Protein AF-A0A7Z9VWM7-F1 (afdb_monomer)

Foldseek 3Di:
DLVLLVVLLVLLLVLLVLLVCCQPPPDQSVFFKKKKFKKKFKDWDDFAFPVRDPPDPPDTDTDTDIDIDDIWMWMWTDGLFWIWIATRVVRDIDIGGLPDPLQVQSVLSNVLSVVLSVLSNVLSVLSNVLSVLSVVLSVCVVPPCNVVSLVVSLVSLVVSLVSLVCSLVSCQPRNQVSVQRSVVVPPDDDDDDPQADDPPDDDPPPDQADFDKGFHFDDDPDPPDDTHTGMIIGRTHMHGTNSSVSSNVSSCCNSVVSNVSSVVVVVVVVVVVVVVVVVVVVVVVVVVVVVVVVVVVVVVVVVVV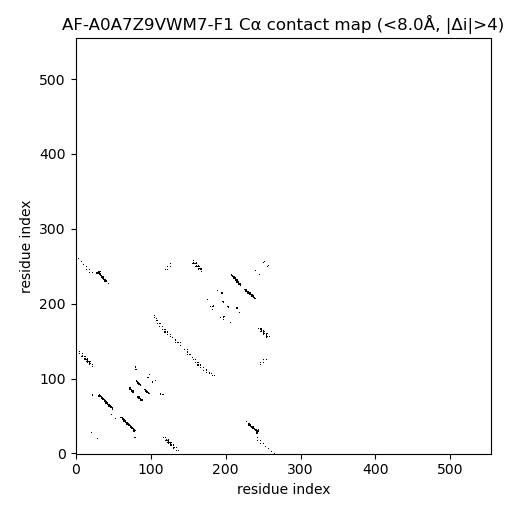VVVVVVVVVVVVVVVPPDDDDDCPPVVVVVVVVVVVVVVVVVVVVVVVVVVVVVVVVVVVVVVVVVVVVVVVVVVVVVVVVVVVVVVVVVVVVVVVVVVVVVVVVVVVVVVVVVVVVVVVVVVVVVVVCCVVPVPVVVVVVVVVVVVVVVVVVVVVVVVVVVVVVVVVVVVVVVVVVVVVVVVVVVVVVVVVVVVVVVVVVVVVVVVVVVVVVVVVVVVVVVVVVVVVVVVVVVVVVVVVVVVVVVVVVD

Secondary structure (DSSP, 8-state):
-HHHHHHHHHHHHHHHHHHHHHHH-SSGGG--EEEEEEEEEEEEPPPB-TTS-TT--S----B--EEEPPPEEEEEEE-SSEEEEEETTTTEEEEEETTSTT-TT-HHHHHHHHHHHHHHHHHHHHHHHHHHHHHHHHHTTTSTTHHHHHHHHHHHHHHHHHHHHHHHHHHHHHHHHHHHHHHHH--STT--S-S---TTSPP----TT--EEEEEE---SSTTPPPPEEEEEEEEEEEE-HHHHHHHHHHIIIIIHHHHHHHHHHHHHHHHHHHHHHHHHHHHHHHHHHHHHHHHHHHHHHHHHHHHHHHHHHHHHHHHTT---S--TTHHHHHHHHHHHHHHHHHHHHHHHHHHHHHHHHHHHHHHHHHHHHHHHHHHHHHHHHHHHHHHHHHHHHHHHHHHHHHHHHHHHHHHHHHHHHHHHHHHHHHHHHHHH-HHHHHHHHHHHHHHHHHHHHHHHHHHHHHHHHHHHHHHHHHHHHHHHHHHHHHHHHHHHHHHHHHHHHHHHHHHHHHHHHHHHHHHHHHHHHHHHHHHHHHHHHHHHHHHHHHTTT-

Sequence (555 aa):
MKEQLQQIQAVAIVTFLCVLISVHSDGDYGKWFIIEGIRTDVIQGEETNDNGTLEDTTDDTIVSVETELGDYNFVYSYYLNYYEHYNGADRIISSVSYTSADCQDCMNQDKAAGNIKILAYGTAIVALSVAYMANNSIKSLHNKNLRSSLSSLKYVAIIVLIFGLLTGFLFYTTWPEALANDERMINNEENEKLGCIVEGQEPNEFNFYNNIDCTEYGPVVEDGDTPLPSARLTNVEWKPGMGFFIVLIGSTLTGGGTLYILGNIDEEWQAILKKQELIERKQDIQKSEVERNKDLLQEFKETEQSLKDAERKIEDVRTSASNIDYKGIEDLEDELDRLTALNQSVNTLNNSLESKLKTARLATSEVEKRARMVENELKDDLSAKSNLEREIEDMRGKQENDMRLTDRMTREISSLRGMNEEAEERAMKAENKLKIEKPETISALESYDSVKAAYDKTMEEKNNLEKEIMELEQQTIGATEREKAALTEKNDATQRRKEMDREVILMEKNKKRMNDKFSALTTDLEKAKKELSDTREKAAVALSELDLERETIIE

Structure (mmCIF, N/CA/C/O backbone):
data_AF-A0A7Z9VWM7-F1
#
_entry.id   AF-A0A7Z9VWM7-F1
#
loop_
_atom_site.group_PDB
_atom_site.id
_atom_site.type_symbol
_atom_site.label_atom_id
_atom_site.label_alt_id
_atom_site.label_comp_id
_atom_site.label_asym_id
_atom_site.label_entity_id
_atom_site.label_seq_id
_atom_site.pdbx_PDB_ins_code
_atom_site.Cartn_x
_atom_site.Cartn_y
_atom_site.Cartn_z
_atom_site.occupancy
_atom_site.B_iso_or_equiv
_atom_site.auth_seq_id
_atom_site.auth_comp_id
_atom_site.auth_asym_id
_atom_site.auth_atom_id
_atom_site.pdbx_PDB_model_num
ATOM 1 N N . MET A 1 1 ? -14.052 -12.696 19.778 1.00 80.50 1 MET A N 1
ATOM 2 C CA . MET A 1 1 ? -13.047 -11.939 20.570 1.00 80.50 1 MET A CA 1
ATOM 3 C C . MET A 1 1 ? -11.743 -12.671 20.874 1.00 80.50 1 MET A C 1
ATOM 5 O O . MET A 1 1 ? -10.719 -12.235 20.373 1.00 80.50 1 MET A O 1
ATOM 9 N N . LYS A 1 2 ? -11.714 -13.743 21.690 1.00 84.38 2 LYS A N 1
ATOM 10 C CA . LYS A 1 2 ? -10.446 -14.427 22.029 1.00 84.38 2 LYS A CA 1
ATOM 11 C C . LYS A 1 2 ? -9.728 -14.958 20.783 1.00 84.38 2 LYS A C 1
ATOM 13 O O . LYS A 1 2 ? -8.550 -14.683 20.608 1.00 84.38 2 LYS A O 1
ATOM 18 N N . GLU A 1 3 ? -10.459 -15.646 19.909 1.00 87.75 3 GLU A N 1
ATOM 19 C CA . GLU A 1 3 ? -9.937 -16.163 18.636 1.00 87.75 3 GLU A CA 1
ATOM 20 C C . GLU A 1 3 ? -9.453 -15.039 17.713 1.00 87.75 3 GLU A C 1
ATOM 22 O O . GLU A 1 3 ? -8.349 -15.100 17.191 1.00 87.75 3 GLU A O 1
ATOM 27 N N . GLN A 1 4 ? -10.228 -13.960 17.591 1.00 87.69 4 GLN A N 1
ATOM 28 C CA . GLN A 1 4 ? -9.855 -12.762 16.829 1.00 87.69 4 GLN A CA 1
ATOM 29 C C . GLN A 1 4 ? -8.554 -12.112 17.335 1.00 87.69 4 GLN A C 1
ATOM 31 O O . GLN A 1 4 ? -7.684 -11.760 16.545 1.00 87.69 4 GLN A O 1
ATOM 36 N N . LEU A 1 5 ? -8.374 -11.992 18.654 1.00 88.00 5 LEU A N 1
ATOM 37 C CA . LEU A 1 5 ? -7.127 -11.481 19.234 1.00 88.00 5 LEU A CA 1
ATOM 38 C C . LEU A 1 5 ? -5.952 -12.452 19.028 1.00 88.00 5 LEU A C 1
ATOM 40 O O . LEU A 1 5 ? -4.822 -12.007 18.839 1.00 88.00 5 LEU A O 1
ATOM 44 N N . GLN A 1 6 ? -6.200 -13.767 19.027 1.00 90.81 6 GLN A N 1
ATOM 45 C CA . GLN A 1 6 ? -5.178 -14.769 18.698 1.00 90.81 6 GLN A CA 1
ATOM 46 C C . GLN A 1 6 ? -4.770 -14.698 17.222 1.00 90.81 6 GLN A C 1
ATOM 48 O O . GLN A 1 6 ? -3.588 -14.840 16.918 1.00 90.81 6 GLN A O 1
ATOM 53 N N . GLN A 1 7 ? -5.713 -14.425 16.316 1.00 91.00 7 GLN A N 1
ATOM 54 C CA . GLN A 1 7 ? -5.423 -14.181 14.902 1.00 91.00 7 GLN A CA 1
ATOM 55 C C . GLN A 1 7 ? -4.547 -12.938 14.723 1.00 91.00 7 GLN A C 1
ATOM 57 O O . GLN A 1 7 ? -3.521 -13.027 14.056 1.00 91.00 7 GLN A O 1
ATOM 62 N N . ILE A 1 8 ? -4.883 -11.821 15.383 1.00 91.94 8 ILE A N 1
ATOM 63 C CA . ILE A 1 8 ? -4.044 -10.609 15.386 1.00 91.94 8 ILE A CA 1
ATOM 64 C C . ILE A 1 8 ? -2.620 -10.938 15.846 1.00 91.94 8 ILE A C 1
ATOM 66 O O . ILE A 1 8 ? -1.649 -10.559 15.195 1.00 91.94 8 ILE A O 1
ATOM 70 N N . GLN A 1 9 ? -2.488 -11.676 16.952 1.00 92.94 9 GLN A N 1
ATOM 71 C CA . GLN A 1 9 ? -1.186 -12.073 17.478 1.00 92.94 9 GLN A CA 1
ATOM 72 C C . GLN A 1 9 ? -0.396 -12.929 16.477 1.00 92.94 9 GLN A C 1
ATOM 74 O O . GLN A 1 9 ? 0.793 -12.687 16.280 1.00 92.94 9 GLN A O 1
ATOM 79 N N . ALA A 1 10 ? -1.037 -13.919 15.851 1.00 92.56 10 ALA A N 1
ATOM 80 C CA . ALA A 1 10 ? -0.391 -14.800 14.884 1.00 92.56 10 ALA A CA 1
ATOM 81 C C . ALA A 1 10 ? 0.096 -14.025 13.652 1.00 92.56 10 ALA A C 1
ATOM 83 O O . ALA A 1 10 ? 1.262 -14.143 13.283 1.00 92.56 10 ALA A O 1
ATOM 84 N N . VAL A 1 11 ? -0.761 -13.181 13.070 1.00 93.38 11 VAL A N 1
ATOM 85 C CA . VAL A 1 11 ? -0.415 -12.346 11.908 1.00 93.38 11 VAL A CA 1
ATOM 86 C C . VAL A 1 11 ? 0.738 -11.399 12.246 1.00 93.38 11 VAL A C 1
ATOM 88 O O . VAL A 1 11 ? 1.683 -11.282 11.474 1.00 93.38 11 VAL A O 1
ATOM 91 N N . ALA A 1 12 ? 0.724 -10.788 13.432 1.00 93.38 12 ALA A N 1
ATOM 92 C CA . ALA A 1 12 ? 1.796 -9.908 13.891 1.00 93.38 12 ALA A CA 1
ATOM 93 C C . ALA A 1 12 ? 3.155 -10.610 14.051 1.00 93.38 12 ALA A C 1
ATOM 95 O O . ALA A 1 12 ? 4.181 -10.047 13.667 1.00 93.38 12 ALA A O 1
ATOM 96 N N . ILE A 1 13 ? 3.173 -11.850 14.552 1.00 93.75 13 ILE A N 1
ATOM 97 C CA . ILE A 1 13 ? 4.401 -12.658 14.638 1.00 93.75 13 ILE A CA 1
ATOM 98 C C . ILE A 1 13 ? 4.907 -13.033 13.242 1.00 93.75 13 ILE A C 1
ATOM 100 O O . ILE A 1 13 ? 6.107 -12.949 12.987 1.00 93.75 13 ILE A O 1
ATOM 104 N N . VAL A 1 14 ? 4.006 -13.425 12.336 1.00 94.25 14 VAL A N 1
ATOM 105 C CA . VAL A 1 14 ? 4.369 -13.771 10.955 1.00 94.25 14 VAL A CA 1
ATOM 106 C C . VAL A 1 14 ? 4.973 -12.565 10.246 1.00 94.25 14 VAL A C 1
ATOM 108 O O . VAL A 1 14 ? 6.062 -12.681 9.696 1.00 94.25 14 VAL A O 1
ATOM 111 N N . THR A 1 15 ? 4.345 -11.391 10.332 1.00 92.25 15 THR A N 1
ATOM 112 C CA . THR A 1 15 ? 4.894 -10.162 9.748 1.00 92.25 15 THR A CA 1
ATOM 113 C C . THR A 1 15 ? 6.263 -9.822 10.316 1.00 92.25 15 THR A C 1
ATOM 115 O O . THR A 1 15 ? 7.164 -9.506 9.549 1.00 92.25 15 THR A O 1
ATOM 118 N N . PHE A 1 16 ? 6.456 -9.925 11.634 1.00 94.62 16 PHE A N 1
ATOM 119 C CA . PHE A 1 16 ? 7.771 -9.714 12.242 1.00 94.62 16 PHE A CA 1
ATOM 120 C C . PHE A 1 16 ? 8.845 -10.614 11.608 1.00 94.62 16 PHE A C 1
ATOM 122 O O . PHE A 1 16 ? 9.897 -10.122 11.207 1.00 94.62 16 PHE A O 1
ATOM 129 N N . LEU A 1 17 ? 8.567 -11.914 11.463 1.00 93.75 17 LEU A N 1
ATOM 130 C CA . LEU A 1 17 ? 9.506 -12.859 10.855 1.00 93.75 17 LEU A CA 1
ATOM 131 C C . LEU A 1 17 ? 9.736 -12.571 9.369 1.00 93.75 17 LEU A C 1
ATOM 133 O O . LEU A 1 17 ? 10.881 -12.554 8.927 1.00 93.75 17 LEU A O 1
ATOM 137 N N . CYS A 1 18 ? 8.674 -12.313 8.606 1.00 92.38 18 CYS A N 1
ATOM 138 C CA . CYS A 1 18 ? 8.778 -12.025 7.180 1.00 92.38 18 CYS A CA 1
ATOM 139 C C . CYS A 1 18 ? 9.593 -10.753 6.915 1.00 92.38 18 CYS A C 1
ATOM 141 O O . CYS A 1 18 ? 10.427 -10.763 6.019 1.00 92.38 18 CYS A O 1
ATOM 143 N N . VAL A 1 19 ? 9.421 -9.696 7.714 1.00 92.06 19 VAL A N 1
ATOM 144 C CA . VAL A 1 19 ? 10.214 -8.462 7.580 1.00 92.06 19 VAL A CA 1
ATOM 145 C C . VAL A 1 19 ? 11.690 -8.706 7.908 1.00 92.06 19 VAL A C 1
ATOM 147 O O . VAL A 1 19 ? 12.567 -8.172 7.241 1.00 92.06 19 VAL A O 1
ATOM 150 N N . LEU A 1 20 ? 12.005 -9.544 8.901 1.00 91.88 20 LEU A N 1
ATOM 151 C CA . LEU A 1 20 ? 13.403 -9.913 9.155 1.00 91.88 20 LEU A CA 1
ATOM 152 C C . LEU A 1 20 ? 14.004 -10.717 8.000 1.00 91.88 20 LEU A C 1
ATOM 154 O O . LEU A 1 20 ? 15.155 -10.486 7.635 1.00 91.88 20 LEU A O 1
ATOM 158 N N . ILE A 1 21 ? 13.226 -11.628 7.413 1.00 90.12 21 ILE A N 1
ATOM 159 C CA . ILE A 1 21 ? 13.639 -12.381 6.227 1.00 90.12 21 ILE A CA 1
ATOM 160 C C . ILE A 1 21 ? 13.857 -11.425 5.052 1.00 90.12 21 ILE A C 1
ATOM 162 O O . ILE A 1 21 ? 14.885 -11.533 4.399 1.00 90.12 21 ILE A O 1
ATOM 166 N N . SER A 1 22 ? 12.982 -10.445 4.811 1.00 91.69 22 SER A N 1
ATOM 167 C CA . SER A 1 22 ? 13.174 -9.510 3.694 1.00 91.69 22 SER A CA 1
ATOM 168 C C . SER A 1 22 ? 14.396 -8.607 3.850 1.00 91.69 22 SER A C 1
ATOM 170 O O . SER A 1 22 ? 14.941 -8.135 2.858 1.00 91.69 22 SER A O 1
ATOM 172 N N . VAL A 1 23 ? 14.860 -8.379 5.080 1.00 89.94 23 VAL A N 1
ATOM 173 C CA . VAL A 1 23 ? 16.059 -7.577 5.357 1.00 89.94 23 VAL A CA 1
ATOM 174 C C . VAL A 1 23 ? 17.361 -8.388 5.279 1.00 89.94 23 VAL A C 1
ATOM 176 O O . VAL A 1 23 ? 18.415 -7.822 4.986 1.00 89.94 23 VAL A O 1
ATOM 179 N N . HIS A 1 24 ? 17.311 -9.688 5.575 1.00 87.75 24 HIS A N 1
ATOM 180 C CA . HIS A 1 24 ? 18.503 -10.530 5.749 1.00 87.75 24 HIS A CA 1
ATOM 181 C C . HIS A 1 24 ? 18.628 -11.699 4.776 1.00 87.75 24 HIS A C 1
ATOM 183 O O . HIS A 1 24 ? 19.636 -12.395 4.817 1.00 87.75 24 HIS A O 1
ATOM 189 N N . SER A 1 25 ? 17.604 -11.987 3.980 1.00 87.56 25 SER A N 1
ATOM 190 C CA . SER A 1 25 ? 17.645 -13.106 3.050 1.00 87.56 25 SER A CA 1
ATOM 191 C C . SER A 1 25 ? 18.473 -12.752 1.826 1.00 87.56 25 SER A C 1
ATOM 193 O O . SER A 1 25 ? 18.274 -11.704 1.227 1.00 87.56 25 SER A O 1
ATOM 195 N N . ASP A 1 26 ? 19.303 -13.704 1.417 1.00 79.69 26 ASP A N 1
ATOM 196 C CA . ASP A 1 26 ? 20.053 -13.659 0.159 1.00 79.69 26 ASP A CA 1
ATOM 197 C C . ASP A 1 26 ? 19.274 -14.319 -1.004 1.00 79.69 26 ASP A C 1
ATOM 199 O O . ASP A 1 26 ? 19.818 -14.591 -2.066 1.00 79.69 26 ASP A O 1
ATOM 203 N N . GLY A 1 27 ? 17.998 -14.666 -0.788 1.00 83.50 27 GLY A N 1
ATOM 204 C CA . GLY A 1 27 ? 17.123 -15.296 -1.785 1.00 83.50 27 GLY A CA 1
ATOM 205 C C . GLY A 1 27 ? 16.038 -14.346 -2.289 1.00 83.50 27 GLY A C 1
ATOM 206 O O . GLY A 1 27 ? 15.994 -13.180 -1.909 1.00 83.50 27 GLY A O 1
ATOM 207 N N . ASP A 1 28 ? 15.087 -14.851 -3.081 1.00 84.75 28 ASP A N 1
ATOM 208 C CA . ASP A 1 28 ? 14.050 -14.018 -3.722 1.00 84.75 28 ASP A CA 1
ATOM 209 C C . ASP A 1 28 ? 13.271 -13.120 -2.748 1.00 84.75 28 ASP A C 1
ATOM 211 O O . ASP A 1 28 ? 12.908 -11.997 -3.089 1.00 84.75 28 ASP A O 1
ATOM 215 N N . TYR A 1 29 ? 13.056 -13.577 -1.512 1.00 87.19 29 TYR A N 1
ATOM 216 C CA . TYR A 1 29 ? 12.369 -12.806 -0.472 1.00 87.19 29 TYR A CA 1
ATOM 217 C C . TYR A 1 29 ? 13.154 -11.591 0.037 1.00 87.19 29 TYR A C 1
ATOM 219 O O . TYR A 1 29 ? 12.554 -10.710 0.647 1.00 87.19 29 TYR A O 1
ATOM 227 N N . GLY A 1 30 ? 14.466 -11.545 -0.192 1.00 87.44 30 GLY A N 1
ATOM 228 C CA . GLY A 1 30 ? 15.334 -10.418 0.132 1.00 87.44 30 GLY A CA 1
ATOM 229 C C . GLY A 1 30 ? 15.581 -9.464 -1.032 1.00 87.44 30 GLY A C 1
ATOM 230 O O . GLY A 1 30 ? 16.221 -8.439 -0.826 1.00 87.44 30 GLY A O 1
ATOM 231 N N . LYS A 1 31 ? 15.064 -9.750 -2.234 1.00 91.50 31 LYS A N 1
ATOM 232 C CA . LYS A 1 31 ? 15.161 -8.838 -3.381 1.00 91.50 31 LYS A CA 1
ATOM 233 C C . LYS A 1 31 ? 14.196 -7.680 -3.182 1.00 91.50 31 LYS A C 1
ATOM 235 O O . LYS A 1 31 ? 12.985 -7.889 -3.111 1.00 91.50 31 LYS A O 1
ATOM 240 N N . TRP A 1 32 ? 14.711 -6.462 -3.088 1.00 91.00 32 TRP A N 1
ATOM 241 C CA . TRP A 1 32 ? 13.902 -5.246 -2.947 1.00 91.00 32 TRP A CA 1
ATOM 242 C C . TRP A 1 32 ? 13.618 -4.590 -4.288 1.00 91.00 32 TRP A C 1
ATOM 244 O O . TRP A 1 32 ? 12.547 -4.011 -4.468 1.00 91.00 32 TRP A O 1
ATOM 254 N N . PHE A 1 33 ? 14.540 -4.735 -5.235 1.00 88.25 33 PHE A N 1
ATOM 255 C CA . PHE A 1 33 ? 14.433 -4.156 -6.562 1.00 88.25 33 PHE A CA 1
ATOM 256 C C . PHE A 1 33 ? 15.102 -5.052 -7.593 1.00 88.25 33 PHE A C 1
ATOM 258 O O . PHE A 1 33 ? 16.100 -5.704 -7.284 1.00 88.25 33 PHE A O 1
ATOM 265 N N . ILE A 1 34 ? 14.542 -5.104 -8.793 1.00 87.50 34 ILE A N 1
ATOM 266 C CA . ILE A 1 34 ? 15.049 -5.916 -9.894 1.00 87.50 34 ILE A CA 1
ATOM 267 C C . ILE A 1 34 ? 15.059 -5.050 -11.148 1.00 87.50 34 ILE A C 1
ATOM 269 O O . ILE A 1 34 ? 14.079 -4.359 -11.424 1.00 87.50 34 ILE A O 1
ATOM 273 N N . ILE A 1 35 ? 16.157 -5.110 -11.892 1.00 84.12 35 ILE A N 1
ATOM 274 C CA . ILE A 1 35 ? 16.279 -4.525 -13.223 1.00 84.12 35 ILE A CA 1
ATOM 275 C C . ILE A 1 35 ? 16.654 -5.649 -14.164 1.00 84.12 35 ILE A C 1
ATOM 277 O O . ILE A 1 35 ? 17.595 -6.388 -13.885 1.00 84.12 35 ILE A O 1
ATOM 281 N N . GLU A 1 36 ? 15.932 -5.794 -15.259 1.00 86.69 36 GLU A N 1
ATOM 282 C CA . GLU A 1 36 ? 16.233 -6.800 -16.270 1.00 86.69 36 GLU A CA 1
ATOM 283 C C . GLU A 1 36 ? 16.081 -6.216 -17.666 1.00 86.69 36 GLU A C 1
ATOM 285 O O . GLU A 1 36 ? 15.291 -5.300 -17.875 1.00 86.69 36 GLU A O 1
ATOM 290 N N . GLY A 1 37 ? 16.853 -6.730 -18.615 1.00 84.06 37 GLY A N 1
ATOM 291 C CA . GLY A 1 37 ? 16.820 -6.268 -19.996 1.00 84.06 37 GLY A CA 1
ATOM 292 C C . GLY A 1 37 ? 17.646 -7.155 -20.914 1.00 84.06 37 GLY A C 1
ATOM 293 O O . GLY A 1 37 ? 18.170 -8.199 -20.507 1.00 84.06 37 GLY A O 1
ATOM 294 N N . ILE A 1 38 ? 17.744 -6.737 -22.171 1.00 82.88 38 ILE A N 1
ATOM 295 C CA . ILE A 1 38 ? 18.541 -7.395 -23.204 1.00 82.88 38 ILE A CA 1
ATOM 296 C C . ILE A 1 38 ? 19.685 -6.461 -23.577 1.00 82.88 38 ILE A C 1
ATOM 298 O O . ILE A 1 38 ? 19.440 -5.296 -23.874 1.00 82.88 38 ILE A O 1
ATOM 302 N N . ARG A 1 39 ? 20.917 -6.968 -23.568 1.00 82.19 39 ARG A N 1
ATOM 303 C CA . ARG A 1 39 ? 22.100 -6.262 -24.056 1.00 82.19 39 ARG A CA 1
ATOM 304 C C . ARG A 1 39 ? 22.574 -6.892 -25.363 1.00 82.19 39 ARG A C 1
ATOM 306 O O . ARG A 1 39 ? 22.652 -8.116 -25.475 1.00 82.19 39 ARG A O 1
ATOM 313 N N . THR A 1 40 ? 22.890 -6.029 -26.317 1.00 81.31 40 THR A N 1
ATOM 314 C CA . THR A 1 40 ? 23.469 -6.352 -27.621 1.00 81.31 40 THR A CA 1
ATOM 315 C C . THR A 1 40 ? 24.780 -5.589 -27.730 1.00 81.31 40 THR A C 1
ATOM 317 O O . THR A 1 40 ? 24.768 -4.360 -27.811 1.00 81.31 40 THR A O 1
ATOM 320 N N . ASP A 1 41 ? 25.913 -6.285 -27.702 1.00 78.88 41 ASP A N 1
ATOM 321 C CA . ASP A 1 41 ? 27.214 -5.628 -27.851 1.00 78.88 41 ASP A CA 1
ATOM 322 C C . ASP A 1 41 ? 27.446 -5.250 -29.321 1.00 78.88 41 ASP A C 1
ATOM 324 O O . ASP A 1 41 ? 27.142 -6.021 -30.234 1.00 78.88 41 ASP A O 1
ATOM 328 N N . VAL A 1 42 ? 28.000 -4.065 -29.563 1.00 75.88 42 VAL A N 1
ATOM 329 C CA . VAL A 1 42 ? 28.284 -3.535 -30.900 1.00 75.88 42 VAL A CA 1
ATOM 330 C C . VAL A 1 42 ? 29.797 -3.458 -31.081 1.00 75.88 42 VAL A C 1
ATOM 332 O O . VAL A 1 42 ? 30.483 -2.712 -30.386 1.00 75.88 42 VAL A O 1
ATOM 335 N N . ILE A 1 43 ? 30.332 -4.222 -32.035 1.00 74.25 43 ILE A N 1
ATOM 336 C CA . ILE A 1 43 ? 31.732 -4.110 -32.454 1.00 74.25 43 ILE A CA 1
ATOM 337 C C . ILE A 1 43 ? 31.810 -3.215 -33.685 1.00 74.25 43 ILE A C 1
ATOM 339 O O . ILE A 1 43 ? 31.095 -3.420 -34.666 1.00 74.25 43 ILE A O 1
ATOM 343 N N . GLN A 1 44 ? 32.743 -2.270 -33.658 1.00 68.62 44 GLN A N 1
ATOM 344 C CA . GLN A 1 44 ? 33.115 -1.473 -34.821 1.00 68.62 44 GLN A CA 1
ATOM 345 C C . GLN A 1 44 ? 34.105 -2.271 -35.686 1.00 68.62 44 GLN A C 1
ATOM 347 O O . GLN A 1 44 ? 35.164 -2.686 -35.211 1.00 68.62 44 GLN A O 1
ATOM 352 N N . GLY A 1 45 ? 33.733 -2.555 -36.935 1.00 59.66 45 GLY A N 1
ATOM 353 C CA . GLY A 1 45 ? 34.604 -3.192 -37.927 1.00 59.66 45 GLY A CA 1
ATOM 354 C C . GLY A 1 45 ? 35.685 -2.244 -38.460 1.00 59.66 45 GLY A C 1
ATOM 355 O O . GLY A 1 45 ? 35.610 -1.035 -38.256 1.00 59.66 45 GLY A O 1
ATOM 356 N N . GLU A 1 46 ? 36.691 -2.791 -39.155 1.00 54.03 46 GLU A N 1
ATOM 357 C CA . GLU A 1 46 ? 37.736 -1.986 -39.809 1.00 54.03 46 GLU A CA 1
ATOM 358 C C . GLU A 1 46 ? 37.128 -1.005 -40.824 1.00 54.03 46 GLU A C 1
ATOM 360 O O . GLU A 1 46 ? 36.240 -1.366 -41.602 1.00 54.03 46 GLU A O 1
ATOM 365 N N . GLU A 1 47 ? 37.641 0.227 -40.826 1.00 55.00 47 GLU A N 1
ATOM 366 C CA . GLU A 1 47 ? 37.323 1.245 -41.824 1.00 55.00 47 GLU A CA 1
ATOM 367 C C . GLU A 1 47 ? 37.583 0.689 -43.227 1.00 55.00 47 GLU A C 1
ATOM 369 O O . GLU A 1 47 ? 38.707 0.321 -43.578 1.00 55.00 47 GLU A O 1
ATOM 374 N N . THR A 1 48 ? 36.534 0.616 -44.045 1.00 49.28 48 THR A N 1
ATOM 375 C CA . THR A 1 48 ? 36.672 0.257 -45.457 1.00 49.28 48 THR A CA 1
ATOM 376 C C . THR A 1 48 ? 36.356 1.476 -46.303 1.00 49.28 48 THR A C 1
ATOM 378 O O . THR A 1 48 ? 35.351 2.151 -46.091 1.00 49.28 48 THR A O 1
ATOM 381 N N . ASN A 1 49 ? 37.233 1.772 -47.259 1.00 48.28 49 ASN A N 1
ATOM 382 C CA . ASN A 1 49 ? 36.905 2.690 -48.335 1.00 48.28 49 ASN A CA 1
ATOM 383 C C . ASN A 1 49 ? 36.041 1.977 -49.384 1.00 48.28 49 ASN A C 1
ATOM 385 O O . ASN A 1 49 ? 36.121 0.753 -49.530 1.00 48.28 49 ASN A O 1
ATOM 389 N N . ASP A 1 50 ? 35.264 2.742 -50.155 1.00 48.38 50 ASP A N 1
ATOM 390 C CA . ASP A 1 50 ? 34.320 2.258 -51.181 1.00 48.38 50 ASP A CA 1
ATOM 391 C C . ASP A 1 50 ? 34.945 1.298 -52.227 1.00 48.38 50 ASP A C 1
ATOM 393 O O . ASP A 1 50 ? 34.227 0.635 -52.979 1.00 48.38 50 ASP A O 1
ATOM 397 N N . ASN A 1 51 ? 36.280 1.179 -52.266 1.00 48.97 51 ASN A N 1
ATOM 398 C CA . ASN A 1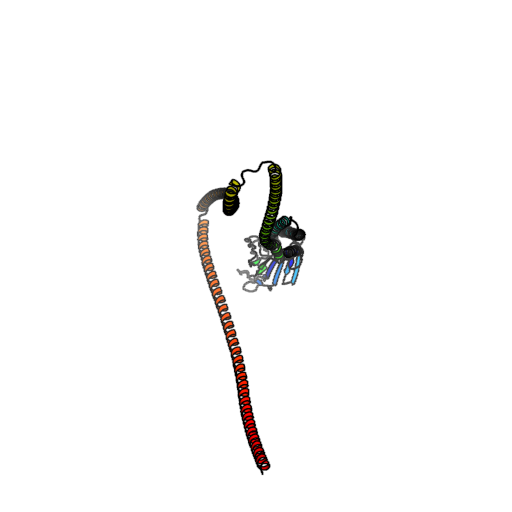 51 ? 37.043 0.337 -53.189 1.00 48.97 51 ASN A CA 1
ATOM 399 C C . ASN A 1 51 ? 37.874 -0.793 -52.539 1.00 48.97 51 ASN A C 1
ATOM 401 O O . ASN A 1 51 ? 38.605 -1.490 -53.248 1.00 48.97 51 ASN A O 1
ATOM 405 N N . GLY A 1 52 ? 37.794 -1.012 -51.222 1.00 48.53 52 GLY A N 1
ATOM 406 C CA . GLY A 1 52 ? 38.435 -2.152 -50.549 1.00 48.53 52 GLY A CA 1
ATOM 407 C C . GLY A 1 52 ? 39.967 -2.215 -50.662 1.00 48.53 52 GLY A C 1
ATOM 408 O O . GLY A 1 52 ? 40.532 -3.311 -50.662 1.00 48.53 52 GLY A O 1
ATOM 409 N N . THR A 1 53 ? 40.658 -1.074 -50.796 1.00 46.91 53 THR A N 1
ATOM 410 C CA . THR A 1 53 ? 42.134 -1.031 -50.843 1.00 46.91 53 THR A CA 1
ATOM 411 C C . THR A 1 53 ? 42.712 0.238 -50.207 1.00 46.91 53 THR A C 1
ATOM 413 O O . THR A 1 53 ? 42.382 1.343 -50.614 1.00 46.91 53 THR A O 1
ATOM 416 N N . LEU A 1 54 ? 43.647 0.065 -49.265 1.00 48.56 54 LEU A N 1
ATOM 417 C CA . LEU A 1 54 ? 44.280 1.074 -48.388 1.00 48.56 54 LEU A CA 1
ATOM 418 C C . LEU A 1 54 ? 45.214 2.115 -49.065 1.00 48.56 54 LEU A C 1
ATOM 420 O O . LEU A 1 54 ? 46.043 2.719 -48.389 1.00 48.56 54 LEU A O 1
ATOM 424 N N . GLU A 1 55 ? 45.129 2.333 -50.379 1.00 48.69 55 GLU A N 1
ATOM 425 C CA . GLU A 1 55 ? 46.059 3.214 -51.119 1.00 48.69 55 GLU A CA 1
ATOM 426 C C . GLU A 1 55 ? 45.372 4.283 -51.994 1.00 48.69 55 GLU A C 1
ATOM 428 O O . GLU A 1 55 ? 45.947 4.707 -52.998 1.00 48.69 55 GLU A O 1
ATOM 433 N N . ASP A 1 56 ? 44.176 4.761 -51.639 1.00 45.81 56 ASP A N 1
ATOM 434 C CA . ASP A 1 56 ? 43.613 5.964 -52.273 1.00 45.81 56 ASP A CA 1
ATOM 435 C C . ASP A 1 56 ? 43.623 7.159 -51.305 1.00 45.81 56 ASP A C 1
ATOM 437 O O . ASP A 1 56 ? 43.355 7.032 -50.117 1.00 45.81 56 ASP A O 1
ATOM 441 N N . THR A 1 57 ? 44.029 8.325 -51.810 1.00 49.16 57 THR A N 1
ATOM 442 C CA . THR A 1 57 ? 44.185 9.584 -51.049 1.00 49.16 57 THR A CA 1
ATOM 443 C C . THR A 1 57 ? 43.219 10.656 -51.545 1.00 49.16 57 THR A C 1
ATOM 445 O O . THR A 1 57 ? 43.434 11.851 -51.328 1.00 49.16 57 THR A O 1
ATOM 448 N N . THR A 1 58 ? 42.158 10.246 -52.241 1.00 49.25 58 THR A N 1
ATOM 449 C CA . THR A 1 58 ? 41.162 11.154 -52.799 1.00 49.25 58 THR A CA 1
ATOM 450 C C . THR A 1 58 ? 39.798 10.933 -52.159 1.00 49.25 58 THR A C 1
ATOM 452 O O . THR A 1 58 ? 39.083 10.026 -52.534 1.00 49.25 58 THR A O 1
ATOM 455 N N . ASP A 1 59 ? 39.467 11.807 -51.201 1.00 52.16 59 ASP A N 1
ATOM 456 C CA . ASP A 1 59 ? 38.108 12.109 -50.713 1.00 52.16 59 ASP A CA 1
ATOM 457 C C . ASP A 1 59 ? 37.188 10.879 -50.542 1.00 52.16 59 ASP A C 1
ATOM 459 O O . ASP A 1 59 ? 36.117 10.795 -51.142 1.00 52.16 59 ASP A O 1
ATOM 463 N N . ASP A 1 60 ? 37.634 9.911 -49.735 1.00 47.16 60 ASP A N 1
ATOM 464 C CA . ASP A 1 60 ? 36.872 8.701 -49.428 1.00 47.16 60 ASP A CA 1
ATOM 465 C C . ASP A 1 60 ? 35.980 8.930 -48.200 1.00 47.16 60 ASP A C 1
ATOM 467 O O . ASP A 1 60 ? 36.418 9.409 -47.151 1.00 47.16 60 ASP A O 1
ATOM 471 N N . THR A 1 61 ? 34.705 8.558 -48.325 1.00 45.31 61 THR A N 1
ATOM 472 C CA . THR A 1 61 ? 33.777 8.534 -47.190 1.00 45.31 61 THR A CA 1
ATOM 473 C C . THR A 1 61 ? 34.120 7.296 -46.366 1.00 45.31 61 THR A C 1
ATOM 475 O O . THR A 1 61 ? 33.925 6.176 -46.829 1.00 45.31 61 THR A O 1
ATOM 478 N N . ILE A 1 62 ? 34.690 7.480 -45.176 1.00 50.34 62 ILE A N 1
ATOM 479 C CA . ILE A 1 62 ? 34.990 6.376 -44.260 1.00 50.34 62 ILE A CA 1
ATOM 480 C C . ILE A 1 62 ? 33.657 5.796 -43.772 1.00 50.34 62 ILE A C 1
ATOM 482 O O . ILE A 1 62 ? 32.866 6.504 -43.147 1.00 50.34 62 ILE A O 1
ATOM 486 N N . VAL A 1 63 ? 33.392 4.522 -44.071 1.00 47.03 63 VAL A N 1
ATOM 487 C CA . VAL A 1 63 ? 32.217 3.802 -43.564 1.00 47.03 63 VAL A CA 1
ATOM 488 C C . VAL A 1 63 ? 32.684 2.841 -42.474 1.00 47.03 63 VAL A C 1
ATOM 490 O O . VAL A 1 63 ? 33.329 1.830 -42.762 1.00 47.03 63 VAL A O 1
ATOM 493 N N . SER A 1 64 ? 32.360 3.148 -41.217 1.00 56.16 64 SER A N 1
ATOM 494 C CA . SER A 1 64 ? 32.460 2.181 -40.123 1.00 56.16 64 SER A CA 1
ATOM 495 C C . SER A 1 64 ? 31.336 1.150 -40.263 1.00 56.16 64 SER A C 1
ATOM 497 O O . SER A 1 64 ? 30.164 1.490 -40.439 1.00 56.16 64 SER A O 1
ATOM 499 N N . VAL A 1 65 ? 31.687 -0.137 -40.239 1.00 57.56 65 VAL A N 1
ATOM 500 C CA . VAL A 1 65 ? 30.707 -1.231 -40.294 1.00 57.56 65 VAL A CA 1
ATOM 501 C C . VAL A 1 65 ? 30.411 -1.689 -38.871 1.00 57.56 65 VAL A C 1
ATOM 503 O O . VAL A 1 65 ? 31.242 -2.343 -38.245 1.00 57.56 65 VAL A O 1
ATOM 506 N N . GLU A 1 66 ? 29.220 -1.380 -38.366 1.00 63.22 66 GLU A N 1
ATOM 507 C CA . GLU A 1 66 ? 28.744 -1.906 -37.083 1.00 63.22 66 GLU A CA 1
ATOM 508 C C . GLU A 1 66 ? 28.398 -3.396 -37.218 1.00 63.22 66 GLU A C 1
ATOM 510 O O . GLU A 1 66 ? 27.619 -3.796 -38.086 1.00 63.22 66 GLU A O 1
ATOM 515 N N . THR A 1 67 ? 28.972 -4.232 -36.353 1.00 62.72 67 THR A N 1
ATOM 516 C CA . THR A 1 67 ? 28.624 -5.652 -36.234 1.00 62.72 67 THR A CA 1
ATOM 517 C C . THR A 1 67 ? 28.052 -5.915 -34.848 1.00 62.72 67 THR A C 1
ATOM 519 O O . THR A 1 67 ? 28.756 -5.802 -33.847 1.00 62.72 67 THR A O 1
ATOM 522 N N . GLU A 1 68 ? 26.779 -6.291 -34.788 1.00 68.06 68 GLU A N 1
ATOM 523 C CA . GLU A 1 68 ? 26.110 -6.682 -33.546 1.00 68.06 68 GLU A CA 1
ATOM 524 C C . GLU A 1 68 ? 26.524 -8.111 -33.152 1.00 68.06 68 GLU A C 1
ATOM 526 O O . GLU A 1 68 ? 26.392 -9.062 -33.933 1.00 68.06 68 GLU A O 1
ATOM 531 N N . LEU A 1 69 ? 27.053 -8.267 -31.938 1.00 63.34 69 LEU A N 1
ATOM 532 C CA . LEU A 1 69 ? 27.247 -9.560 -31.289 1.00 63.34 69 LEU A CA 1
ATOM 533 C C . LEU A 1 69 ? 25.936 -10.004 -30.635 1.00 63.34 69 LEU A C 1
ATOM 535 O O . LEU A 1 69 ? 25.140 -9.186 -30.190 1.00 63.34 69 LEU A O 1
ATOM 539 N N . GLY A 1 70 ? 25.718 -11.320 -30.594 1.00 68.44 70 GLY A N 1
ATOM 540 C CA . GLY A 1 70 ? 24.435 -11.905 -30.205 1.00 68.44 70 GLY A CA 1
ATOM 541 C C . GLY A 1 70 ? 23.883 -11.405 -28.866 1.00 68.44 70 GLY A C 1
ATOM 542 O O . GLY A 1 70 ? 24.614 -11.274 -27.888 1.00 68.44 70 GLY A O 1
ATOM 543 N N . ASP A 1 71 ? 22.568 -11.209 -28.842 1.00 80.81 71 ASP A N 1
ATOM 544 C CA . ASP A 1 71 ? 21.826 -10.705 -27.690 1.00 80.81 71 ASP A CA 1
ATOM 545 C C . ASP A 1 71 ? 21.930 -11.625 -26.468 1.00 80.81 71 ASP A C 1
ATOM 547 O O . ASP A 1 71 ? 21.771 -12.851 -26.563 1.00 80.81 71 ASP A O 1
ATOM 551 N N . TYR A 1 72 ? 22.093 -11.024 -25.292 1.00 82.62 72 TYR A N 1
ATOM 552 C CA . TYR A 1 72 ? 22.001 -11.730 -24.022 1.00 82.62 72 TYR A CA 1
ATOM 553 C C . TYR A 1 72 ? 21.175 -10.962 -22.996 1.00 82.62 72 TYR A C 1
ATOM 555 O O . TYR A 1 72 ? 21.058 -9.741 -23.021 1.00 82.62 72 TYR A O 1
ATOM 563 N N . ASN A 1 73 ? 20.569 -11.701 -22.070 1.00 86.00 73 ASN A N 1
ATOM 564 C CA . ASN A 1 73 ? 19.819 -11.102 -20.978 1.00 86.00 73 ASN A CA 1
ATOM 565 C C . ASN A 1 73 ? 20.755 -10.681 -19.844 1.00 86.00 73 ASN A C 1
ATOM 567 O O . ASN A 1 73 ? 21.669 -11.419 -19.480 1.00 86.00 73 ASN A O 1
ATOM 571 N N . PHE A 1 74 ? 20.484 -9.535 -19.235 1.00 85.25 74 PHE A N 1
ATOM 572 C CA . PHE A 1 74 ? 21.122 -9.140 -17.985 1.00 85.25 74 PHE A CA 1
ATOM 573 C C . PHE A 1 74 ? 20.063 -8.937 -16.903 1.00 85.25 74 PHE A C 1
ATOM 575 O O . PHE A 1 74 ? 18.928 -8.551 -17.192 1.00 85.25 74 PHE A O 1
ATOM 582 N N . VAL A 1 75 ? 20.422 -9.230 -15.652 1.00 87.50 75 VAL A N 1
ATOM 583 C CA . VAL A 1 75 ? 19.541 -9.013 -14.496 1.00 87.50 75 VAL A CA 1
ATOM 584 C C . VAL A 1 75 ? 20.345 -8.469 -13.324 1.00 87.50 75 VAL A C 1
ATOM 586 O O . VAL A 1 75 ? 21.253 -9.138 -12.835 1.00 87.50 75 VAL A O 1
ATOM 589 N N . TYR A 1 76 ? 19.964 -7.301 -12.818 1.00 86.56 76 TYR A N 1
ATOM 590 C CA . TYR A 1 76 ? 20.430 -6.765 -11.545 1.00 86.56 76 TYR A CA 1
ATOM 591 C C . TYR A 1 76 ? 19.378 -7.009 -10.459 1.00 86.56 76 TYR A C 1
ATOM 593 O O . TYR A 1 76 ? 18.247 -6.536 -10.548 1.00 86.56 76 TYR A O 1
ATOM 601 N N . SER A 1 77 ? 19.743 -7.749 -9.415 1.00 90.31 77 SER A N 1
ATOM 602 C CA . SER A 1 77 ? 18.911 -7.980 -8.229 1.00 90.31 77 SER A CA 1
ATOM 603 C C . SER A 1 77 ? 19.488 -7.222 -7.039 1.00 90.31 77 SER A C 1
ATOM 605 O O . SER A 1 77 ? 20.574 -7.544 -6.564 1.00 90.31 77 SER A O 1
ATOM 607 N N . TYR A 1 78 ? 18.760 -6.235 -6.527 1.00 89.12 78 TYR A N 1
ATOM 608 C CA . TYR A 1 78 ? 19.211 -5.412 -5.408 1.00 89.12 78 TYR A CA 1
ATOM 609 C C . TYR A 1 78 ? 18.623 -5.892 -4.085 1.00 89.12 78 TYR A C 1
ATOM 611 O O . TYR A 1 78 ? 17.403 -6.023 -3.918 1.00 89.12 78 TYR A O 1
ATOM 619 N N . TYR A 1 79 ? 19.516 -6.068 -3.118 1.00 91.81 79 TYR A N 1
ATOM 620 C CA . TYR A 1 79 ? 19.231 -6.340 -1.715 1.00 91.81 79 TYR A CA 1
ATOM 621 C C . TYR A 1 79 ? 19.610 -5.104 -0.885 1.00 91.81 79 TYR A C 1
ATOM 623 O O . TYR A 1 79 ? 20.218 -4.159 -1.384 1.00 91.81 79 TYR A O 1
ATOM 631 N N . LEU A 1 80 ? 19.282 -5.087 0.411 1.00 89.31 80 LEU A N 1
ATOM 632 C CA . LEU A 1 80 ? 19.598 -3.936 1.275 1.00 89.31 80 LEU A CA 1
ATOM 633 C C . LEU A 1 80 ? 21.079 -3.818 1.674 1.00 89.31 80 LEU A C 1
ATOM 635 O O . LEU A 1 80 ? 21.453 -2.823 2.280 1.00 89.31 80 LEU A O 1
ATOM 639 N N . ASN A 1 81 ? 21.921 -4.820 1.406 1.00 88.25 81 ASN A N 1
ATOM 640 C CA . ASN A 1 81 ? 23.352 -4.757 1.755 1.00 88.25 81 ASN A CA 1
ATOM 641 C C . ASN A 1 81 ? 24.277 -4.905 0.537 1.00 88.25 81 ASN A C 1
ATOM 643 O O . ASN A 1 81 ? 25.462 -4.594 0.622 1.00 88.25 81 ASN A O 1
ATOM 647 N N . TYR A 1 82 ? 23.760 -5.434 -0.567 1.00 88.75 82 TYR A N 1
ATOM 648 C CA . TYR A 1 82 ? 24.525 -5.767 -1.759 1.00 88.75 82 TYR A CA 1
ATOM 649 C C . TYR A 1 82 ? 23.581 -5.863 -2.960 1.00 88.75 82 TYR A C 1
ATOM 651 O O . TYR A 1 82 ? 22.359 -5.885 -2.792 1.00 88.75 82 TYR A O 1
ATOM 659 N N . TYR A 1 83 ? 24.140 -5.960 -4.157 1.00 88.50 83 TYR A N 1
ATOM 660 C CA . TYR A 1 83 ? 23.397 -6.297 -5.366 1.00 88.50 83 TYR A CA 1
ATOM 661 C C . TYR A 1 83 ? 24.074 -7.464 -6.089 1.00 88.50 83 TYR A C 1
ATOM 663 O O . TYR A 1 83 ? 25.271 -7.712 -5.923 1.00 88.50 83 TYR A O 1
ATOM 671 N N . GLU A 1 84 ? 23.293 -8.201 -6.867 1.00 89.19 84 GLU A N 1
ATOM 672 C CA . GLU A 1 84 ? 23.759 -9.275 -7.740 1.00 89.19 84 GLU A CA 1
ATOM 673 C C . GLU A 1 84 ? 23.547 -8.867 -9.188 1.00 89.19 84 GLU A C 1
ATOM 675 O O . GLU A 1 84 ? 22.495 -8.322 -9.521 1.00 89.19 84 GLU A O 1
ATOM 680 N N . HIS A 1 85 ? 24.518 -9.162 -10.042 1.00 85.88 85 HIS A N 1
ATOM 681 C CA . HIS A 1 85 ? 24.420 -8.997 -11.482 1.00 85.88 85 HIS A CA 1
ATOM 682 C C . HIS A 1 85 ? 24.557 -10.360 -12.158 1.00 85.88 85 HIS A C 1
ATOM 684 O O . HIS A 1 85 ? 25.526 -11.089 -11.941 1.00 85.88 85 HIS A O 1
ATOM 690 N N . TYR A 1 86 ? 23.565 -10.708 -12.967 1.00 85.75 86 TYR A N 1
ATOM 691 C CA . TYR A 1 86 ? 23.577 -11.867 -13.842 1.00 85.75 86 TYR A CA 1
ATOM 692 C C . TYR A 1 86 ? 23.827 -11.413 -15.274 1.00 85.75 86 TYR A C 1
ATOM 694 O O . TYR A 1 86 ? 23.039 -10.635 -15.809 1.00 85.75 86 TYR A O 1
ATOM 702 N N . ASN A 1 87 ? 24.873 -11.959 -15.894 1.00 83.38 87 ASN A N 1
ATOM 703 C CA . ASN A 1 87 ? 25.159 -11.775 -17.312 1.00 83.38 87 ASN A CA 1
ATOM 704 C C . ASN A 1 87 ? 24.835 -13.070 -18.079 1.00 83.38 87 ASN A C 1
ATOM 706 O O . ASN A 1 87 ? 25.415 -14.123 -17.806 1.00 83.38 87 ASN A O 1
ATOM 710 N N . GLY A 1 88 ? 23.916 -12.996 -19.041 1.00 80.88 88 GLY A N 1
ATOM 711 C CA . GLY A 1 88 ? 23.485 -14.111 -19.881 1.00 80.88 88 GLY A CA 1
ATOM 712 C C . GLY A 1 88 ? 24.532 -14.625 -20.872 1.00 80.88 88 GLY A C 1
ATOM 713 O O . GLY A 1 88 ? 24.471 -15.807 -21.227 1.00 80.88 88 GLY A O 1
ATOM 714 N N . ALA A 1 89 ? 25.499 -13.792 -21.276 1.00 81.44 89 ALA A N 1
ATOM 715 C CA . ALA A 1 89 ? 26.592 -14.184 -22.166 1.00 81.44 89 ALA A CA 1
ATOM 716 C C . ALA A 1 89 ? 27.498 -15.221 -21.487 1.00 81.44 89 ALA A C 1
ATOM 718 O O . ALA A 1 89 ? 27.680 -16.330 -21.995 1.00 81.44 89 ALA A O 1
ATOM 719 N N . ASP A 1 90 ? 27.965 -14.904 -20.277 1.00 83.06 90 ASP A N 1
ATOM 720 C CA . ASP A 1 90 ? 28.863 -15.771 -19.503 1.00 83.06 90 ASP A CA 1
ATOM 721 C C . ASP A 1 90 ? 28.119 -16.739 -18.573 1.00 83.06 90 ASP A C 1
ATOM 723 O O . ASP A 1 90 ? 28.683 -17.723 -18.089 1.00 83.06 90 ASP A O 1
ATOM 727 N N . ARG A 1 91 ? 26.829 -16.480 -18.320 1.00 81.69 91 ARG A N 1
ATOM 728 C CA . ARG A 1 91 ? 25.971 -17.186 -17.350 1.00 81.69 91 ARG A CA 1
ATOM 729 C C . ARG A 1 91 ? 26.524 -17.155 -15.924 1.00 81.69 91 ARG A C 1
ATOM 731 O O . ARG A 1 91 ? 26.288 -18.081 -15.143 1.00 81.69 91 ARG A O 1
ATOM 738 N N . ILE A 1 92 ? 27.252 -16.095 -15.591 1.00 82.00 92 ILE A N 1
ATOM 739 C CA . ILE A 1 92 ? 27.859 -15.874 -14.279 1.00 82.00 92 ILE A CA 1
ATOM 740 C C . ILE A 1 92 ? 26.972 -14.919 -13.478 1.00 82.00 92 ILE A C 1
ATOM 742 O O . ILE A 1 92 ? 26.429 -13.956 -14.016 1.00 82.00 92 ILE A O 1
ATOM 746 N N . ILE A 1 93 ? 26.834 -15.208 -12.182 1.00 84.50 93 ILE A N 1
ATOM 747 C CA . ILE A 1 93 ? 26.260 -14.291 -11.196 1.00 84.50 93 ILE A CA 1
ATOM 748 C C . ILE A 1 93 ? 27.421 -13.738 -10.375 1.00 84.50 93 ILE A C 1
ATOM 750 O O . ILE A 1 93 ? 28.145 -14.509 -9.739 1.00 84.50 93 ILE A O 1
ATOM 754 N N . SER A 1 94 ? 27.597 -12.422 -10.385 1.00 84.88 94 SER A N 1
ATOM 755 C CA . SER A 1 94 ? 28.512 -11.715 -9.491 1.00 84.88 94 SER A CA 1
ATOM 756 C C . SER A 1 94 ? 27.716 -10.980 -8.416 1.00 84.88 94 SER A C 1
ATOM 758 O O . SER A 1 94 ? 26.635 -10.457 -8.672 1.00 84.88 94 SER A O 1
ATOM 760 N N . SER A 1 95 ? 28.234 -10.960 -7.191 1.00 86.50 95 SER A N 1
ATOM 761 C CA . SER A 1 95 ? 27.632 -10.243 -6.064 1.00 86.50 95 SER A CA 1
ATOM 762 C C . SER A 1 95 ? 28.594 -9.172 -5.579 1.00 86.50 95 SER A C 1
ATOM 764 O O . SER A 1 95 ? 29.754 -9.485 -5.303 1.00 86.50 95 SER A O 1
ATOM 766 N N . VAL A 1 96 ? 28.116 -7.945 -5.410 1.00 84.75 96 VAL A N 1
ATOM 767 C CA . VAL A 1 96 ? 28.942 -6.819 -4.971 1.00 84.75 96 VAL A CA 1
ATOM 768 C C . VAL A 1 96 ? 28.266 -6.128 -3.794 1.00 84.75 96 VAL A C 1
ATOM 770 O O . VAL A 1 96 ? 27.118 -5.688 -3.872 1.00 84.75 96 VAL A O 1
ATOM 773 N N . SER A 1 97 ? 28.987 -6.041 -2.677 1.00 85.94 97 SER A N 1
ATOM 774 C CA . SER A 1 97 ? 28.514 -5.342 -1.479 1.00 85.94 97 SER A CA 1
ATOM 775 C C . SER A 1 97 ? 28.639 -3.832 -1.652 1.00 85.94 97 SER A C 1
ATOM 777 O O . SER A 1 97 ? 29.668 -3.355 -2.136 1.00 85.94 97 SER A O 1
ATOM 779 N N . TYR A 1 98 ? 27.647 -3.069 -1.184 1.00 84.12 98 TYR A N 1
ATOM 780 C CA . TYR A 1 98 ? 27.692 -1.603 -1.257 1.00 84.12 98 TYR A CA 1
ATOM 781 C C . TYR A 1 98 ? 28.859 -1.005 -0.463 1.00 84.12 98 TYR A C 1
ATOM 783 O O . TYR A 1 98 ? 29.350 0.066 -0.797 1.00 84.12 98 TYR A O 1
ATOM 791 N N . THR A 1 99 ? 29.337 -1.712 0.565 1.00 80.19 99 THR A N 1
ATOM 792 C CA . THR A 1 99 ? 30.465 -1.278 1.402 1.00 80.19 99 THR A CA 1
ATOM 793 C C . THR A 1 99 ? 31.807 -1.863 0.956 1.00 80.19 99 THR A C 1
ATOM 795 O O . THR A 1 99 ? 32.805 -1.698 1.661 1.00 80.19 99 THR A O 1
ATOM 798 N N . SER A 1 100 ? 31.833 -2.662 -0.116 1.00 78.19 100 SER A N 1
ATOM 799 C CA . SER A 1 100 ? 33.072 -3.275 -0.606 1.00 78.19 100 SER A CA 1
ATOM 800 C C . SER A 1 100 ? 33.917 -2.270 -1.381 1.00 78.19 100 SER A C 1
ATOM 802 O O . SER A 1 100 ? 33.388 -1.347 -1.987 1.00 78.19 100 SER A O 1
ATOM 804 N N . ALA A 1 101 ? 35.237 -2.482 -1.393 1.00 67.19 101 ALA A N 1
ATOM 805 C CA . ALA A 1 101 ? 36.140 -1.710 -2.248 1.00 67.19 101 ALA A CA 1
ATOM 806 C C . ALA A 1 101 ? 35.845 -1.918 -3.746 1.00 67.19 101 ALA A C 1
ATOM 808 O O . ALA A 1 101 ? 36.191 -1.061 -4.551 1.00 67.19 101 ALA A O 1
ATOM 809 N N . ASP A 1 102 ? 35.172 -3.023 -4.085 1.00 66.31 102 ASP A N 1
ATOM 810 C CA . ASP A 1 102 ? 34.742 -3.366 -5.441 1.00 66.31 102 ASP A CA 1
ATOM 811 C C . ASP A 1 102 ? 33.550 -2.511 -5.908 1.00 66.31 102 ASP A C 1
ATOM 813 O O . ASP A 1 102 ? 33.215 -2.516 -7.087 1.00 66.31 102 ASP A O 1
ATOM 817 N N . CYS A 1 103 ? 32.907 -1.753 -5.007 1.00 71.19 103 CYS A N 1
ATOM 818 C CA . CYS A 1 103 ? 31.980 -0.696 -5.390 1.00 71.19 103 CYS A CA 1
ATOM 819 C C . CYS A 1 103 ? 32.492 0.677 -4.954 1.00 71.19 103 CYS A C 1
ATOM 821 O O . CYS A 1 103 ? 32.140 1.174 -3.884 1.00 71.19 103 CYS A O 1
ATOM 823 N N . GLN A 1 104 ? 33.315 1.296 -5.803 1.00 64.62 104 GLN A N 1
ATOM 824 C CA . GLN A 1 104 ? 33.880 2.624 -5.544 1.00 64.62 104 GLN A CA 1
ATOM 825 C C . GLN A 1 104 ? 32.811 3.714 -5.368 1.00 64.62 104 GLN A C 1
ATOM 827 O O . GLN A 1 104 ? 32.995 4.591 -4.526 1.00 64.62 104 GLN A O 1
ATOM 832 N N . ASP A 1 105 ? 31.669 3.589 -6.051 1.00 70.75 105 ASP A N 1
ATOM 833 C CA . ASP A 1 105 ? 30.655 4.646 -6.133 1.00 70.75 105 ASP A CA 1
ATOM 834 C C . ASP A 1 105 ? 29.261 4.228 -5.616 1.00 70.75 105 ASP A C 1
ATOM 836 O O . ASP A 1 105 ? 28.263 4.796 -6.023 1.00 70.75 105 ASP A O 1
ATOM 840 N N . CYS A 1 106 ? 29.148 3.258 -4.692 1.00 78.38 106 CYS A N 1
ATOM 841 C CA . CYS A 1 106 ? 27.857 2.825 -4.096 1.00 78.38 106 CYS A CA 1
ATOM 842 C C . CYS A 1 106 ? 27.380 3.665 -2.887 1.00 78.38 106 CYS A C 1
ATOM 844 O O . CYS A 1 106 ? 26.566 3.202 -2.076 1.00 78.38 106 CYS A O 1
ATOM 846 N N . MET A 1 107 ? 27.933 4.860 -2.662 1.00 81.94 107 MET A N 1
ATOM 847 C CA . MET A 1 107 ? 27.719 5.576 -1.397 1.00 81.94 107 MET A CA 1
ATOM 848 C C . MET A 1 107 ? 26.259 5.996 -1.180 1.00 81.94 107 MET A C 1
ATOM 850 O O . MET A 1 107 ? 25.781 5.977 -0.038 1.00 81.94 107 MET A O 1
ATOM 854 N N . ASN A 1 108 ? 25.537 6.389 -2.235 1.00 84.38 108 ASN A N 1
ATOM 855 C CA . ASN A 1 108 ? 24.144 6.800 -2.088 1.00 84.38 108 ASN A CA 1
ATOM 856 C C . ASN A 1 108 ? 23.226 5.585 -1.930 1.00 84.38 108 ASN A C 1
ATOM 858 O O . ASN A 1 108 ? 22.316 5.634 -1.097 1.00 84.38 108 ASN A O 1
ATOM 862 N N . GLN A 1 109 ? 23.492 4.489 -2.646 1.00 85.56 109 GLN A N 1
ATOM 863 C CA . GLN A 1 109 ? 22.804 3.205 -2.501 1.00 85.56 109 GLN A CA 1
ATOM 864 C C . GLN A 1 109 ? 22.947 2.657 -1.077 1.00 85.56 109 GLN A C 1
ATOM 866 O O . GLN A 1 109 ? 21.933 2.328 -0.462 1.00 85.56 109 GLN A O 1
ATOM 871 N N . ASP A 1 110 ? 24.157 2.641 -0.504 1.00 88.12 110 ASP A N 1
ATOM 872 C CA . ASP A 1 110 ? 24.392 2.196 0.881 1.00 88.12 110 ASP A CA 1
ATOM 873 C C . ASP A 1 110 ? 23.581 3.029 1.885 1.00 88.12 110 ASP A C 1
ATOM 875 O O . ASP A 1 110 ? 22.880 2.504 2.756 1.00 88.12 110 ASP A O 1
ATOM 879 N N . LYS A 1 111 ? 23.597 4.356 1.721 1.00 88.12 111 LYS A N 1
ATOM 880 C CA . LYS A 1 111 ? 22.866 5.274 2.598 1.00 88.12 111 LYS A CA 1
ATOM 881 C C . LYS A 1 111 ? 21.350 5.108 2.480 1.00 88.12 111 LYS A C 1
ATOM 883 O O . LYS A 1 111 ? 20.653 5.101 3.501 1.00 88.12 111 LYS A O 1
ATOM 888 N N . ALA A 1 112 ? 20.829 4.985 1.259 1.00 89.25 112 ALA A N 1
ATOM 889 C CA . ALA A 1 112 ? 19.411 4.745 1.016 1.00 89.25 112 ALA A CA 1
ATOM 890 C C . ALA A 1 112 ? 18.990 3.396 1.615 1.00 89.25 112 ALA A C 1
ATOM 892 O O . ALA A 1 112 ? 18.052 3.346 2.418 1.00 89.25 112 ALA A O 1
ATOM 893 N N . ALA A 1 113 ? 19.739 2.328 1.322 1.00 89.19 113 ALA A N 1
ATOM 894 C CA . ALA A 1 113 ? 19.494 0.987 1.843 1.00 89.19 113 ALA A CA 1
ATOM 895 C C . ALA A 1 113 ? 19.512 0.960 3.375 1.00 89.19 113 ALA A C 1
ATOM 897 O O . ALA A 1 113 ? 18.620 0.383 3.999 1.00 89.19 113 ALA A O 1
ATOM 898 N N . GLY A 1 114 ? 20.480 1.640 3.996 1.00 89.50 114 GLY A N 1
ATOM 899 C CA . GLY A 1 114 ? 20.601 1.763 5.446 1.00 89.50 114 GLY A CA 1
ATOM 900 C C . GLY A 1 114 ? 19.380 2.424 6.089 1.00 89.50 114 GLY A C 1
ATOM 901 O O . GLY A 1 114 ? 18.845 1.912 7.077 1.00 89.50 114 GLY A O 1
ATOM 902 N N . ASN A 1 115 ? 18.878 3.515 5.504 1.00 90.69 115 ASN A N 1
ATOM 903 C CA . ASN A 1 115 ? 17.663 4.179 5.984 1.00 90.69 115 ASN A CA 1
ATOM 904 C C . ASN A 1 115 ? 16.435 3.267 5.861 1.00 90.69 115 ASN A C 1
ATOM 906 O O . ASN A 1 115 ? 15.686 3.105 6.829 1.00 90.69 115 ASN A O 1
ATOM 910 N N . ILE A 1 116 ? 16.254 2.620 4.705 1.00 91.12 116 ILE A N 1
ATOM 911 C CA . ILE A 1 116 ? 15.154 1.674 4.463 1.00 91.12 116 ILE A CA 1
ATOM 912 C C . ILE A 1 116 ? 15.218 0.516 5.464 1.00 91.12 116 ILE A C 1
ATOM 914 O O . ILE A 1 116 ? 14.209 0.160 6.073 1.00 91.12 116 ILE A O 1
ATOM 918 N N . LYS A 1 117 ? 16.414 -0.028 5.702 1.00 91.31 117 LYS A N 1
ATOM 919 C CA . LYS A 1 117 ? 16.667 -1.113 6.652 1.00 91.31 117 LYS A CA 1
ATOM 920 C C . LYS A 1 117 ? 16.262 -0.739 8.077 1.00 91.31 117 LYS A C 1
ATOM 922 O O . LYS A 1 117 ? 15.600 -1.527 8.753 1.00 91.31 117 LYS A O 1
ATOM 927 N N . ILE A 1 118 ? 16.603 0.468 8.535 1.00 91.19 118 ILE A N 1
ATOM 928 C CA . ILE A 1 118 ? 16.206 0.966 9.862 1.00 91.19 118 ILE A CA 1
ATOM 929 C C . ILE A 1 118 ? 14.679 1.065 9.973 1.00 91.19 118 ILE A C 1
ATOM 931 O O . ILE A 1 118 ? 14.110 0.628 10.978 1.00 91.19 118 ILE A O 1
ATOM 935 N N . LEU A 1 119 ? 13.999 1.591 8.949 1.00 90.69 119 LEU A N 1
ATOM 936 C CA . LEU A 1 119 ? 12.536 1.670 8.940 1.00 90.69 119 LEU A CA 1
ATOM 937 C C . LEU A 1 119 ? 11.868 0.286 8.889 1.00 90.69 119 LEU A C 1
ATOM 939 O O . LEU A 1 119 ? 10.888 0.052 9.604 1.00 90.69 119 LEU A O 1
ATOM 943 N N . ALA A 1 120 ? 12.418 -0.651 8.114 1.00 90.94 120 ALA A N 1
ATOM 944 C CA . ALA A 1 120 ? 11.947 -2.032 8.065 1.00 90.94 120 ALA A CA 1
ATOM 945 C C . ALA A 1 120 ? 12.068 -2.704 9.445 1.00 90.94 120 ALA A C 1
ATOM 947 O O . ALA A 1 120 ? 11.096 -3.284 9.937 1.00 90.94 120 ALA A O 1
ATOM 948 N N . TYR A 1 121 ? 13.195 -2.538 10.148 1.00 91.75 121 TYR A N 1
ATOM 949 C CA . TYR A 1 121 ? 13.313 -2.997 11.538 1.00 91.75 121 TYR A CA 1
ATOM 950 C C . TYR A 1 121 ? 12.325 -2.307 12.476 1.00 91.75 121 TYR A C 1
ATOM 952 O O . TYR A 1 121 ? 11.747 -2.969 13.338 1.00 91.75 121 TYR A O 1
ATOM 960 N N . GLY A 1 122 ? 12.095 -1.004 12.301 1.00 90.44 122 GLY A N 1
ATOM 961 C CA . GLY A 1 122 ? 11.055 -0.276 13.025 1.00 90.44 122 GLY A CA 1
ATOM 962 C C . GLY A 1 122 ? 9.690 -0.945 12.854 1.00 90.44 122 GLY A C 1
ATOM 963 O O . GLY A 1 122 ? 9.035 -1.276 13.842 1.00 90.44 122 GLY A O 1
ATOM 964 N N . THR A 1 123 ? 9.311 -1.257 11.613 1.00 90.62 123 THR A N 1
ATOM 965 C CA . THR A 1 123 ? 8.073 -1.983 11.290 1.00 90.62 123 THR A CA 1
ATOM 966 C C . THR A 1 123 ? 8.013 -3.339 12.001 1.00 90.62 123 THR A C 1
ATOM 968 O O . THR A 1 123 ? 6.998 -3.664 12.619 1.00 90.62 123 THR A O 1
ATOM 971 N N . ALA A 1 124 ? 9.108 -4.106 11.992 1.00 92.94 124 ALA A N 1
ATOM 972 C CA . ALA A 1 124 ? 9.187 -5.398 12.672 1.00 92.94 124 ALA A CA 1
ATOM 973 C C . ALA A 1 124 ? 9.005 -5.268 14.200 1.00 92.94 124 ALA A C 1
ATOM 975 O O . ALA A 1 124 ? 8.199 -5.984 14.797 1.00 92.94 124 ALA A O 1
ATOM 976 N N . ILE A 1 125 ? 9.699 -4.327 14.848 1.00 92.62 125 ILE A N 1
ATOM 977 C CA . ILE A 1 125 ? 9.617 -4.105 16.303 1.00 92.62 125 ILE A CA 1
ATOM 978 C C . ILE A 1 125 ? 8.201 -3.695 16.720 1.00 92.62 125 ILE A C 1
ATOM 980 O O . ILE A 1 125 ? 7.664 -4.185 17.723 1.00 92.62 125 ILE A O 1
ATOM 984 N N . VAL A 1 126 ? 7.564 -2.810 15.953 1.00 93.06 126 VAL A N 1
ATOM 985 C CA . VAL A 1 126 ? 6.195 -2.382 16.254 1.00 93.06 126 VAL A CA 1
ATOM 986 C C . VAL A 1 126 ? 5.212 -3.533 15.989 1.00 93.06 126 VAL A C 1
ATOM 988 O O . VAL A 1 126 ? 4.314 -3.747 16.803 1.00 93.06 126 VAL A O 1
ATOM 991 N N . ALA A 1 127 ? 5.411 -4.356 14.952 1.00 92.50 127 ALA A N 1
ATOM 992 C CA . ALA A 1 127 ? 4.607 -5.564 14.735 1.00 92.50 127 ALA A CA 1
ATOM 993 C C . ALA A 1 127 ? 4.718 -6.544 15.919 1.00 92.50 127 ALA A C 1
ATOM 995 O O . ALA A 1 127 ? 3.705 -7.026 16.428 1.00 92.50 127 ALA A O 1
ATOM 996 N N . LEU A 1 128 ? 5.921 -6.761 16.457 1.00 93.38 128 LEU A N 1
ATOM 997 C CA . LEU A 1 128 ? 6.106 -7.560 17.673 1.00 93.38 128 LEU A CA 1
ATOM 998 C C . LEU A 1 128 ? 5.358 -6.951 18.876 1.00 93.38 128 LEU A C 1
ATOM 1000 O O . LEU A 1 128 ? 4.769 -7.669 19.689 1.00 93.38 128 LEU A O 1
ATOM 1004 N N . SER A 1 129 ? 5.323 -5.620 18.961 1.00 92.44 129 SER A N 1
ATOM 1005 C CA . SER A 1 129 ? 4.567 -4.895 19.987 1.00 92.44 129 SER A CA 1
ATOM 1006 C C . SER A 1 129 ? 3.054 -5.113 19.849 1.00 92.44 129 SER A C 1
ATOM 1008 O O . SER A 1 129 ? 2.380 -5.313 20.862 1.00 92.44 129 SER A O 1
ATOM 1010 N N . VAL A 1 130 ? 2.517 -5.169 18.620 1.00 92.50 130 VAL A N 1
ATOM 1011 C CA . VAL A 1 130 ? 1.115 -5.558 18.356 1.00 92.50 130 VAL A CA 1
ATOM 1012 C C . VAL A 1 130 ? 0.850 -6.970 18.871 1.00 92.50 130 VAL A C 1
ATOM 1014 O O . VAL A 1 130 ? -0.121 -7.178 19.600 1.00 92.50 130 VAL A O 1
ATOM 1017 N N . ALA A 1 131 ? 1.729 -7.932 18.572 1.00 93.00 131 ALA A N 1
ATOM 1018 C CA . ALA A 1 131 ? 1.583 -9.307 19.052 1.00 93.00 131 ALA A CA 1
ATOM 1019 C C . ALA A 1 131 ? 1.555 -9.380 20.590 1.00 93.00 131 ALA A C 1
ATOM 1021 O O . ALA A 1 131 ? 0.709 -10.061 21.179 1.00 93.00 131 ALA A O 1
ATOM 1022 N N . TYR A 1 132 ? 2.450 -8.640 21.251 1.00 92.19 132 TYR A N 1
ATOM 1023 C CA . TYR A 1 132 ? 2.501 -8.555 22.709 1.00 92.19 132 TYR A CA 1
ATOM 1024 C C . TYR A 1 132 ? 1.224 -7.937 23.300 1.00 92.19 132 TYR A C 1
ATOM 1026 O O . TYR A 1 132 ? 0.641 -8.486 24.240 1.00 92.19 132 TYR A O 1
ATOM 1034 N N . MET A 1 133 ? 0.742 -6.827 22.733 1.00 88.75 133 MET A N 1
ATOM 1035 C CA . MET A 1 133 ? -0.480 -6.164 23.196 1.00 88.75 133 MET A CA 1
ATOM 1036 C C . MET A 1 133 ? -1.741 -6.995 22.937 1.00 88.75 133 MET A C 1
ATOM 1038 O O . MET A 1 133 ? -2.648 -7.007 23.774 1.00 88.75 133 MET A O 1
ATOM 1042 N N . ALA A 1 134 ? -1.795 -7.745 21.837 1.00 88.88 134 ALA A N 1
ATOM 1043 C CA . ALA A 1 134 ? -2.877 -8.686 21.566 1.00 88.88 134 ALA A CA 1
ATOM 1044 C C . ALA A 1 134 ? -2.914 -9.805 22.620 1.00 88.88 134 ALA A C 1
ATOM 1046 O O . ALA A 1 134 ? -3.966 -10.070 23.204 1.00 88.88 134 ALA A O 1
ATOM 1047 N N . ASN A 1 135 ? -1.757 -10.381 22.966 1.00 89.25 135 ASN A N 1
ATOM 1048 C CA . ASN A 1 135 ? -1.647 -11.384 24.030 1.00 89.25 135 ASN A CA 1
ATOM 1049 C C . ASN A 1 135 ? -2.068 -10.833 25.406 1.00 89.25 135 ASN A C 1
ATOM 1051 O O . ASN A 1 135 ? -2.814 -11.476 26.148 1.00 89.25 135 ASN A O 1
ATOM 1055 N N . ASN A 1 136 ? -1.646 -9.613 25.748 1.00 86.69 136 ASN A N 1
ATOM 1056 C CA . ASN A 1 136 ? -2.074 -8.956 26.987 1.00 86.69 136 ASN A CA 1
ATOM 1057 C C . ASN A 1 136 ? -3.585 -8.672 27.009 1.00 86.69 136 ASN A C 1
ATOM 1059 O O . ASN A 1 136 ? -4.232 -8.831 28.049 1.00 86.69 136 ASN A O 1
ATOM 1063 N N . SER A 1 137 ? -4.169 -8.331 25.861 1.00 85.06 137 SER A N 1
ATOM 1064 C CA . SER A 1 137 ? -5.618 -8.152 25.720 1.00 85.06 137 SER A CA 1
ATOM 1065 C C . SER A 1 137 ? -6.368 -9.473 25.937 1.00 85.06 137 SER A C 1
ATOM 1067 O O . SER A 1 137 ? -7.382 -9.500 26.629 1.00 85.06 137 SER A O 1
ATOM 1069 N N . ILE A 1 138 ? -5.825 -10.601 25.461 1.00 84.50 138 ILE A N 1
ATOM 1070 C CA . ILE A 1 138 ? -6.384 -11.937 25.732 1.00 84.50 138 ILE A CA 1
ATOM 1071 C C . ILE A 1 138 ? -6.353 -12.254 27.232 1.00 84.50 138 ILE A C 1
ATOM 1073 O O . ILE A 1 138 ? -7.339 -12.730 27.792 1.00 84.50 138 ILE A O 1
ATOM 1077 N N . LYS A 1 139 ? -5.238 -11.979 27.915 1.00 82.81 139 LYS A N 1
ATOM 1078 C CA . LYS A 1 139 ? -5.122 -12.237 29.361 1.00 82.81 139 LYS A CA 1
ATOM 1079 C C . LYS A 1 139 ? -6.050 -11.356 30.203 1.00 82.81 139 LYS A C 1
ATOM 1081 O O . LYS A 1 139 ? -6.427 -11.750 31.303 1.00 82.81 139 LYS A O 1
ATOM 1086 N N . SER A 1 140 ? -6.431 -10.186 29.693 1.00 76.62 140 SER A N 1
ATOM 1087 C CA . SER A 1 140 ? -7.291 -9.217 30.383 1.00 76.62 140 SER A CA 1
ATOM 1088 C C . SER A 1 140 ? -8.771 -9.277 29.981 1.00 76.62 140 SER A C 1
ATOM 1090 O O . SER A 1 140 ? -9.542 -8.442 30.444 1.00 76.62 140 SER A O 1
ATOM 1092 N N . LEU A 1 141 ? -9.198 -10.293 29.215 1.00 72.31 141 LEU A N 1
ATOM 1093 C CA . LEU A 1 141 ? -10.584 -10.485 28.743 1.00 72.31 141 LEU A CA 1
ATOM 1094 C C . LEU A 1 141 ? -11.659 -10.412 29.844 1.00 72.31 141 LEU A C 1
ATOM 1096 O O . LEU A 1 141 ? -12.766 -9.956 29.583 1.00 72.31 141 LEU A O 1
ATOM 1100 N N . HIS A 1 142 ? -11.343 -10.839 31.069 1.00 66.75 142 HIS A N 1
ATOM 1101 C CA . HIS A 1 142 ? -12.268 -10.812 32.212 1.00 66.75 142 HIS A CA 1
ATOM 1102 C C . HIS A 1 142 ? -12.090 -9.598 33.137 1.00 66.75 142 HIS A C 1
ATOM 1104 O O . HIS A 1 142 ? -12.746 -9.510 34.173 1.00 66.75 142 HIS A O 1
ATOM 1110 N N . ASN A 1 143 ? -11.187 -8.677 32.803 1.00 67.25 143 ASN A N 1
ATOM 1111 C CA . ASN A 1 143 ? -10.821 -7.560 33.663 1.00 67.25 143 ASN A CA 1
ATOM 1112 C C . ASN A 1 143 ? -11.444 -6.246 33.164 1.00 67.25 143 ASN A C 1
ATOM 1114 O O . ASN A 1 143 ? -11.575 -6.017 31.962 1.00 67.25 143 ASN A O 1
ATOM 1118 N N . LYS A 1 144 ? -11.748 -5.327 34.089 1.00 63.78 144 LYS A N 1
ATOM 1119 C CA . LYS A 1 144 ? -12.288 -3.985 33.788 1.00 63.78 144 LYS A CA 1
ATOM 1120 C C . LYS A 1 144 ? -11.361 -3.145 32.890 1.00 63.78 144 LYS A C 1
ATOM 1122 O O . LYS A 1 144 ? -11.806 -2.174 32.287 1.00 63.78 144 LYS A O 1
ATOM 1127 N N . ASN A 1 145 ? -10.095 -3.544 32.754 1.00 71.12 145 ASN A N 1
ATOM 1128 C CA . ASN A 1 145 ? -9.079 -2.847 31.961 1.00 71.12 145 ASN A CA 1
ATOM 1129 C C . ASN A 1 145 ? -9.025 -3.259 30.476 1.00 71.12 145 ASN A C 1
ATOM 1131 O O . ASN A 1 145 ? -8.199 -2.720 29.740 1.00 71.12 145 ASN A O 1
ATOM 1135 N N . LEU A 1 146 ? -9.894 -4.165 30.004 1.00 76.44 146 LEU A N 1
ATOM 1136 C CA . LEU A 1 146 ? -9.899 -4.621 28.605 1.00 76.44 146 LEU A CA 1
ATOM 1137 C C . LEU A 1 146 ? -10.013 -3.456 27.606 1.00 76.44 146 LEU A C 1
ATOM 1139 O O . LEU A 1 146 ? -9.286 -3.420 26.618 1.00 76.44 146 LEU A O 1
ATOM 1143 N N . ARG A 1 147 ? -10.861 -2.458 27.895 1.00 76.88 147 ARG A N 1
ATOM 1144 C CA . ARG A 1 147 ? -11.051 -1.276 27.034 1.00 76.88 147 ARG A CA 1
ATOM 1145 C C . ARG A 1 147 ? -9.761 -0.475 26.847 1.00 76.88 147 ARG A C 1
ATOM 1147 O O . ARG A 1 147 ? -9.465 -0.033 25.742 1.00 76.88 147 ARG A O 1
ATOM 1154 N N . SER A 1 148 ? -8.979 -0.321 27.915 1.00 80.62 148 SER A N 1
ATOM 1155 C CA . SER A 1 148 ? -7.677 0.347 27.848 1.00 80.62 148 SER A CA 1
ATOM 1156 C C . SER A 1 148 ? -6.687 -0.473 27.017 1.00 80.62 148 SER A C 1
ATOM 1158 O O . SER A 1 148 ? -6.040 0.085 26.136 1.00 80.62 148 SER A O 1
ATOM 1160 N N . SER A 1 149 ? -6.649 -1.796 27.211 1.00 82.19 149 SER A N 1
ATOM 1161 C CA . SER A 1 149 ? -5.779 -2.700 26.445 1.00 82.19 149 SER A CA 1
ATOM 1162 C C . SER A 1 149 ? -6.098 -2.694 24.942 1.00 82.19 149 SER A C 1
ATOM 1164 O O . SER A 1 149 ? -5.188 -2.594 24.120 1.00 82.19 149 SER A O 1
ATOM 1166 N N . LEU A 1 150 ? -7.384 -2.730 24.572 1.00 83.44 150 LEU A N 1
ATOM 1167 C CA . LEU A 1 150 ? -7.828 -2.654 23.174 1.00 83.44 150 LEU A CA 1
ATOM 1168 C C . LEU A 1 150 ? -7.523 -1.284 22.549 1.00 83.44 150 LEU A C 1
ATOM 1170 O O . LEU A 1 150 ? -7.120 -1.216 21.389 1.00 83.44 150 LEU A O 1
ATOM 1174 N N . SER A 1 151 ? -7.647 -0.195 23.316 1.00 85.25 151 SER A N 1
ATOM 1175 C CA . SER A 1 151 ? -7.269 1.139 22.840 1.00 85.25 151 SER A CA 1
ATOM 1176 C C . SER A 1 151 ? -5.765 1.247 22.586 1.00 85.25 151 SER A C 1
ATOM 1178 O O . SER A 1 151 ? -5.367 1.786 21.559 1.00 85.25 151 SER A O 1
ATOM 1180 N N . SER A 1 152 ? -4.921 0.723 23.480 1.00 86.75 152 SER A N 1
ATOM 1181 C CA . SER A 1 152 ? -3.470 0.681 23.263 1.00 86.75 152 SER A CA 1
ATOM 1182 C C . SER A 1 152 ? -3.108 -0.151 22.032 1.00 86.75 152 SER A C 1
ATOM 1184 O O . SER A 1 152 ? -2.316 0.304 21.208 1.00 86.75 152 SER A O 1
ATOM 1186 N N . LEU A 1 153 ? -3.745 -1.314 21.853 1.00 89.50 153 LEU A N 1
ATOM 1187 C CA . LEU A 1 153 ? -3.565 -2.156 20.669 1.00 89.50 153 LEU A CA 1
ATOM 1188 C C . LEU A 1 153 ? -3.927 -1.408 19.374 1.00 89.50 153 LEU A C 1
ATOM 1190 O O . LEU A 1 153 ? -3.184 -1.497 18.399 1.00 89.50 153 LEU A O 1
ATOM 1194 N N . LYS A 1 154 ? -5.010 -0.616 19.380 1.00 90.50 154 LYS A N 1
ATOM 1195 C CA . LYS A 1 154 ? -5.403 0.244 18.250 1.00 90.50 154 LYS A CA 1
ATOM 1196 C C . LYS A 1 154 ? -4.303 1.245 17.881 1.00 90.50 154 LYS A C 1
ATOM 1198 O O . LYS A 1 154 ? -3.975 1.373 16.706 1.00 90.50 154 LYS A O 1
ATOM 1203 N N . TYR A 1 155 ? -3.721 1.939 18.860 1.00 90.25 155 TYR A N 1
ATOM 1204 C CA . TYR A 1 155 ? -2.654 2.911 18.597 1.00 90.25 155 TYR A CA 1
ATOM 1205 C C . TYR A 1 155 ? -1.405 2.250 18.015 1.00 90.25 155 TYR A C 1
ATOM 1207 O O . TYR A 1 155 ? -0.856 2.746 17.036 1.00 90.25 155 TYR A O 1
ATOM 1215 N N . VAL A 1 156 ? -0.982 1.109 18.562 1.00 91.50 156 VAL A N 1
ATOM 1216 C CA . VAL A 1 156 ? 0.194 0.400 18.039 1.00 91.50 156 VAL A CA 1
ATOM 1217 C C . VAL A 1 156 ? -0.065 -0.150 16.636 1.00 91.50 156 VAL A C 1
ATOM 1219 O O . VAL A 1 156 ? 0.816 -0.053 15.787 1.00 91.50 156 VAL A O 1
ATOM 1222 N N . ALA A 1 157 ? -1.278 -0.626 16.342 1.00 92.06 157 ALA A N 1
ATOM 1223 C CA . ALA A 1 157 ? -1.663 -1.037 14.991 1.00 92.06 157 ALA A CA 1
ATOM 1224 C C . ALA A 1 157 ? -1.557 0.112 13.967 1.00 92.06 157 ALA A C 1
ATOM 1226 O O . ALA A 1 157 ? -1.060 -0.096 12.861 1.00 92.06 157 ALA A O 1
ATOM 1227 N N . ILE A 1 158 ? -1.955 1.334 14.344 1.00 91.12 158 ILE A N 1
ATOM 1228 C CA . ILE A 1 158 ? -1.786 2.531 13.500 1.00 91.12 158 ILE A CA 1
ATOM 1229 C C . ILE A 1 158 ? -0.301 2.833 13.276 1.00 91.12 158 ILE A C 1
ATOM 1231 O O . ILE A 1 158 ? 0.099 3.141 12.157 1.00 91.12 158 ILE A O 1
ATOM 1235 N N . ILE A 1 159 ? 0.531 2.713 14.314 1.00 91.56 159 ILE A N 1
ATOM 1236 C CA . ILE A 1 159 ? 1.973 2.956 14.190 1.00 91.56 159 ILE A CA 1
ATOM 1237 C C . ILE A 1 159 ? 2.603 1.964 13.201 1.00 91.56 159 ILE A C 1
ATOM 1239 O O . ILE A 1 159 ? 3.374 2.396 12.350 1.00 91.56 159 ILE A O 1
ATOM 1243 N N . VAL A 1 160 ? 2.245 0.671 13.236 1.00 92.69 160 VAL A N 1
ATOM 1244 C CA . VAL A 1 160 ? 2.769 -0.310 12.259 1.00 92.69 160 VAL A CA 1
ATOM 1245 C C . VAL A 1 160 ? 2.431 0.088 10.822 1.00 92.69 160 VAL A C 1
ATOM 1247 O O . VAL A 1 160 ? 3.298 0.012 9.955 1.00 92.69 160 VAL A O 1
ATOM 1250 N N . LEU A 1 161 ? 1.199 0.545 10.569 1.00 92.56 161 LEU A N 1
ATOM 1251 C CA . LEU A 1 161 ? 0.798 1.032 9.244 1.00 92.56 161 LEU A CA 1
ATOM 1252 C C . LEU A 1 161 ? 1.640 2.224 8.796 1.00 92.56 161 LEU A C 1
ATOM 1254 O O . LEU A 1 161 ? 2.106 2.246 7.662 1.00 92.56 161 LEU A O 1
ATOM 1258 N N . ILE A 1 162 ? 1.847 3.201 9.683 1.00 91.81 162 ILE A N 1
ATOM 1259 C CA . ILE A 1 162 ? 2.634 4.399 9.373 1.00 91.81 162 ILE A CA 1
ATOM 1260 C C . ILE A 1 162 ? 4.074 4.013 9.032 1.00 91.81 162 ILE A C 1
ATOM 1262 O O . ILE A 1 162 ? 4.588 4.456 8.012 1.00 91.81 162 ILE A O 1
ATOM 1266 N N . PHE A 1 163 ? 4.713 3.159 9.833 1.00 89.12 163 PHE A N 1
ATOM 1267 C CA . PHE A 1 163 ? 6.078 2.702 9.561 1.00 89.12 163 PHE A CA 1
ATOM 1268 C C . PHE A 1 163 ? 6.180 1.925 8.243 1.00 89.12 163 PHE A C 1
ATOM 1270 O O . PHE A 1 163 ? 7.100 2.170 7.465 1.00 89.12 163 PHE A O 1
ATOM 1277 N N . GLY A 1 164 ? 5.217 1.049 7.949 1.00 89.12 164 GLY A N 1
ATOM 1278 C CA . GLY A 1 164 ? 5.177 0.322 6.682 1.00 89.12 164 GLY A CA 1
ATOM 1279 C C . GLY A 1 164 ? 5.027 1.238 5.467 1.00 89.12 164 GLY A C 1
ATOM 1280 O O . GLY A 1 164 ? 5.798 1.127 4.515 1.00 89.12 164 GLY A O 1
ATOM 1281 N N . LEU A 1 165 ? 4.091 2.191 5.526 1.00 90.88 165 LEU A N 1
ATOM 1282 C CA . LEU A 1 165 ? 3.887 3.187 4.470 1.00 90.88 165 LEU A CA 1
ATOM 1283 C C . LEU A 1 165 ? 5.100 4.103 4.300 1.00 90.88 165 LEU A C 1
ATOM 1285 O O . LEU A 1 165 ? 5.494 4.374 3.172 1.00 90.88 165 LEU A O 1
ATOM 1289 N N . LEU A 1 166 ? 5.722 4.540 5.397 1.00 90.75 166 LEU A N 1
ATOM 1290 C CA . LEU A 1 166 ? 6.948 5.337 5.353 1.00 90.75 166 LEU A CA 1
ATOM 1291 C C . LEU A 1 166 ? 8.111 4.553 4.741 1.00 90.75 166 LEU A C 1
ATOM 1293 O O . LEU A 1 166 ? 8.862 5.121 3.957 1.00 90.75 166 LEU A O 1
ATOM 1297 N N . THR A 1 167 ? 8.247 3.260 5.058 1.00 89.69 167 THR A N 1
ATOM 1298 C CA . THR A 1 167 ? 9.277 2.398 4.453 1.00 89.69 167 THR A CA 1
ATOM 1299 C C . THR A 1 167 ? 9.071 2.308 2.944 1.00 89.69 167 THR A C 1
ATOM 1301 O O . THR A 1 167 ? 10.016 2.496 2.183 1.00 89.69 167 THR A O 1
ATOM 1304 N N . GLY A 1 168 ? 7.828 2.073 2.508 1.00 87.50 168 GLY A N 1
ATOM 1305 C CA . GLY A 1 168 ? 7.494 1.987 1.089 1.00 87.50 168 GLY A CA 1
ATOM 1306 C C . GLY A 1 168 ? 7.684 3.312 0.349 1.00 87.50 168 GLY A C 1
ATOM 1307 O O . GLY A 1 168 ? 8.264 3.332 -0.731 1.00 87.50 168 GLY A O 1
ATOM 1308 N N . PHE A 1 169 ? 7.254 4.422 0.953 1.00 88.06 169 PHE A N 1
ATOM 1309 C CA . PHE A 1 169 ? 7.422 5.763 0.394 1.00 88.06 169 PHE A CA 1
ATOM 1310 C C . PHE A 1 169 ? 8.897 6.143 0.267 1.00 88.06 169 PHE A C 1
ATOM 1312 O O . PHE A 1 169 ? 9.311 6.618 -0.782 1.00 88.06 169 PHE A O 1
ATOM 1319 N N . LEU A 1 170 ? 9.693 5.909 1.313 1.00 87.75 170 LEU A N 1
ATOM 1320 C CA . LEU A 1 170 ? 11.115 6.234 1.310 1.00 87.75 170 LEU A CA 1
ATOM 1321 C C . LEU A 1 170 ? 11.869 5.381 0.289 1.00 87.75 170 LEU A C 1
ATOM 1323 O O . LEU A 1 170 ? 12.714 5.912 -0.420 1.00 87.75 170 LEU A O 1
ATOM 1327 N N . PHE A 1 171 ? 11.536 4.095 0.158 1.00 87.12 171 PHE A N 1
ATOM 1328 C CA . PHE A 1 171 ? 12.077 3.258 -0.912 1.00 87.12 171 PHE A CA 1
ATOM 1329 C C . PHE A 1 171 ? 11.720 3.814 -2.296 1.00 87.12 171 PHE A C 1
ATOM 1331 O O . PHE A 1 171 ? 12.605 4.005 -3.119 1.00 87.12 171 PHE A O 1
ATOM 1338 N N . TYR A 1 172 ? 10.450 4.151 -2.529 1.00 83.25 172 TYR A N 1
ATOM 1339 C CA . TYR A 1 172 ? 9.997 4.680 -3.816 1.00 83.25 172 TYR A CA 1
ATOM 1340 C C . TYR A 1 172 ? 10.670 6.006 -4.200 1.00 83.25 172 TYR A C 1
ATOM 1342 O O . TYR A 1 172 ? 10.988 6.214 -5.363 1.00 83.25 172 TYR A O 1
ATOM 1350 N N . THR A 1 173 ? 10.895 6.913 -3.250 1.00 82.31 173 THR A N 1
ATOM 1351 C CA . THR A 1 173 ? 11.446 8.237 -3.574 1.00 82.31 173 THR A CA 1
ATOM 1352 C C . THR A 1 173 ? 12.967 8.271 -3.568 1.00 82.31 173 THR A C 1
ATOM 1354 O O . THR A 1 173 ? 13.557 8.914 -4.425 1.00 82.31 173 THR A O 1
ATOM 1357 N N . THR A 1 174 ? 13.614 7.581 -2.626 1.00 84.44 174 THR A N 1
ATOM 1358 C CA . THR A 1 174 ? 15.065 7.721 -2.419 1.00 84.44 174 THR A CA 1
ATOM 1359 C C . THR A 1 174 ? 15.893 6.673 -3.145 1.00 84.44 174 THR A C 1
ATOM 1361 O O . THR A 1 174 ? 17.037 6.955 -3.486 1.00 84.44 174 THR A O 1
ATOM 1364 N N . TRP A 1 175 ? 15.349 5.476 -3.393 1.00 83.75 175 TRP A N 1
ATOM 1365 C CA . TRP A 1 175 ? 16.110 4.405 -4.039 1.00 83.75 175 TRP A CA 1
ATOM 1366 C C . TRP A 1 175 ? 16.477 4.727 -5.493 1.00 83.75 175 TRP A C 1
ATOM 1368 O O . TRP A 1 175 ? 17.656 4.617 -5.829 1.00 83.75 175 TRP A O 1
ATOM 1378 N N . PRO A 1 176 ? 15.535 5.170 -6.352 1.00 77.69 176 PRO A N 1
ATOM 1379 C CA . PRO A 1 176 ? 15.863 5.476 -7.743 1.00 77.69 176 PRO A CA 1
ATOM 1380 C C . PRO A 1 176 ? 16.832 6.654 -7.863 1.00 77.69 176 PRO A C 1
ATOM 1382 O O . PRO A 1 176 ? 17.755 6.610 -8.665 1.00 77.69 176 PRO A O 1
ATOM 1385 N N . GLU A 1 177 ? 16.668 7.682 -7.023 1.00 78.75 177 GLU A N 1
ATOM 1386 C CA . GLU A 1 177 ? 17.573 8.835 -6.979 1.00 78.75 177 GLU A CA 1
ATOM 1387 C C . GLU A 1 177 ? 18.987 8.435 -6.531 1.00 78.75 177 GLU A C 1
ATOM 1389 O O . GLU A 1 177 ? 19.976 8.888 -7.105 1.00 78.75 177 GLU A O 1
ATOM 1394 N N . ALA A 1 178 ? 19.099 7.562 -5.526 1.00 81.44 178 ALA A N 1
ATOM 1395 C CA . ALA A 1 178 ? 20.383 7.042 -5.071 1.00 81.44 178 ALA A CA 1
ATOM 1396 C C . ALA A 1 178 ? 21.088 6.226 -6.159 1.00 81.44 178 ALA A C 1
ATOM 1398 O O . ALA A 1 178 ? 22.284 6.405 -6.366 1.00 81.44 178 ALA A O 1
ATOM 1399 N N . LEU A 1 179 ? 20.341 5.378 -6.873 1.00 78.94 179 LEU A N 1
ATOM 1400 C CA . LEU A 1 179 ? 20.861 4.631 -8.011 1.00 78.94 179 LEU A CA 1
ATOM 1401 C C . LEU A 1 179 ? 21.346 5.581 -9.112 1.00 78.94 179 LEU A C 1
ATOM 1403 O O . LEU A 1 179 ? 22.510 5.517 -9.476 1.00 78.94 179 LEU A O 1
ATOM 1407 N N . ALA A 1 180 ? 20.510 6.523 -9.552 1.00 74.00 180 ALA A N 1
ATOM 1408 C CA . ALA A 1 180 ? 20.859 7.501 -10.583 1.00 74.00 180 ALA A CA 1
ATOM 1409 C C . ALA A 1 180 ? 22.127 8.307 -10.258 1.00 74.00 180 ALA A C 1
ATOM 1411 O O . ALA A 1 180 ? 22.937 8.589 -11.138 1.00 74.00 180 ALA A O 1
ATOM 1412 N N . ASN A 1 181 ? 22.288 8.711 -8.997 1.00 76.00 181 ASN A N 1
ATOM 1413 C CA . ASN A 1 181 ? 23.441 9.492 -8.559 1.00 76.00 181 ASN A CA 1
ATOM 1414 C C . ASN A 1 181 ? 24.722 8.660 -8.477 1.00 76.00 181 ASN A C 1
ATOM 1416 O O . ASN A 1 181 ? 25.782 9.182 -8.810 1.00 76.00 181 ASN A O 1
ATOM 1420 N N . ASP A 1 182 ? 24.628 7.403 -8.041 1.00 75.12 182 ASP A N 1
ATOM 1421 C CA . ASP A 1 182 ? 25.773 6.491 -8.002 1.00 75.12 182 ASP A CA 1
ATOM 1422 C C . ASP A 1 182 ? 26.231 6.118 -9.421 1.00 75.12 182 ASP A C 1
ATOM 1424 O O . ASP A 1 182 ? 27.424 6.150 -9.694 1.00 75.12 182 ASP A O 1
ATOM 1428 N N . GLU A 1 183 ? 25.304 5.885 -10.356 1.00 70.25 183 GLU A N 1
ATOM 1429 C CA . GLU A 1 183 ? 25.633 5.649 -11.772 1.00 70.25 183 GLU A CA 1
ATOM 1430 C C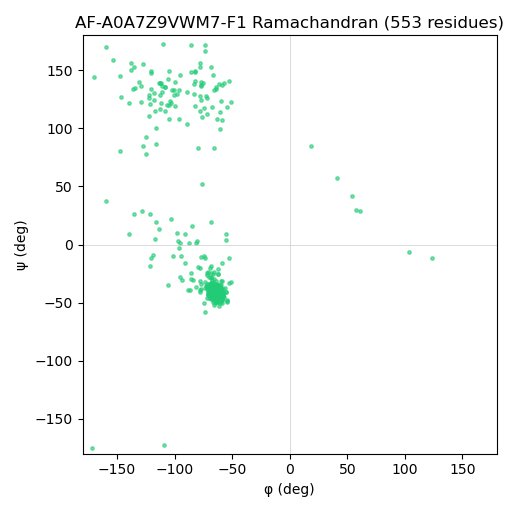 . GLU A 1 183 ? 26.362 6.849 -12.407 1.00 70.25 183 GLU A C 1
ATOM 1432 O O . GLU A 1 183 ? 27.367 6.683 -13.086 1.00 70.25 183 GLU A O 1
ATOM 1437 N N . ARG A 1 184 ? 25.928 8.086 -12.125 1.00 64.94 184 ARG A N 1
ATOM 1438 C CA . ARG A 1 184 ? 26.596 9.307 -12.629 1.00 64.94 184 ARG A CA 1
ATOM 1439 C C . ARG A 1 184 ? 28.030 9.489 -12.140 1.00 64.94 184 ARG A C 1
ATOM 1441 O O . ARG A 1 184 ? 28.785 10.239 -12.750 1.00 64.94 184 ARG A O 1
ATOM 1448 N N . MET A 1 185 ? 28.370 8.910 -10.992 1.00 62.59 185 MET A N 1
ATOM 1449 C CA . MET A 1 185 ? 29.704 9.037 -10.402 1.00 62.59 185 MET A CA 1
ATOM 1450 C C . MET A 1 185 ? 30.707 8.084 -11.068 1.00 62.59 185 MET A C 1
ATOM 1452 O O . MET A 1 185 ? 31.910 8.339 -11.010 1.00 62.59 185 MET A O 1
ATOM 1456 N N . ILE A 1 186 ? 30.223 7.042 -11.755 1.00 62.31 186 ILE A N 1
ATOM 1457 C CA . ILE A 1 186 ? 31.039 6.088 -12.508 1.00 62.31 186 ILE A CA 1
ATOM 1458 C C . ILE A 1 186 ? 31.407 6.727 -13.853 1.00 62.31 186 ILE A C 1
ATOM 1460 O O . ILE A 1 186 ? 30.762 6.511 -14.871 1.00 62.31 186 ILE A O 1
ATOM 1464 N N . ASN A 1 187 ? 32.452 7.554 -13.850 1.00 48.31 187 ASN A N 1
ATOM 1465 C CA . ASN A 1 187 ? 32.977 8.208 -15.056 1.00 48.31 187 ASN A CA 1
ATOM 1466 C C . ASN A 1 187 ? 34.265 7.541 -15.580 1.00 48.31 187 ASN A C 1
ATOM 1468 O O . ASN A 1 187 ? 35.072 8.189 -16.235 1.00 48.31 187 ASN A O 1
ATOM 1472 N N . ASN A 1 188 ? 34.514 6.269 -15.234 1.00 48.28 188 ASN A N 1
ATOM 1473 C CA . ASN A 1 188 ? 35.737 5.555 -15.613 1.00 48.28 188 ASN A CA 1
ATOM 1474 C C . ASN A 1 188 ? 35.449 4.122 -16.096 1.00 48.28 188 ASN A C 1
ATOM 1476 O O . ASN A 1 188 ? 34.728 3.360 -15.454 1.00 48.28 188 ASN A O 1
ATOM 1480 N N . GLU A 1 189 ? 36.095 3.788 -17.212 1.00 45.88 189 GLU A N 1
ATOM 1481 C CA . GLU A 1 189 ? 35.916 2.685 -18.173 1.00 45.88 189 GLU A CA 1
ATOM 1482 C C . GLU A 1 189 ? 35.923 1.223 -17.659 1.00 45.88 189 GLU A C 1
ATOM 1484 O O . GLU A 1 189 ? 35.944 0.312 -18.479 1.00 45.88 189 GLU A O 1
ATOM 1489 N N . GLU A 1 190 ? 35.905 0.932 -16.354 1.00 44.06 190 GLU A N 1
ATOM 1490 C CA . GLU A 1 190 ? 36.113 -0.453 -15.868 1.00 44.06 190 GLU A CA 1
ATOM 1491 C C . GLU A 1 190 ? 34.972 -1.070 -15.049 1.00 44.06 190 GLU A C 1
ATOM 1493 O O . GLU A 1 190 ? 34.974 -2.282 -14.841 1.00 44.06 190 GLU A O 1
ATOM 1498 N N . ASN A 1 191 ? 33.972 -0.300 -14.613 1.00 45.00 191 ASN A N 1
ATOM 1499 C CA . ASN A 1 191 ? 32.894 -0.827 -13.769 1.00 45.00 191 ASN A CA 1
ATOM 1500 C C . ASN A 1 191 ? 31.525 -0.556 -14.392 1.00 45.00 191 ASN A C 1
ATOM 1502 O O . ASN A 1 191 ? 30.810 0.345 -13.970 1.00 45.00 191 ASN A O 1
ATOM 1506 N N . GLU A 1 192 ? 31.160 -1.353 -15.396 1.00 49.75 192 GLU A N 1
ATOM 1507 C CA . GLU A 1 192 ? 29.849 -1.291 -16.043 1.00 49.75 192 GLU A CA 1
ATOM 1508 C C . GLU A 1 192 ? 28.721 -1.577 -15.037 1.00 49.75 192 GLU A C 1
ATOM 1510 O O . GLU A 1 192 ? 28.386 -2.723 -14.709 1.00 49.75 192 GLU A O 1
ATOM 1515 N N . LYS A 1 193 ? 28.096 -0.509 -14.555 1.00 54.22 193 LYS A N 1
ATOM 1516 C CA . LYS A 1 193 ? 26.719 -0.551 -14.092 1.00 54.22 193 LYS A CA 1
ATOM 1517 C C . LYS A 1 193 ? 25.867 0.244 -15.075 1.00 54.22 193 LYS A C 1
ATOM 1519 O O . LYS A 1 193 ? 26.314 1.263 -15.585 1.00 54.22 193 LYS A O 1
ATOM 1524 N N . LEU A 1 194 ? 24.706 -0.336 -15.406 1.00 56.56 194 LEU A N 1
ATOM 1525 C CA . LEU A 1 194 ? 23.614 0.200 -16.238 1.00 56.56 194 LEU A CA 1
ATOM 1526 C C . LEU A 1 194 ? 24.021 1.384 -17.132 1.00 56.56 194 LEU A C 1
ATOM 1528 O O . LEU A 1 194 ? 23.783 2.535 -16.767 1.00 56.56 194 LEU A O 1
ATOM 1532 N N . GLY A 1 195 ? 24.583 1.131 -18.317 1.00 51.41 195 GLY A N 1
ATOM 1533 C CA . GLY A 1 195 ? 25.137 2.183 -19.176 1.00 51.41 195 GLY A CA 1
ATOM 1534 C C . GLY A 1 195 ? 24.107 3.029 -19.935 1.00 51.41 195 GLY A C 1
ATOM 1535 O O . GLY A 1 195 ? 24.203 3.270 -21.131 1.00 51.41 195 GLY A O 1
ATOM 1536 N N . CYS A 1 196 ? 23.123 3.576 -19.230 1.00 54.81 196 CYS A N 1
ATOM 1537 C CA . CYS A 1 196 ? 22.139 4.488 -19.807 1.00 54.81 196 CYS A CA 1
ATOM 1538 C C . CYS A 1 196 ? 22.235 5.923 -19.260 1.00 54.81 196 CYS A C 1
ATOM 1540 O O . CYS A 1 196 ? 21.292 6.697 -19.446 1.00 54.81 196 CYS A O 1
ATOM 1542 N N . ILE A 1 197 ? 23.316 6.296 -18.562 1.00 50.06 197 ILE A N 1
ATOM 1543 C CA . ILE A 1 197 ? 23.510 7.657 -18.035 1.00 50.06 197 ILE A CA 1
ATOM 1544 C C . ILE A 1 197 ? 24.864 8.201 -18.483 1.00 50.06 197 ILE A C 1
ATOM 1546 O O . ILE A 1 197 ? 25.854 8.123 -17.768 1.00 50.06 197 ILE A O 1
ATOM 1550 N N . VAL A 1 198 ? 24.888 8.765 -19.688 1.00 43.69 198 VAL A N 1
ATOM 1551 C CA . VAL A 1 198 ? 26.061 9.448 -20.245 1.00 43.69 198 VAL A CA 1
ATOM 1552 C C . VAL A 1 198 ? 26.108 10.887 -19.715 1.00 43.69 198 VAL A C 1
ATOM 1554 O O . VAL A 1 198 ? 25.079 11.568 -19.633 1.00 43.69 198 VAL A O 1
ATOM 1557 N N . GLU A 1 199 ? 27.296 11.369 -19.344 1.00 37.53 199 GLU A N 1
ATOM 1558 C CA . GLU A 1 199 ? 27.508 12.756 -18.917 1.00 37.53 199 GLU A CA 1
ATOM 1559 C C . GLU A 1 199 ? 27.102 13.732 -20.046 1.00 37.53 199 GLU A C 1
ATOM 1561 O O . GLU A 1 199 ? 27.587 13.642 -21.170 1.00 37.53 199 GLU A O 1
ATOM 1566 N N . GLY A 1 200 ? 26.174 14.660 -19.768 1.00 37.97 200 GLY A N 1
ATOM 1567 C CA . GLY A 1 200 ? 25.693 15.661 -20.737 1.00 37.97 200 GLY A CA 1
ATOM 1568 C C . GLY A 1 200 ? 24.315 15.397 -21.362 1.00 37.97 200 GLY A C 1
ATOM 1569 O O . GLY A 1 200 ? 23.787 16.288 -22.028 1.00 37.97 200 GLY A O 1
ATOM 1570 N N . GLN A 1 201 ? 23.694 14.241 -21.107 1.00 40.75 201 GLN A N 1
ATOM 1571 C CA . GLN A 1 201 ? 22.315 13.948 -21.519 1.00 40.75 201 GLN A CA 1
ATOM 1572 C C . GLN A 1 201 ? 21.321 14.244 -20.377 1.00 40.75 201 GLN A C 1
ATOM 1574 O O . GLN A 1 201 ? 21.655 14.099 -19.196 1.00 40.75 201 GLN A O 1
ATOM 1579 N N . GLU A 1 202 ? 20.103 14.708 -20.702 1.00 41.59 202 GLU A N 1
ATOM 1580 C CA . GLU A 1 202 ? 19.068 14.941 -19.683 1.00 41.59 202 GLU A CA 1
ATOM 1581 C C . GLU A 1 202 ? 18.797 13.644 -18.898 1.00 41.59 202 GLU A C 1
ATOM 1583 O O . GLU A 1 202 ? 18.778 12.567 -19.497 1.00 41.59 202 GLU A O 1
ATOM 1588 N N . PRO A 1 203 ? 18.626 13.718 -17.560 1.00 47.44 203 PRO A N 1
ATOM 1589 C CA . PRO A 1 203 ? 18.351 12.546 -16.744 1.00 47.44 203 PRO A CA 1
ATOM 1590 C C . PRO A 1 203 ? 17.188 11.752 -17.325 1.00 47.44 203 PRO A C 1
ATOM 1592 O O . PRO A 1 203 ? 16.074 12.266 -17.411 1.00 47.44 203 PRO A O 1
ATOM 1595 N N . ASN A 1 204 ? 17.425 10.479 -17.632 1.00 51.00 204 ASN A N 1
ATOM 1596 C CA . ASN A 1 204 ? 16.329 9.538 -17.772 1.00 51.00 204 ASN A CA 1
ATOM 1597 C C . ASN A 1 204 ? 15.605 9.494 -16.421 1.00 51.00 204 ASN A C 1
ATOM 1599 O O . ASN A 1 204 ? 16.192 9.125 -15.401 1.00 51.00 204 ASN A O 1
ATOM 1603 N N . GLU A 1 205 ? 14.353 9.950 -16.386 1.00 51.06 205 GLU A N 1
ATOM 1604 C CA . GLU A 1 205 ? 13.542 9.877 -15.176 1.00 51.06 205 GLU A CA 1
ATOM 1605 C C . GLU A 1 205 ? 13.345 8.401 -14.818 1.00 51.06 205 GLU A C 1
ATOM 1607 O O . GLU A 1 205 ? 12.623 7.670 -15.502 1.00 51.06 205 GLU A O 1
ATOM 1612 N N . PHE A 1 206 ? 14.009 7.953 -13.749 1.00 53.94 206 PHE A N 1
ATOM 1613 C CA . PHE A 1 206 ? 13.835 6.619 -13.184 1.00 53.94 206 PHE A CA 1
ATOM 1614 C C . PHE A 1 206 ? 12.419 6.476 -12.616 1.00 53.94 206 PHE A C 1
ATOM 1616 O O . PHE A 1 206 ? 12.177 6.645 -11.420 1.00 53.94 206 PHE A O 1
ATOM 1623 N N . ASN A 1 207 ? 11.466 6.160 -13.484 1.00 52.06 207 ASN A N 1
ATOM 1624 C CA . ASN A 1 207 ? 10.094 5.868 -13.110 1.00 52.06 207 ASN A CA 1
ATOM 1625 C C . ASN A 1 207 ? 9.905 4.345 -13.094 1.00 52.06 207 ASN A C 1
ATOM 1627 O O . ASN A 1 207 ? 10.205 3.670 -14.074 1.00 52.06 207 ASN A O 1
ATOM 1631 N N . PHE A 1 208 ? 9.365 3.809 -11.989 1.00 52.22 208 PHE A N 1
ATOM 1632 C CA . PHE A 1 208 ? 9.138 2.375 -11.696 1.00 52.22 208 PHE A CA 1
ATOM 1633 C C . PHE A 1 208 ? 8.303 1.585 -12.733 1.00 52.22 208 PHE A C 1
ATOM 1635 O O . PHE A 1 208 ? 7.983 0.426 -12.492 1.00 52.22 208 PHE A O 1
ATOM 1642 N N . TYR A 1 209 ? 7.905 2.201 -13.847 1.00 50.66 209 TYR A N 1
ATOM 1643 C CA . TYR A 1 209 ? 6.968 1.647 -14.826 1.00 50.66 209 TYR A CA 1
ATOM 1644 C C . TYR A 1 209 ? 7.353 1.923 -16.285 1.00 50.66 209 TYR A C 1
ATOM 1646 O O . TYR A 1 209 ? 6.543 1.660 -17.173 1.00 50.66 209 TYR A O 1
ATOM 1654 N N . ASN A 1 210 ? 8.547 2.461 -16.547 1.00 54.75 210 ASN A N 1
ATOM 1655 C CA . ASN A 1 210 ? 8.984 2.733 -17.913 1.00 54.75 210 ASN A CA 1
ATOM 1656 C C . ASN A 1 210 ? 9.926 1.642 -18.411 1.00 54.75 210 ASN A C 1
ATOM 1658 O O . ASN A 1 210 ? 10.888 1.293 -17.732 1.00 54.75 210 ASN A O 1
ATOM 1662 N N . ASN A 1 211 ? 9.661 1.164 -19.625 1.00 64.38 211 ASN A N 1
ATOM 1663 C CA . ASN A 1 211 ? 10.655 0.452 -20.412 1.00 64.38 211 ASN A CA 1
ATOM 1664 C C . ASN A 1 211 ? 11.519 1.489 -21.116 1.00 64.38 211 ASN A C 1
ATOM 1666 O O . ASN A 1 211 ? 10.988 2.419 -21.730 1.00 64.38 211 ASN A O 1
ATOM 1670 N N . ILE A 1 212 ? 12.831 1.343 -20.995 1.00 67.06 212 ILE A N 1
ATOM 1671 C CA . ILE A 1 212 ? 13.788 2.238 -21.637 1.00 67.06 212 ILE A CA 1
ATOM 1672 C C . ILE A 1 212 ? 14.665 1.403 -22.559 1.00 67.06 212 ILE A C 1
ATOM 1674 O O . ILE A 1 212 ? 15.157 0.345 -22.169 1.00 67.06 212 ILE A O 1
ATOM 1678 N N . ASP A 1 213 ? 14.856 1.914 -23.770 1.00 70.94 213 ASP A N 1
ATOM 1679 C CA . ASP A 1 213 ? 15.909 1.469 -24.668 1.00 70.94 213 ASP A CA 1
ATOM 1680 C C . ASP A 1 213 ? 17.024 2.515 -24.613 1.00 70.94 213 ASP A C 1
ATOM 1682 O O . ASP A 1 213 ? 16.758 3.721 -24.654 1.00 70.94 213 ASP A O 1
ATOM 1686 N N . CYS A 1 214 ? 18.269 2.073 -24.476 1.00 71.56 214 CYS A N 1
ATOM 1687 C CA . CYS A 1 214 ? 19.419 2.961 -24.399 1.00 71.56 214 CYS A CA 1
ATOM 1688 C C . CYS A 1 214 ? 20.587 2.421 -25.223 1.00 71.56 214 CYS A C 1
ATOM 1690 O O . CYS A 1 214 ? 20.668 1.235 -25.537 1.00 71.56 214 CYS A O 1
ATOM 1692 N N . THR A 1 215 ? 21.479 3.314 -25.633 1.00 70.25 215 THR A N 1
ATOM 1693 C CA . THR A 1 215 ? 22.695 2.962 -26.367 1.00 70.25 215 THR A CA 1
ATOM 1694 C C . THR A 1 215 ? 23.881 3.456 -25.560 1.00 70.25 215 THR A C 1
ATOM 1696 O O . THR A 1 215 ? 23.968 4.644 -25.255 1.00 70.25 215 THR A O 1
ATOM 1699 N N . GLU A 1 216 ? 24.747 2.523 -25.192 1.00 70.50 216 GLU A N 1
ATOM 1700 C CA . GLU A 1 216 ? 26.050 2.776 -24.597 1.00 70.50 216 GLU A CA 1
ATOM 1701 C C . GLU A 1 216 ? 27.007 3.219 -25.702 1.00 70.50 216 GLU A C 1
ATOM 1703 O O . GLU A 1 216 ? 27.019 2.647 -26.797 1.00 70.50 216 GLU A O 1
ATOM 1708 N N . TYR A 1 217 ? 27.805 4.241 -25.411 1.00 67.44 217 TYR A N 1
ATOM 1709 C CA . TYR A 1 217 ? 28.848 4.719 -26.306 1.00 67.44 217 TYR A CA 1
ATOM 1710 C C . TYR A 1 217 ? 30.220 4.427 -25.702 1.00 67.44 217 TYR A C 1
ATOM 1712 O O . TYR A 1 217 ? 30.426 4.588 -24.499 1.00 67.44 217 TYR A O 1
ATOM 1720 N N . GLY A 1 218 ? 31.150 3.990 -26.546 1.00 64.25 218 GLY A N 1
ATOM 1721 C CA . GLY A 1 218 ? 32.535 3.747 -26.176 1.00 64.25 218 GLY A CA 1
ATOM 1722 C C . GLY A 1 218 ? 33.326 5.043 -25.967 1.00 64.25 218 GLY A C 1
ATOM 1723 O O . GLY A 1 218 ? 32.845 6.138 -26.277 1.00 64.25 218 GLY A O 1
ATOM 1724 N N . PRO A 1 219 ? 34.559 4.928 -25.454 1.00 60.97 219 PRO A N 1
ATOM 1725 C CA . PRO A 1 219 ? 35.400 6.083 -25.191 1.00 60.97 219 PRO A CA 1
ATOM 1726 C C . PRO A 1 219 ? 35.827 6.798 -26.475 1.00 60.97 219 PRO A C 1
ATOM 1728 O O . PRO A 1 219 ? 36.055 6.182 -27.519 1.00 60.97 219 PRO A O 1
ATOM 1731 N N . VAL A 1 220 ? 35.956 8.122 -26.381 1.00 59.19 220 VAL A N 1
ATOM 1732 C CA . VAL A 1 220 ? 36.473 8.969 -27.461 1.00 59.19 220 VAL A CA 1
ATOM 1733 C C . VAL A 1 220 ? 37.996 8.843 -27.482 1.00 59.19 220 VAL A C 1
ATOM 1735 O O . VAL A 1 220 ? 38.666 9.223 -26.524 1.00 59.19 220 VAL A O 1
ATOM 1738 N N . VAL A 1 221 ? 38.545 8.288 -28.564 1.00 61.31 221 VAL A N 1
ATOM 1739 C CA . VAL A 1 221 ? 39.987 8.010 -28.685 1.00 61.31 221 VAL A CA 1
ATOM 1740 C C . VAL A 1 221 ? 40.792 9.279 -29.012 1.00 61.31 221 VAL A C 1
ATOM 1742 O O . VAL A 1 221 ? 41.925 9.410 -28.545 1.00 61.31 221 VAL A O 1
ATOM 1745 N N . GLU A 1 222 ? 40.214 10.240 -29.746 1.00 60.31 222 GLU A N 1
ATOM 1746 C CA . GLU A 1 222 ? 40.842 11.527 -30.085 1.00 60.31 222 GLU A CA 1
ATOM 1747 C C . GLU A 1 222 ? 39.922 12.734 -29.804 1.00 60.31 222 GLU A C 1
ATOM 1749 O O . GLU A 1 222 ? 38.722 12.710 -30.076 1.00 60.31 222 GLU A O 1
ATOM 1754 N N . ASP A 1 223 ? 40.493 13.824 -29.270 1.00 46.94 223 ASP A N 1
ATOM 1755 C CA . ASP A 1 223 ? 39.769 15.071 -28.975 1.00 46.94 223 ASP A CA 1
ATOM 1756 C C . ASP A 1 223 ? 39.121 15.651 -30.249 1.00 46.94 223 ASP A C 1
ATOM 1758 O O . ASP A 1 223 ? 39.795 16.241 -31.096 1.00 46.94 223 ASP A O 1
ATOM 1762 N N . GLY A 1 224 ? 37.794 15.538 -30.350 1.00 53.97 224 GLY A N 1
ATOM 1763 C CA . GLY A 1 224 ? 37.006 16.044 -31.478 1.00 53.97 224 GLY A CA 1
ATOM 1764 C C . GLY A 1 224 ? 36.145 14.994 -32.181 1.00 53.97 224 GLY A C 1
ATOM 1765 O O . GLY A 1 224 ? 35.266 15.389 -32.950 1.00 53.97 224 GLY A O 1
ATOM 1766 N N . ASP A 1 225 ? 36.339 13.706 -31.887 1.00 59.75 225 ASP A N 1
ATOM 1767 C CA . ASP A 1 225 ? 35.548 12.624 -32.476 1.00 59.75 225 ASP A CA 1
ATOM 1768 C C . ASP A 1 225 ? 34.209 12.404 -31.764 1.00 59.75 225 ASP A C 1
ATOM 1770 O O . ASP A 1 225 ? 34.051 12.616 -30.558 1.00 59.75 225 ASP A O 1
ATOM 1774 N N . THR A 1 226 ? 33.216 11.953 -32.532 1.00 60.12 226 THR A N 1
ATOM 1775 C CA . THR A 1 226 ? 31.937 11.496 -31.984 1.00 60.12 226 THR A CA 1
ATOM 1776 C C . THR A 1 226 ? 32.095 10.090 -31.406 1.00 60.12 226 THR A C 1
ATOM 1778 O O . THR A 1 226 ? 32.558 9.207 -32.130 1.00 60.12 226 THR A O 1
ATOM 1781 N N . PRO A 1 227 ? 31.686 9.843 -30.149 1.00 65.25 227 PRO A N 1
ATOM 1782 C CA . PRO A 1 227 ? 31.803 8.524 -29.544 1.00 65.25 227 PRO A CA 1
ATOM 1783 C C . PRO A 1 227 ? 30.925 7.513 -30.295 1.00 65.25 227 PRO A C 1
ATOM 1785 O O . PRO A 1 227 ? 29.769 7.792 -30.621 1.00 65.25 227 PRO A O 1
ATOM 1788 N N . LEU A 1 228 ? 31.492 6.345 -30.600 1.00 69.31 228 LEU A N 1
ATOM 1789 C CA . LEU A 1 228 ? 30.821 5.270 -31.337 1.00 69.31 228 LEU A CA 1
ATOM 1790 C C . LEU A 1 228 ? 30.018 4.374 -30.382 1.00 69.31 228 LEU A C 1
ATOM 1792 O O . LEU A 1 228 ? 30.433 4.199 -29.236 1.00 69.31 228 LEU A O 1
ATOM 1796 N N . PRO A 1 229 ? 28.889 3.784 -30.813 1.00 69.50 229 PRO A N 1
ATOM 1797 C CA . PRO A 1 229 ? 28.111 2.893 -29.958 1.00 69.50 229 PRO A CA 1
ATOM 1798 C C . PRO A 1 229 ? 28.902 1.617 -29.633 1.00 69.50 229 PRO A C 1
ATOM 1800 O O . PRO A 1 229 ? 29.478 0.997 -30.531 1.00 69.50 229 PRO A O 1
ATOM 1803 N N . SER A 1 230 ? 28.917 1.238 -28.353 1.00 73.44 230 SER A N 1
ATOM 1804 C CA . SER A 1 230 ? 29.582 0.044 -27.810 1.00 73.44 230 SER A CA 1
ATOM 1805 C C . SER A 1 230 ? 28.595 -1.064 -27.442 1.00 73.44 230 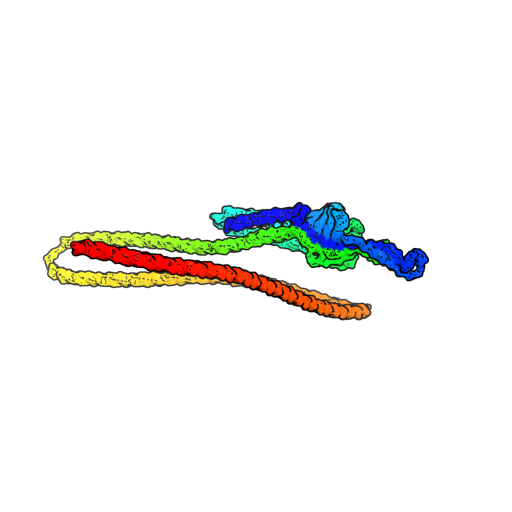SER A C 1
ATOM 1807 O O . SER A 1 230 ? 28.901 -2.240 -27.619 1.00 73.44 230 SER A O 1
ATOM 1809 N N . ALA A 1 231 ? 27.399 -0.716 -26.965 1.00 72.19 231 ALA A N 1
ATOM 1810 C CA . ALA A 1 231 ? 26.335 -1.674 -26.689 1.00 72.19 231 ALA A CA 1
ATOM 1811 C C . ALA A 1 231 ? 24.954 -1.019 -26.795 1.00 72.19 231 ALA A C 1
ATOM 1813 O O . ALA A 1 231 ? 24.794 0.196 -26.695 1.00 72.19 231 ALA A O 1
ATOM 1814 N N . ARG A 1 232 ? 23.922 -1.831 -27.004 1.00 73.88 232 ARG A N 1
ATOM 1815 C CA . ARG A 1 232 ? 22.520 -1.407 -27.005 1.00 73.88 232 ARG A CA 1
ATOM 1816 C C . ARG A 1 232 ? 21.766 -2.203 -25.957 1.00 73.88 232 ARG A C 1
ATOM 1818 O O . ARG A 1 232 ? 21.798 -3.430 -25.967 1.00 73.88 232 ARG A O 1
ATOM 1825 N N . LEU A 1 233 ? 21.084 -1.503 -25.061 1.00 77.69 233 LEU A N 1
ATOM 1826 C CA . LEU A 1 233 ? 20.206 -2.097 -24.069 1.00 77.69 233 LEU A CA 1
ATOM 1827 C C . LEU A 1 233 ? 18.773 -1.893 -24.536 1.00 77.69 233 LEU A C 1
ATOM 1829 O O . LEU A 1 233 ? 18.336 -0.764 -24.745 1.00 77.69 233 LEU A O 1
ATOM 1833 N N . THR A 1 234 ? 18.045 -2.989 -24.700 1.00 76.62 234 THR A N 1
ATOM 1834 C CA . THR A 1 234 ? 16.645 -2.976 -25.118 1.00 76.62 234 THR A CA 1
ATOM 1835 C C . THR A 1 234 ? 15.764 -3.636 -24.069 1.00 76.62 234 THR A C 1
ATOM 1837 O O . THR A 1 234 ? 16.186 -4.557 -23.362 1.00 76.62 234 THR A O 1
ATOM 1840 N N . ASN A 1 235 ? 14.520 -3.170 -23.973 1.00 78.00 235 ASN A N 1
ATOM 1841 C CA . ASN A 1 235 ? 13.522 -3.662 -23.025 1.00 78.00 235 ASN A CA 1
ATOM 1842 C C . ASN A 1 235 ? 14.004 -3.640 -21.564 1.00 78.00 235 ASN A C 1
ATOM 1844 O O . ASN A 1 235 ? 13.765 -4.599 -20.828 1.00 78.00 235 ASN A O 1
ATOM 1848 N N . VAL A 1 236 ? 14.691 -2.575 -21.135 1.00 76.62 236 VAL A N 1
ATOM 1849 C CA . VAL A 1 236 ? 15.105 -2.446 -19.731 1.00 76.62 236 VAL A CA 1
ATOM 1850 C C . VAL A 1 236 ? 13.878 -2.155 -18.873 1.00 76.62 236 VAL A C 1
ATOM 1852 O O . VAL A 1 236 ? 13.290 -1.078 -18.980 1.00 76.62 236 VAL A O 1
ATOM 1855 N N . GLU A 1 237 ? 13.500 -3.107 -18.023 1.00 78.19 237 GLU A N 1
ATOM 1856 C CA . GLU A 1 237 ? 12.337 -3.033 -17.142 1.00 78.19 237 GLU A CA 1
ATOM 1857 C C . GLU A 1 237 ? 12.761 -2.974 -15.668 1.00 78.19 237 GLU A C 1
ATOM 1859 O O . GLU A 1 237 ? 13.654 -3.692 -15.210 1.00 78.19 237 GLU A O 1
ATOM 1864 N N . TRP A 1 238 ? 12.066 -2.131 -14.904 1.00 80.50 238 TRP A N 1
ATOM 1865 C CA . TRP A 1 238 ? 12.326 -1.864 -13.493 1.00 80.50 238 TRP A CA 1
ATOM 1866 C C . TRP A 1 238 ? 11.181 -2.422 -12.650 1.00 80.50 238 TRP A C 1
ATOM 1868 O O . TRP A 1 238 ? 10.030 -2.027 -12.827 1.00 80.50 238 TRP A O 1
ATOM 1878 N N . LYS A 1 239 ? 11.469 -3.327 -11.709 1.00 82.94 239 LYS A N 1
ATOM 1879 C CA . LYS A 1 239 ? 10.437 -4.008 -10.912 1.00 82.94 239 LYS A CA 1
ATOM 1880 C C . LYS A 1 239 ? 10.710 -3.929 -9.413 1.00 82.94 239 LYS A C 1
ATOM 1882 O O . LYS A 1 239 ? 11.829 -4.202 -8.969 1.00 82.94 239 LYS A O 1
ATOM 1887 N N . PRO A 1 240 ? 9.688 -3.648 -8.584 1.00 86.69 240 PRO A N 1
ATOM 1888 C CA . PRO A 1 240 ? 9.794 -3.888 -7.152 1.00 86.69 240 PRO A CA 1
ATOM 1889 C C . PRO A 1 240 ? 9.953 -5.390 -6.881 1.00 86.69 240 PRO A C 1
ATOM 1891 O O . PRO A 1 240 ? 9.244 -6.225 -7.443 1.00 86.69 240 PRO A O 1
ATOM 1894 N N . GLY A 1 241 ? 10.878 -5.736 -5.990 1.00 86.69 241 GLY A N 1
ATOM 1895 C CA . GLY A 1 241 ? 11.123 -7.113 -5.572 1.00 86.69 241 GLY A CA 1
ATOM 1896 C C . GLY A 1 241 ? 10.208 -7.572 -4.428 1.00 86.69 241 GLY A C 1
ATOM 1897 O O . GLY A 1 241 ? 9.485 -6.789 -3.804 1.00 86.69 241 GLY A O 1
ATOM 1898 N N . MET A 1 242 ? 10.249 -8.869 -4.112 1.00 88.75 242 MET A N 1
ATOM 1899 C CA . MET A 1 242 ? 9.387 -9.468 -3.081 1.00 88.75 242 MET A CA 1
ATOM 1900 C C . MET A 1 242 ? 9.657 -8.919 -1.675 1.00 88.75 242 MET A C 1
ATOM 1902 O O . MET A 1 242 ? 8.727 -8.816 -0.874 1.00 88.75 242 MET A O 1
ATOM 1906 N N . GLY A 1 243 ? 10.896 -8.527 -1.373 1.00 87.00 243 GLY A N 1
ATOM 1907 C CA . GLY A 1 243 ? 11.273 -7.950 -0.085 1.00 87.00 243 GLY A CA 1
ATOM 1908 C C . GLY A 1 243 ? 10.535 -6.648 0.224 1.00 87.00 243 GLY A C 1
ATOM 1909 O O . GLY A 1 243 ? 10.054 -6.467 1.346 1.00 87.00 243 GLY A O 1
ATOM 1910 N N . PHE A 1 244 ? 10.339 -5.801 -0.791 1.00 89.44 244 PHE A N 1
ATOM 1911 C CA . PHE A 1 244 ? 9.529 -4.586 -0.694 1.00 89.44 244 PHE A CA 1
ATOM 1912 C C . PHE A 1 244 ? 8.058 -4.917 -0.393 1.00 89.44 244 PHE A C 1
ATOM 1914 O O . PHE A 1 244 ? 7.472 -4.398 0.565 1.00 89.44 244 PHE A O 1
ATOM 1921 N N . PHE A 1 245 ? 7.466 -5.840 -1.159 1.00 89.81 245 PHE A N 1
ATOM 1922 C CA . PHE A 1 245 ? 6.069 -6.236 -0.970 1.00 89.81 245 PHE A CA 1
ATOM 1923 C C . PHE A 1 245 ? 5.813 -6.874 0.393 1.00 89.81 245 PHE A C 1
ATOM 1925 O O . PHE A 1 245 ? 4.762 -6.634 0.986 1.00 89.81 245 PHE A O 1
ATOM 1932 N N . ILE A 1 246 ? 6.764 -7.640 0.929 1.00 90.38 246 ILE A N 1
ATOM 1933 C CA . ILE A 1 246 ? 6.648 -8.242 2.259 1.00 90.38 246 ILE A CA 1
ATOM 1934 C C . ILE A 1 246 ? 6.432 -7.177 3.337 1.00 90.38 246 ILE A C 1
ATOM 1936 O O . ILE A 1 246 ? 5.580 -7.359 4.208 1.00 90.38 246 ILE A O 1
ATOM 1940 N N . VAL A 1 247 ? 7.161 -6.061 3.290 1.00 89.00 247 VAL A N 1
ATOM 1941 C CA . VAL A 1 247 ? 7.021 -5.000 4.299 1.00 89.00 247 VAL A CA 1
ATOM 1942 C C . VAL A 1 247 ? 5.688 -4.264 4.142 1.00 89.00 247 VAL A C 1
ATOM 1944 O O . VAL A 1 247 ? 4.983 -4.019 5.128 1.00 89.00 247 VAL A O 1
ATOM 1947 N N . LEU A 1 248 ? 5.291 -3.962 2.906 1.00 89.94 248 LEU A N 1
ATOM 1948 C CA . LEU A 1 248 ? 4.059 -3.227 2.616 1.00 89.94 248 LEU A CA 1
ATOM 1949 C C . LEU A 1 248 ? 2.798 -4.063 2.906 1.00 89.94 248 LEU A C 1
ATOM 1951 O O . LEU A 1 248 ? 1.878 -3.619 3.594 1.00 89.94 248 LEU A O 1
ATOM 1955 N N . ILE A 1 249 ? 2.770 -5.319 2.466 1.00 90.50 249 ILE A N 1
ATOM 1956 C CA . ILE A 1 249 ? 1.672 -6.250 2.760 1.00 90.50 249 ILE A CA 1
ATOM 1957 C C . ILE A 1 249 ? 1.689 -6.629 4.244 1.00 90.50 249 ILE A C 1
ATOM 1959 O O . ILE A 1 249 ? 0.652 -6.653 4.903 1.00 90.50 249 ILE A O 1
ATOM 1963 N N . GLY A 1 250 ? 2.866 -6.875 4.816 1.00 89.00 250 GLY A N 1
ATOM 1964 C CA . GLY A 1 250 ? 3.006 -7.232 6.222 1.00 89.00 250 GLY A CA 1
ATOM 1965 C C . GLY A 1 250 ? 2.451 -6.156 7.155 1.00 89.00 250 GLY A C 1
ATOM 1966 O O . GLY A 1 250 ? 1.716 -6.480 8.095 1.00 89.00 250 GLY A O 1
ATOM 1967 N N . SER A 1 251 ? 2.750 -4.884 6.883 1.00 90.19 251 SER A N 1
ATOM 1968 C CA . SER A 1 251 ? 2.247 -3.738 7.655 1.00 90.19 251 SER A CA 1
ATOM 1969 C C . SER A 1 251 ? 0.745 -3.500 7.474 1.00 90.19 251 SER A C 1
ATOM 1971 O O . SER A 1 251 ? 0.047 -3.232 8.456 1.00 90.19 251 SER A O 1
ATOM 1973 N N . THR A 1 252 ? 0.216 -3.664 6.258 1.00 91.50 252 THR A N 1
ATOM 1974 C CA . THR A 1 252 ? -1.229 -3.547 5.990 1.00 91.50 252 THR A CA 1
ATOM 1975 C C . THR A 1 252 ? -2.034 -4.670 6.637 1.00 91.50 252 THR A C 1
ATOM 1977 O O . THR A 1 252 ? -3.044 -4.397 7.287 1.00 91.50 252 THR A O 1
ATOM 1980 N N . LEU A 1 253 ? -1.570 -5.920 6.562 1.00 90.44 253 LEU A N 1
ATOM 1981 C CA . LEU A 1 253 ? -2.224 -7.054 7.219 1.00 90.44 253 LEU A CA 1
ATOM 1982 C C . LEU A 1 253 ? -2.185 -6.936 8.743 1.00 90.44 253 LEU A C 1
ATOM 1984 O O . LEU A 1 253 ? -3.187 -7.195 9.407 1.00 90.44 253 LEU A O 1
ATOM 1988 N N . THR A 1 254 ? -1.054 -6.520 9.314 1.00 90.44 254 THR A N 1
ATOM 1989 C CA . THR A 1 254 ? -0.944 -6.381 10.771 1.00 90.44 254 THR A CA 1
ATOM 1990 C C . THR A 1 254 ? -1.691 -5.183 11.294 1.00 90.44 254 THR A C 1
ATOM 1992 O O . THR A 1 254 ? -2.573 -5.352 12.127 1.00 90.44 254 THR A O 1
ATOM 1995 N N . GLY A 1 255 ? -1.379 -3.976 10.842 1.00 87.50 255 GLY A N 1
ATOM 1996 C CA . GLY A 1 255 ? -2.035 -2.795 11.376 1.00 87.50 255 GLY A CA 1
ATOM 1997 C C . GLY A 1 255 ? -3.466 -2.656 10.859 1.00 87.50 255 GLY A C 1
ATOM 1998 O O . GLY A 1 255 ? -4.396 -2.564 11.658 1.00 87.50 255 GLY A O 1
ATOM 1999 N N . GLY A 1 256 ? -3.674 -2.743 9.543 1.00 86.94 256 GLY A N 1
ATOM 2000 C CA . GLY A 1 256 ? -5.001 -2.640 8.924 1.00 86.94 256 GLY A CA 1
ATOM 2001 C C . GLY A 1 256 ? -5.931 -3.783 9.328 1.00 86.94 256 GLY A C 1
ATOM 2002 O O . GLY A 1 256 ? -7.056 -3.536 9.763 1.00 86.94 256 GLY A O 1
ATOM 2003 N N . GLY A 1 257 ? -5.442 -5.026 9.291 1.00 87.88 257 GLY A N 1
ATOM 2004 C CA . GLY A 1 257 ? -6.206 -6.188 9.755 1.00 87.88 257 GLY A CA 1
ATOM 2005 C C . GLY A 1 257 ? -6.558 -6.112 11.244 1.00 87.88 257 GLY A C 1
ATOM 2006 O O . GLY A 1 257 ? -7.691 -6.407 11.623 1.00 87.88 257 GLY A O 1
ATOM 2007 N N . THR A 1 258 ? -5.642 -5.632 12.095 1.00 88.75 258 THR A N 1
ATOM 2008 C CA . THR A 1 258 ? -5.940 -5.408 13.522 1.00 88.75 258 THR A CA 1
ATOM 2009 C C . THR A 1 258 ? -7.019 -4.351 13.713 1.00 88.75 258 THR A C 1
ATOM 2011 O O . THR A 1 258 ? -7.932 -4.558 14.509 1.00 88.75 258 THR A O 1
ATOM 2014 N N . LEU A 1 259 ? -6.956 -3.234 12.984 1.00 89.69 259 LEU A N 1
ATOM 2015 C CA . LEU A 1 259 ? -7.972 -2.183 13.062 1.00 89.69 259 LEU A CA 1
ATOM 2016 C C . LEU A 1 259 ? -9.349 -2.679 12.618 1.00 89.69 259 LEU A C 1
ATOM 2018 O O . LEU A 1 259 ? -10.336 -2.388 13.292 1.00 89.69 259 LEU A O 1
ATOM 2022 N N . TYR A 1 260 ? -9.406 -3.464 11.543 1.00 88.12 260 TYR A N 1
ATOM 2023 C CA . TYR A 1 260 ? -10.643 -4.078 11.065 1.00 88.12 260 TYR A CA 1
ATOM 2024 C C . TYR A 1 260 ? -11.260 -5.008 12.120 1.00 88.12 260 TYR A C 1
ATOM 2026 O O . TYR A 1 260 ? -12.429 -4.873 12.481 1.00 88.12 260 TYR A O 1
ATOM 2034 N N . ILE A 1 261 ? -10.453 -5.912 12.680 1.00 86.31 261 ILE A N 1
ATOM 2035 C CA . ILE A 1 261 ? -10.908 -6.855 13.707 1.00 86.31 261 ILE A CA 1
ATOM 2036 C C . ILE A 1 261 ? -11.362 -6.118 14.975 1.00 86.31 261 ILE A C 1
ATOM 2038 O O . ILE A 1 261 ? -12.381 -6.479 15.565 1.00 86.31 261 ILE A O 1
ATOM 2042 N N . LEU A 1 262 ? -10.636 -5.078 15.397 1.00 84.88 262 LEU A N 1
ATOM 2043 C CA . LEU A 1 262 ? -11.014 -4.263 16.553 1.00 84.88 262 LEU A CA 1
ATOM 2044 C C . LEU A 1 262 ? -12.313 -3.484 16.328 1.00 84.88 262 LEU A C 1
ATOM 2046 O O . LEU A 1 262 ? -13.088 -3.358 17.273 1.00 84.88 262 LEU A O 1
ATOM 2050 N N . GLY A 1 263 ? -12.566 -3.002 15.107 1.00 82.94 263 GLY A N 1
ATOM 2051 C CA . GLY A 1 263 ? -13.831 -2.360 14.743 1.00 82.94 263 GLY A CA 1
ATOM 2052 C C . GLY A 1 263 ? -15.022 -3.295 14.951 1.00 82.94 263 GLY A C 1
ATOM 2053 O O . GLY A 1 263 ? -15.951 -2.954 15.680 1.00 82.94 263 GLY A O 1
ATOM 2054 N N . ASN A 1 264 ? -14.934 -4.520 14.425 1.00 83.31 264 ASN A N 1
ATOM 2055 C CA . ASN A 1 264 ? -15.982 -5.531 14.603 1.00 83.31 264 ASN A CA 1
ATOM 2056 C C . ASN A 1 264 ? -16.197 -5.897 16.086 1.00 83.31 264 ASN A C 1
ATOM 2058 O O . ASN A 1 264 ? -17.328 -6.087 16.529 1.00 83.31 264 ASN A O 1
ATOM 2062 N N . ILE A 1 265 ? -15.117 -5.979 16.875 1.00 78.00 265 ILE A N 1
ATOM 2063 C CA . ILE A 1 265 ? -15.200 -6.262 18.317 1.00 78.00 265 ILE A CA 1
ATOM 2064 C C . ILE A 1 265 ? -15.933 -5.143 19.075 1.00 78.00 265 ILE A C 1
ATOM 2066 O O . ILE A 1 265 ? -16.679 -5.442 20.009 1.00 78.00 265 ILE A O 1
ATOM 2070 N N . ASP A 1 266 ? -15.718 -3.875 18.715 1.00 73.56 266 ASP A N 1
ATOM 2071 C CA . ASP A 1 266 ? -16.355 -2.736 19.389 1.00 73.56 266 ASP A CA 1
ATOM 2072 C C . ASP A 1 266 ? -17.871 -2.705 19.124 1.00 73.56 266 ASP A C 1
ATOM 2074 O O . ASP A 1 266 ? -18.659 -2.508 20.052 1.00 73.56 266 ASP A O 1
ATOM 2078 N N . GLU A 1 267 ? -18.304 -3.012 17.896 1.00 75.50 267 GLU A N 1
ATOM 2079 C CA . GLU A 1 267 ? -19.728 -3.133 17.550 1.00 75.50 267 GLU A CA 1
ATOM 2080 C C . GLU A 1 267 ? -20.436 -4.247 18.342 1.00 75.50 267 GLU A C 1
ATOM 2082 O O . GLU A 1 267 ? -21.501 -4.023 18.933 1.00 75.50 267 GLU A O 1
ATOM 2087 N N . GLU A 1 268 ? -19.830 -5.438 18.422 1.00 73.25 268 GLU A N 1
ATOM 2088 C CA . GLU A 1 268 ? -20.360 -6.554 19.217 1.00 73.25 268 GLU A CA 1
ATOM 2089 C C . GLU A 1 268 ? -20.429 -6.205 20.713 1.00 73.25 268 GLU A C 1
ATOM 2091 O O . GLU A 1 268 ? -21.433 -6.483 21.380 1.00 73.25 268 GLU A O 1
ATOM 2096 N N . TRP A 1 269 ? -19.390 -5.559 21.252 1.00 68.25 269 TRP A N 1
ATOM 2097 C CA . TRP A 1 269 ? -19.355 -5.126 22.650 1.00 68.25 269 TRP A CA 1
ATOM 2098 C C . TRP A 1 269 ? -20.434 -4.097 22.972 1.00 68.25 269 TRP A C 1
ATOM 2100 O O . TRP A 1 269 ? -21.104 -4.224 23.997 1.00 68.25 269 TRP A O 1
ATOM 2110 N N . GLN A 1 270 ? -20.636 -3.100 22.111 1.00 64.94 270 GLN A N 1
ATOM 2111 C CA . GLN A 1 270 ? -21.693 -2.098 22.266 1.00 64.94 270 GLN A CA 1
ATOM 2112 C C . GLN A 1 270 ? -23.080 -2.755 22.316 1.00 64.94 270 GLN A C 1
ATOM 2114 O O . GLN A 1 270 ? -23.918 -2.399 23.150 1.00 64.94 270 GLN A O 1
ATOM 2119 N N . ALA A 1 271 ? -23.317 -3.767 21.476 1.00 70.06 271 ALA A N 1
ATOM 2120 C CA . ALA A 1 271 ? -24.564 -4.526 21.483 1.00 70.06 271 ALA A CA 1
ATOM 2121 C C . ALA A 1 271 ? -24.755 -5.347 22.774 1.00 70.06 271 ALA A C 1
ATOM 2123 O O . ALA A 1 271 ? -25.873 -5.445 23.288 1.00 70.06 271 ALA A O 1
ATOM 2124 N N . ILE A 1 272 ? -23.680 -5.921 23.323 1.00 64.69 272 ILE A N 1
ATOM 2125 C CA . ILE A 1 272 ? -23.712 -6.677 24.585 1.00 64.69 272 ILE A CA 1
ATOM 2126 C C . ILE A 1 272 ? -23.922 -5.747 25.789 1.00 64.69 272 ILE A C 1
ATOM 2128 O O . ILE A 1 272 ? -24.746 -6.056 26.651 1.00 64.69 272 ILE A O 1
ATOM 2132 N N . LEU A 1 273 ? -23.244 -4.597 25.839 1.00 59.91 273 LEU A N 1
ATOM 2133 C CA . LEU A 1 273 ? -23.393 -3.612 26.917 1.00 59.91 273 LEU A CA 1
ATOM 2134 C C . LEU A 1 273 ? -24.826 -3.077 26.997 1.00 59.91 273 LEU A C 1
ATOM 2136 O O . LEU A 1 273 ? -25.412 -3.079 28.078 1.00 59.91 273 LEU A O 1
ATOM 2140 N N . LYS A 1 274 ? -25.444 -2.748 25.852 1.00 67.06 274 LYS A N 1
ATOM 2141 C CA . LYS A 1 274 ? -26.868 -2.365 25.796 1.00 67.06 274 LYS A CA 1
ATOM 2142 C C . LYS A 1 274 ? -27.787 -3.443 26.379 1.00 67.06 274 LYS A C 1
ATOM 2144 O O . LYS A 1 274 ? -28.771 -3.126 27.042 1.00 67.06 274 LYS A O 1
ATOM 2149 N N . LYS A 1 275 ? -27.479 -4.728 26.166 1.00 65.31 275 LYS A N 1
ATOM 2150 C CA . LYS A 1 275 ? -28.254 -5.841 26.744 1.00 65.31 275 LYS A CA 1
ATOM 2151 C C . LYS A 1 275 ? -28.040 -5.991 28.251 1.00 65.31 275 LYS A C 1
ATOM 2153 O O . LYS A 1 275 ? -29.000 -6.305 28.949 1.00 65.31 275 LYS A O 1
ATOM 2158 N N . GLN A 1 276 ? -26.828 -5.773 28.760 1.00 57.19 276 GLN A N 1
ATOM 2159 C CA . GLN A 1 276 ? -26.555 -5.842 30.201 1.00 57.19 276 GLN A CA 1
ATOM 2160 C C . GLN A 1 276 ? -27.185 -4.682 30.972 1.00 57.19 276 GLN A C 1
ATOM 2162 O O . GLN A 1 276 ? -27.785 -4.916 32.017 1.00 57.19 276 GLN A O 1
ATOM 2167 N N . GLU A 1 277 ? -27.153 -3.470 30.425 1.00 58.31 277 GLU A N 1
ATOM 2168 C CA . GLU A 1 277 ? -27.797 -2.304 31.037 1.00 58.31 277 GLU A CA 1
ATOM 2169 C C . GLU A 1 277 ? -29.317 -2.512 31.196 1.00 58.31 277 GLU A C 1
ATOM 2171 O O . GLU A 1 277 ? -29.910 -2.176 32.221 1.00 58.31 277 GLU A O 1
ATOM 2176 N N . LEU A 1 278 ? -29.956 -3.162 30.215 1.00 56.12 278 LEU A N 1
ATOM 2177 C CA . LEU A 1 278 ? -31.367 -3.557 30.293 1.00 56.12 278 LEU A CA 1
ATOM 2178 C C . LEU A 1 278 ? -31.647 -4.616 31.374 1.00 56.12 278 LEU A C 1
ATOM 2180 O O . LEU A 1 278 ? -32.754 -4.660 31.914 1.00 56.12 278 LEU A O 1
ATOM 2184 N N . ILE A 1 279 ? -30.678 -5.479 31.690 1.00 58.09 279 ILE A N 1
ATOM 2185 C CA . ILE A 1 279 ? -30.793 -6.493 32.749 1.00 58.09 279 ILE A CA 1
ATOM 2186 C C . ILE A 1 279 ? -30.592 -5.852 34.129 1.00 58.09 279 ILE A C 1
ATOM 2188 O O . ILE A 1 279 ? -31.354 -6.148 35.049 1.00 58.09 279 ILE A O 1
ATOM 2192 N N . GLU A 1 280 ? -29.636 -4.933 34.264 1.00 55.41 280 GLU A N 1
ATOM 2193 C CA . GLU A 1 280 ? -29.362 -4.208 35.510 1.00 55.41 280 GLU A CA 1
ATOM 2194 C C . GLU A 1 280 ? -30.541 -3.306 35.906 1.00 55.41 280 GLU A C 1
ATOM 2196 O O . GLU A 1 280 ? -31.023 -3.389 37.037 1.00 55.41 280 GLU A O 1
ATOM 2201 N N . ARG A 1 281 ? -31.134 -2.568 34.951 1.00 54.66 281 ARG A N 1
ATOM 2202 C CA . ARG A 1 281 ? -32.372 -1.802 35.204 1.00 54.66 281 ARG A CA 1
ATOM 2203 C C . ARG A 1 281 ? -33.538 -2.690 35.654 1.00 54.66 281 ARG A C 1
ATOM 2205 O O . ARG A 1 281 ? -34.344 -2.268 36.478 1.00 54.66 281 ARG A O 1
ATOM 2212 N N . LYS A 1 282 ? -33.645 -3.926 35.150 1.00 54.59 282 LYS A N 1
ATOM 2213 C CA . LYS A 1 282 ? -34.679 -4.878 35.601 1.00 54.59 282 LYS A CA 1
ATOM 2214 C C . LYS A 1 282 ? -34.432 -5.390 37.023 1.00 54.59 282 LYS A C 1
ATOM 2216 O O . LYS A 1 282 ? -35.397 -5.590 37.758 1.00 54.59 282 LYS A O 1
ATOM 2221 N N . GLN A 1 283 ? -33.175 -5.584 37.423 1.00 55.00 283 GLN A N 1
ATOM 2222 C CA . GLN A 1 283 ? -32.831 -5.977 38.794 1.00 55.00 283 GLN A CA 1
ATOM 2223 C C . GLN A 1 283 ? -33.075 -4.855 39.808 1.00 55.00 283 GLN A C 1
ATOM 2225 O O . GLN A 1 283 ? -33.540 -5.134 40.913 1.00 55.00 283 GLN A O 1
ATOM 2230 N N . ASP A 1 284 ? -32.822 -3.602 39.434 1.00 51.34 284 ASP A N 1
ATOM 2231 C CA . ASP A 1 284 ? -33.068 -2.453 40.311 1.00 51.34 284 ASP A CA 1
ATOM 2232 C C . ASP A 1 284 ? -34.569 -2.212 40.539 1.00 51.34 284 ASP A C 1
ATOM 2234 O O . ASP A 1 284 ? -35.004 -1.941 41.660 1.00 51.34 284 ASP A O 1
ATOM 2238 N N . ILE A 1 285 ? -35.393 -2.434 39.507 1.00 58.34 285 ILE A N 1
ATOM 2239 C CA . ILE A 1 285 ? -36.859 -2.424 39.633 1.00 58.34 285 ILE A CA 1
ATOM 2240 C C . ILE A 1 285 ? -37.331 -3.522 40.599 1.00 58.34 285 ILE A C 1
ATOM 2242 O O . ILE A 1 285 ? -38.139 -3.244 41.483 1.00 58.34 285 ILE A O 1
ATOM 2246 N N . GLN A 1 286 ? -36.786 -4.742 40.502 1.00 53.62 286 GLN A N 1
ATOM 2247 C CA . GLN A 1 286 ? -37.130 -5.818 41.439 1.00 53.62 286 GLN A CA 1
ATOM 2248 C C . GLN A 1 286 ? -36.701 -5.519 42.883 1.00 53.62 286 GLN A C 1
ATOM 2250 O O . GLN A 1 286 ? -37.453 -5.818 43.808 1.00 53.62 286 GLN A O 1
ATOM 2255 N N . LYS A 1 287 ? -35.529 -4.910 43.110 1.00 57.31 287 LYS A N 1
ATOM 2256 C CA . LYS A 1 287 ? -35.116 -4.489 44.461 1.00 57.31 287 LYS A CA 1
ATOM 2257 C C . LYS A 1 287 ? -36.020 -3.392 45.023 1.00 57.31 287 LYS A C 1
ATOM 2259 O O . LYS A 1 287 ? -36.446 -3.508 46.169 1.00 57.31 287 LYS A O 1
ATOM 2264 N N . SER A 1 288 ? -36.375 -2.394 44.210 1.00 62.41 288 SER A N 1
ATOM 2265 C CA . SER A 1 288 ? -37.296 -1.318 44.607 1.00 62.41 288 SER A CA 1
ATOM 2266 C C . SER A 1 288 ? -38.685 -1.842 44.994 1.00 62.41 288 SER A C 1
ATOM 2268 O O . SER A 1 288 ? -39.295 -1.333 45.934 1.00 62.41 288 SER A O 1
ATOM 2270 N N . GLU A 1 289 ? -39.193 -2.869 44.308 1.00 57.66 289 GLU A N 1
ATOM 2271 C CA . GLU A 1 289 ? -40.474 -3.505 44.650 1.00 57.66 289 GLU A CA 1
ATOM 2272 C C . GLU A 1 289 ? -40.400 -4.350 45.931 1.00 57.66 289 GLU A C 1
ATOM 2274 O O . GLU A 1 289 ? -41.348 -4.362 46.719 1.00 57.66 289 GLU A O 1
ATOM 2279 N N . VAL A 1 290 ? -39.272 -5.020 46.186 1.00 65.06 290 VAL A N 1
ATOM 2280 C CA . VAL A 1 290 ? -39.044 -5.768 47.436 1.00 65.06 290 VAL A CA 1
ATOM 2281 C C . VAL A 1 290 ? -38.958 -4.828 48.642 1.00 65.06 290 VAL A C 1
ATOM 2283 O O . VAL A 1 290 ? -39.464 -5.159 49.714 1.00 65.06 290 VAL A O 1
ATOM 2286 N N . GLU A 1 291 ? -38.361 -3.650 48.473 1.00 63.84 291 GLU A N 1
ATOM 2287 C CA . GLU A 1 291 ? -38.245 -2.638 49.527 1.00 63.84 291 GLU A CA 1
ATOM 2288 C C . GLU A 1 291 ? -39.603 -1.986 49.830 1.00 63.84 291 GLU A C 1
ATOM 2290 O O . GLU A 1 291 ? -40.014 -1.937 50.987 1.00 63.84 291 GLU A O 1
ATOM 2295 N N . ARG A 1 292 ? -40.391 -1.660 48.794 1.00 60.47 292 ARG A N 1
ATOM 2296 C CA . ARG A 1 292 ? -41.781 -1.195 48.965 1.00 60.47 292 ARG A CA 1
ATOM 2297 C C . ARG A 1 292 ? -42.686 -2.225 49.650 1.00 60.47 292 ARG A C 1
ATOM 2299 O O . ARG A 1 292 ? -43.552 -1.845 50.430 1.00 60.47 292 ARG A O 1
ATOM 2306 N N . ASN A 1 293 ? -42.482 -3.522 49.409 1.00 59.53 293 ASN A N 1
ATOM 2307 C CA . ASN A 1 293 ? -43.216 -4.581 50.114 1.00 59.53 293 ASN A CA 1
ATOM 2308 C C . ASN A 1 293 ? -42.816 -4.719 51.594 1.00 59.53 293 ASN A C 1
ATOM 2310 O O . ASN A 1 293 ? -43.643 -5.146 52.400 1.00 59.53 293 ASN A O 1
ATOM 2314 N N . LYS A 1 294 ? -41.579 -4.365 51.973 1.00 65.56 294 LYS A N 1
ATOM 2315 C CA . LYS A 1 294 ? -41.160 -4.334 53.385 1.00 65.56 294 LYS A CA 1
ATOM 2316 C C . LYS A 1 294 ? -41.843 -3.210 54.157 1.00 65.56 294 LYS A C 1
ATOM 2318 O O . LYS A 1 294 ? -42.325 -3.471 55.256 1.00 65.56 294 LYS A O 1
ATOM 2323 N N . ASP A 1 295 ? -41.938 -2.019 53.571 1.00 67.88 295 ASP A N 1
ATOM 2324 C CA . ASP A 1 295 ? -42.618 -0.876 54.196 1.00 67.88 295 ASP A CA 1
ATOM 2325 C C . ASP A 1 295 ? -44.114 -1.159 54.395 1.00 67.88 295 ASP A C 1
ATOM 2327 O O . ASP A 1 295 ? -44.671 -0.922 55.464 1.00 67.88 295 ASP A O 1
ATOM 2331 N N . LEU A 1 296 ? -44.748 -1.805 53.414 1.00 62.59 296 LEU A N 1
ATOM 2332 C CA . LEU A 1 296 ? -46.157 -2.198 53.488 1.00 62.59 296 LEU A CA 1
ATOM 2333 C C . LEU A 1 296 ? -46.418 -3.243 54.594 1.00 62.59 296 LEU A C 1
ATOM 2335 O O . LEU A 1 296 ? -47.429 -3.193 55.291 1.00 62.59 296 LEU A O 1
ATOM 2339 N N . LEU A 1 297 ? -45.478 -4.169 54.813 1.00 66.00 297 LEU A N 1
ATOM 2340 C CA . LEU A 1 297 ? -45.507 -5.130 55.927 1.00 66.00 297 LEU A CA 1
ATOM 2341 C C . LEU A 1 297 ? -45.315 -4.465 57.301 1.00 66.00 297 LEU A C 1
ATOM 2343 O O . LEU A 1 297 ? -45.817 -4.979 58.303 1.00 66.00 297 LEU A O 1
ATOM 2347 N N . GLN A 1 298 ? -44.595 -3.344 57.360 1.00 71.38 298 GLN A N 1
ATOM 2348 C CA . GLN A 1 298 ? -44.415 -2.551 58.574 1.00 71.38 298 GLN A CA 1
ATOM 2349 C C . GLN A 1 298 ? -45.713 -1.810 58.937 1.00 71.38 298 GLN A C 1
ATOM 2351 O O . GLN A 1 298 ? -46.170 -1.912 60.075 1.00 71.38 298 GLN A O 1
ATOM 2356 N N . GLU A 1 299 ? -46.365 -1.171 57.961 1.00 72.94 299 GLU A N 1
ATOM 2357 C CA . GLU A 1 299 ? -47.666 -0.506 58.146 1.00 72.94 299 GLU A CA 1
ATOM 2358 C C . GLU A 1 299 ? -48.765 -1.491 58.589 1.00 72.94 299 GLU A C 1
ATOM 2360 O O . GLU A 1 299 ? -49.592 -1.181 59.452 1.00 72.94 299 GLU A O 1
ATOM 2365 N N . PHE A 1 300 ? -48.751 -2.725 58.070 1.00 72.31 300 PHE A N 1
ATOM 2366 C CA . PHE A 1 300 ? -49.666 -3.777 58.529 1.00 72.31 300 PHE A CA 1
ATOM 2367 C C . PHE A 1 300 ? -49.455 -4.158 60.003 1.00 72.31 300 PHE A C 1
ATOM 2369 O O . PHE A 1 300 ? -50.423 -4.411 60.717 1.00 72.31 300 PHE A O 1
ATOM 2376 N N . LYS A 1 301 ? -48.211 -4.160 60.496 1.00 69.50 301 LYS A N 1
ATOM 2377 C CA . LYS A 1 301 ? -47.937 -4.422 61.919 1.00 69.50 301 LYS A CA 1
ATOM 2378 C C . LYS A 1 301 ? -48.391 -3.275 62.818 1.00 69.50 301 LYS A C 1
ATOM 2380 O O . LYS A 1 301 ? -48.921 -3.527 63.896 1.00 69.50 301 LYS A O 1
ATOM 2385 N N . GLU A 1 302 ? -48.203 -2.031 62.388 1.00 75.19 302 GLU A N 1
ATOM 2386 C CA . GLU A 1 302 ? -48.646 -0.856 63.150 1.00 75.19 302 GLU A CA 1
ATOM 2387 C C . GLU A 1 302 ? -50.175 -0.776 63.234 1.00 75.19 302 GLU A C 1
ATOM 2389 O O . GLU A 1 302 ? -50.732 -0.496 64.299 1.00 75.19 302 GLU A O 1
ATOM 2394 N N . THR A 1 303 ? -50.866 -1.109 62.142 1.00 73.19 303 THR A N 1
ATOM 2395 C CA . THR A 1 303 ? -52.333 -1.186 62.123 1.00 73.19 303 THR A CA 1
ATOM 2396 C C . THR A 1 303 ? -52.871 -2.336 62.979 1.00 73.19 303 THR A C 1
ATOM 2398 O O . THR A 1 303 ? -53.843 -2.132 63.704 1.00 73.19 303 THR A O 1
ATOM 2401 N N . GLU A 1 304 ? -52.217 -3.505 63.003 1.00 75.75 304 GLU A N 1
ATOM 2402 C CA . GLU A 1 304 ? -52.576 -4.613 63.906 1.00 75.75 304 GLU A CA 1
ATOM 2403 C C . GLU A 1 304 ? -52.398 -4.234 65.390 1.00 75.75 304 GLU A C 1
ATOM 2405 O O . GLU A 1 304 ? -53.240 -4.557 66.233 1.00 75.75 304 GLU A O 1
ATOM 2410 N N . GLN A 1 305 ? -51.323 -3.511 65.719 1.00 75.88 305 GLN A N 1
ATOM 2411 C CA . GLN A 1 305 ? -51.052 -3.031 67.077 1.00 75.88 305 GLN A CA 1
ATOM 2412 C C . GLN A 1 305 ? -52.113 -2.015 67.533 1.00 75.88 305 GLN A C 1
ATOM 2414 O O . GLN A 1 305 ? -52.634 -2.114 68.644 1.00 75.88 305 GLN A O 1
ATOM 2419 N N . SER A 1 306 ? -52.479 -1.078 66.654 1.00 73.62 306 SER A N 1
ATOM 2420 C CA . SER A 1 306 ? -53.532 -0.091 66.913 1.00 73.62 306 SER A CA 1
ATOM 2421 C C . SER A 1 306 ? -54.898 -0.747 67.141 1.00 73.62 306 SER A C 1
ATOM 2423 O O . SER A 1 306 ? -55.658 -0.304 68.006 1.00 73.62 306 SER A O 1
ATOM 2425 N N . LEU A 1 307 ? -55.187 -1.842 66.430 1.00 69.81 307 LEU A N 1
ATOM 2426 C CA . LEU A 1 307 ? -56.424 -2.605 66.590 1.00 69.81 307 LEU A CA 1
ATOM 2427 C C . LEU A 1 307 ? -56.497 -3.309 67.955 1.00 69.81 307 LEU A C 1
ATOM 2429 O O . LEU A 1 307 ? -57.530 -3.245 68.619 1.00 69.81 307 LEU A O 1
ATOM 2433 N N . LYS A 1 308 ? -55.386 -3.893 68.427 1.00 73.44 308 LYS A N 1
ATOM 2434 C CA . LYS A 1 308 ? -55.295 -4.494 69.774 1.00 73.44 308 LYS A CA 1
ATOM 2435 C C . LYS A 1 308 ? -55.459 -3.464 70.895 1.00 73.44 308 LYS A C 1
ATOM 2437 O O . LYS A 1 308 ? -56.053 -3.764 71.930 1.00 73.44 308 LYS A O 1
ATOM 2442 N N . ASP A 1 309 ? -54.958 -2.246 70.703 1.00 75.44 309 ASP A N 1
ATOM 2443 C CA . ASP A 1 309 ? -55.134 -1.163 71.677 1.00 75.44 309 ASP A CA 1
ATOM 2444 C C . ASP A 1 309 ? -56.566 -0.608 71.683 1.00 75.44 309 ASP A C 1
ATOM 2446 O O . ASP A 1 309 ? -57.076 -0.225 72.739 1.00 75.44 309 ASP A O 1
ATOM 2450 N N . ALA A 1 310 ? -57.243 -0.599 70.532 1.00 74.06 310 ALA A N 1
ATOM 2451 C CA . ALA A 1 310 ? -58.666 -0.276 70.456 1.00 74.06 310 ALA A CA 1
ATOM 2452 C C . ALA A 1 310 ? -59.527 -1.335 71.169 1.00 74.06 310 ALA A C 1
ATOM 2454 O O . ALA A 1 310 ? -60.438 -0.980 71.914 1.00 74.06 310 ALA A O 1
ATOM 2455 N N . GLU A 1 311 ? -59.197 -2.618 71.013 1.00 71.38 311 GLU A N 1
ATOM 2456 C CA . GLU A 1 311 ? -59.883 -3.729 71.684 1.00 71.38 311 GLU A CA 1
ATOM 2457 C C . GLU A 1 311 ? -59.755 -3.648 73.216 1.00 71.38 311 GLU A C 1
ATOM 2459 O O . GLU A 1 311 ? -60.751 -3.767 73.930 1.00 71.38 311 GLU A O 1
ATOM 2464 N N . ARG A 1 312 ? -58.564 -3.316 73.738 1.00 74.75 312 ARG A N 1
ATOM 2465 C CA . ARG A 1 312 ? -58.370 -3.065 75.181 1.00 74.75 312 ARG A CA 1
ATOM 2466 C C . ARG A 1 312 ? -59.195 -1.892 75.703 1.00 74.75 312 ARG A C 1
ATOM 2468 O O . ARG A 1 312 ? -59.786 -1.994 76.772 1.00 74.75 312 ARG A O 1
ATOM 2475 N N . LYS A 1 313 ? -59.265 -0.789 74.950 1.00 73.31 313 LYS A N 1
ATOM 2476 C CA . LYS A 1 313 ? -60.064 0.385 75.343 1.00 73.31 313 LYS A CA 1
ATOM 2477 C C . LYS A 1 313 ? -61.560 0.082 75.390 1.00 73.31 313 LYS A C 1
ATOM 2479 O O . LYS A 1 313 ? -62.257 0.635 76.234 1.00 73.31 313 LYS A O 1
ATOM 2484 N N . ILE A 1 314 ? -62.056 -0.784 74.508 1.00 69.44 314 ILE A N 1
ATOM 2485 C CA . ILE A 1 314 ? -63.458 -1.218 74.529 1.00 69.44 314 ILE A CA 1
ATOM 2486 C C . ILE A 1 314 ? -63.746 -2.054 75.787 1.00 69.44 314 ILE A C 1
ATOM 2488 O O . ILE A 1 314 ? -64.786 -1.861 76.418 1.00 69.44 314 ILE A O 1
ATOM 2492 N N . GLU A 1 315 ? -62.816 -2.912 76.208 1.00 68.88 315 GLU A N 1
ATOM 2493 C CA . GLU A 1 315 ? -62.976 -3.735 77.416 1.00 68.88 315 GLU A CA 1
ATOM 2494 C C . GLU A 1 315 ? -62.911 -2.905 78.723 1.00 68.88 315 GLU A C 1
ATOM 2496 O O . GLU A 1 315 ? -63.669 -3.155 79.667 1.00 68.88 315 GLU A O 1
ATOM 2501 N N . ASP A 1 316 ? -62.106 -1.837 78.756 1.00 64.94 316 ASP A N 1
ATOM 2502 C CA . ASP A 1 316 ? -62.063 -0.867 79.870 1.00 64.94 316 ASP A CA 1
ATOM 2503 C C . ASP A 1 316 ? -63.349 -0.016 79.976 1.00 64.94 316 ASP A C 1
ATOM 2505 O O . ASP A 1 316 ? -63.821 0.322 81.069 1.00 64.94 316 ASP A O 1
ATOM 2509 N N . VAL A 1 317 ? -63.971 0.315 78.840 1.00 64.88 317 VAL A N 1
ATOM 2510 C CA . VAL A 1 317 ? -65.267 1.016 78.812 1.00 64.88 317 VAL A CA 1
ATOM 2511 C C . VAL A 1 317 ? -66.396 0.084 79.263 1.00 64.88 317 VAL A C 1
ATOM 2513 O O . VAL A 1 317 ? -67.283 0.500 80.011 1.00 64.88 317 VAL A O 1
ATOM 2516 N N . ARG A 1 318 ? -66.335 -1.197 78.885 1.00 61.09 318 ARG A N 1
ATOM 2517 C CA . ARG A 1 318 ? -67.309 -2.222 79.285 1.00 61.09 318 ARG A CA 1
ATOM 2518 C C . ARG A 1 318 ? -67.333 -2.464 80.795 1.00 61.09 318 ARG A C 1
ATOM 2520 O O . ARG A 1 318 ? -68.405 -2.633 81.370 1.00 61.09 318 ARG A O 1
ATOM 2527 N N . THR A 1 319 ? -66.177 -2.454 81.452 1.00 57.38 319 THR A N 1
ATOM 2528 C CA . THR A 1 319 ? -66.079 -2.607 82.914 1.00 57.38 319 THR A CA 1
ATOM 2529 C C . THR A 1 319 ? -66.564 -1.361 83.664 1.00 57.38 319 THR A C 1
ATOM 2531 O O . THR A 1 319 ? -67.223 -1.484 84.701 1.00 57.38 319 THR A O 1
ATOM 2534 N N . SER A 1 320 ? -66.347 -0.169 83.096 1.00 56.28 320 SER A N 1
ATOM 2535 C CA . SER A 1 320 ? -66.823 1.112 83.645 1.00 56.28 320 SER A CA 1
ATOM 2536 C C . SER A 1 320 ? -68.343 1.313 83.531 1.00 56.28 320 SER A C 1
ATOM 2538 O O . SER A 1 320 ? -68.927 2.037 84.333 1.00 56.28 320 SER A O 1
ATOM 2540 N N . ALA A 1 321 ? -69.007 0.637 82.589 1.00 49.06 321 ALA A N 1
ATOM 2541 C CA . ALA A 1 321 ? -70.460 0.694 82.400 1.00 49.06 321 ALA A CA 1
ATOM 2542 C C . ALA A 1 321 ? -71.269 -0.205 83.368 1.00 49.06 321 ALA A C 1
ATOM 2544 O O . ALA A 1 321 ? -72.491 -0.269 83.268 1.00 49.06 321 ALA A O 1
ATOM 2545 N N . SER A 1 322 ? -70.621 -0.895 84.318 1.00 45.62 322 SER A N 1
ATOM 2546 C CA . SER A 1 322 ? -71.283 -1.822 85.260 1.00 45.62 322 SER A CA 1
ATOM 2547 C C . SER A 1 322 ?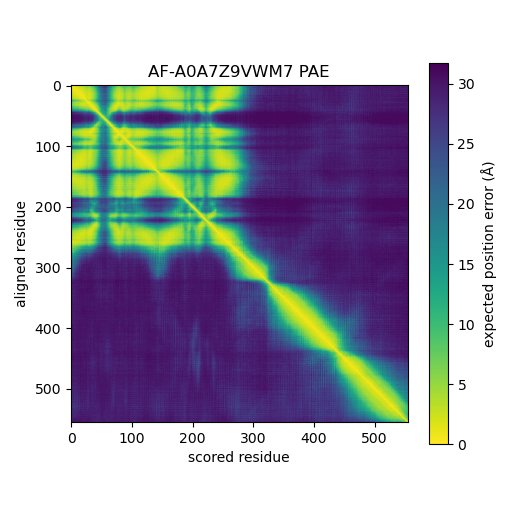 -71.948 -1.165 86.484 1.00 45.62 322 SER A C 1
ATOM 2549 O O . SER A 1 322 ? -72.539 -1.864 87.303 1.00 45.62 322 SER A O 1
ATOM 2551 N N . ASN A 1 323 ? -71.912 0.167 86.597 1.00 50.41 323 ASN A N 1
ATOM 2552 C CA . ASN A 1 323 ? -72.618 0.932 87.627 1.00 50.41 323 ASN A CA 1
ATOM 2553 C C . ASN A 1 323 ? -73.509 1.991 86.968 1.00 50.41 323 ASN A C 1
ATOM 2555 O O . ASN A 1 323 ? -73.017 3.082 86.711 1.00 50.41 323 ASN A O 1
ATOM 2559 N N . ILE A 1 324 ? -74.787 1.684 86.710 1.00 40.81 324 ILE A N 1
ATOM 2560 C CA . ILE A 1 324 ? -75.932 2.620 86.737 1.00 40.81 324 ILE A CA 1
ATOM 2561 C C . ILE A 1 324 ? -77.254 1.829 86.633 1.00 40.81 324 ILE A C 1
ATOM 2563 O O . ILE A 1 324 ? -77.341 0.787 85.990 1.00 40.81 324 ILE A O 1
ATOM 2567 N N . ASP A 1 325 ? -78.241 2.353 87.358 1.00 37.97 325 ASP A N 1
ATOM 2568 C CA . ASP A 1 325 ? -79.573 1.852 87.701 1.00 37.97 325 ASP A CA 1
ATOM 2569 C C . ASP A 1 325 ? -80.572 1.763 86.522 1.00 37.97 325 ASP A C 1
ATOM 2571 O O . ASP A 1 325 ? -80.513 2.516 85.549 1.00 37.97 325 ASP A O 1
ATOM 2575 N N . TYR A 1 326 ? -81.520 0.833 86.652 1.00 46.66 326 TYR A N 1
ATOM 2576 C CA . TYR A 1 326 ? -82.488 0.382 85.655 1.00 46.66 326 TYR A CA 1
ATOM 2577 C C . TYR A 1 326 ? -83.786 1.203 85.686 1.00 46.66 326 TYR A C 1
ATOM 2579 O O . TYR A 1 326 ? -84.663 0.946 86.516 1.00 46.66 326 TYR A O 1
ATOM 2587 N N . LYS A 1 327 ? -83.977 2.117 84.719 1.00 45.34 327 LYS A N 1
ATOM 2588 C CA . LYS A 1 327 ? -85.329 2.597 84.350 1.00 45.34 327 LYS A CA 1
ATOM 2589 C C . LYS A 1 327 ? -85.480 3.249 82.962 1.00 45.34 327 LYS A C 1
ATOM 2591 O O . LYS A 1 327 ? -86.252 4.188 82.819 1.00 45.34 327 LYS A O 1
ATOM 2596 N N . GLY A 1 328 ? -84.780 2.741 81.945 1.00 48.16 328 GLY A N 1
ATOM 2597 C CA . GLY A 1 328 ? -84.844 3.257 80.563 1.00 48.16 328 GLY A CA 1
ATOM 2598 C C . GLY A 1 328 ? -84.961 2.176 79.483 1.00 48.16 328 GLY A C 1
ATOM 2599 O O . GLY A 1 328 ? -84.491 2.374 78.375 1.00 48.16 328 GLY A O 1
ATOM 2600 N N . ILE A 1 329 ? -85.522 1.005 79.804 1.00 47.91 329 ILE A N 1
ATOM 2601 C CA . ILE A 1 329 ? -85.550 -0.150 78.883 1.00 47.91 329 ILE A CA 1
ATOM 2602 C C . ILE A 1 329 ? -86.475 0.071 77.664 1.00 47.91 329 ILE A C 1
ATOM 2604 O O . ILE A 1 329 ? -86.264 -0.571 76.644 1.00 47.91 329 ILE A O 1
ATOM 2608 N N . GLU A 1 330 ? -87.438 0.997 77.716 1.00 52.06 330 GLU A N 1
ATOM 2609 C CA . GLU A 1 330 ? -88.349 1.272 76.585 1.00 52.06 330 GLU A CA 1
ATOM 2610 C C . GLU A 1 330 ? -87.769 2.287 75.573 1.00 52.06 330 GLU A C 1
ATOM 2612 O O . GLU A 1 330 ? -88.067 2.202 74.388 1.00 52.06 330 GLU A O 1
ATOM 2617 N N . ASP A 1 331 ? -86.839 3.158 75.993 1.00 54.38 331 ASP A N 1
ATOM 2618 C CA . ASP A 1 331 ? -86.085 4.039 75.079 1.00 54.38 331 ASP A CA 1
ATOM 2619 C C . ASP A 1 331 ? -84.954 3.283 74.345 1.00 54.38 331 ASP A C 1
ATOM 2621 O O . ASP A 1 331 ? -84.496 3.709 73.284 1.00 54.38 331 ASP A O 1
ATOM 2625 N N . LEU A 1 332 ? -84.522 2.128 74.874 1.00 55.66 332 LEU A N 1
ATOM 2626 C CA . LEU A 1 332 ? -83.459 1.311 74.278 1.00 55.66 332 LEU A CA 1
ATOM 2627 C C . LEU A 1 332 ? -83.886 0.589 72.992 1.00 55.66 332 LEU A C 1
ATOM 2629 O O . LEU A 1 332 ? -83.020 0.270 72.184 1.00 55.66 332 LEU A O 1
ATOM 2633 N N . GLU A 1 333 ? -85.173 0.295 72.799 1.00 54.84 333 GLU A N 1
ATOM 2634 C CA . GLU A 1 333 ? -85.653 -0.433 71.613 1.00 54.84 333 GLU A CA 1
ATOM 2635 C C . GLU A 1 333 ? -85.730 0.502 70.392 1.00 54.84 333 GLU A C 1
ATOM 2637 O O . GLU A 1 333 ? -85.250 0.155 69.312 1.00 54.84 333 GLU A O 1
ATOM 2642 N N . ASP A 1 334 ? -86.169 1.748 70.604 1.00 58.25 334 ASP A N 1
ATOM 2643 C CA . ASP A 1 334 ? -86.124 2.815 69.596 1.00 58.25 334 ASP A CA 1
ATOM 2644 C C . ASP A 1 334 ? -84.668 3.241 69.305 1.00 58.25 334 ASP A C 1
ATOM 2646 O O . ASP A 1 334 ? -84.300 3.471 68.151 1.00 58.25 334 ASP A O 1
ATOM 2650 N N . GLU A 1 335 ? -83.786 3.274 70.318 1.00 58.28 335 GLU A N 1
ATOM 2651 C CA . GLU A 1 335 ? -82.342 3.465 70.115 1.00 58.28 335 GLU A CA 1
ATOM 2652 C C . GLU A 1 335 ? -81.672 2.280 69.408 1.00 58.28 335 GLU A C 1
ATOM 2654 O O . GLU A 1 335 ? -80.752 2.505 68.622 1.00 58.28 335 GLU A O 1
ATOM 2659 N N . LEU A 1 336 ? -82.124 1.038 69.612 1.00 65.56 336 LEU A N 1
ATOM 2660 C CA . LEU A 1 336 ? -81.588 -0.145 68.933 1.00 65.56 336 LEU A CA 1
ATOM 2661 C C . LEU A 1 336 ? -81.967 -0.159 67.448 1.00 65.56 336 LEU A C 1
ATOM 2663 O O . LEU A 1 336 ? -81.110 -0.453 66.611 1.00 65.56 336 LEU A O 1
ATOM 2667 N N . ASP A 1 337 ? -83.193 0.229 67.095 1.00 63.22 337 ASP A N 1
ATOM 2668 C CA . ASP A 1 337 ? -83.606 0.399 65.698 1.00 63.22 337 ASP A CA 1
ATOM 2669 C C . ASP A 1 337 ? -82.869 1.571 65.036 1.00 63.22 337 ASP A C 1
ATOM 2671 O O . ASP A 1 337 ? -82.386 1.459 63.902 1.00 63.22 337 ASP A O 1
ATOM 2675 N N . ARG A 1 338 ? -82.656 2.672 65.771 1.00 68.25 338 ARG A N 1
ATOM 2676 C CA . ARG A 1 338 ? -81.838 3.801 65.304 1.00 68.25 338 ARG A CA 1
ATOM 2677 C C . ARG A 1 338 ? -80.367 3.425 65.138 1.00 68.25 338 ARG A C 1
ATOM 2679 O O . ARG A 1 338 ? -79.753 3.846 64.160 1.00 68.25 338 ARG A O 1
ATOM 2686 N N . LEU A 1 339 ? -79.805 2.618 66.038 1.00 62.53 339 LEU A N 1
ATOM 2687 C CA . LEU A 1 339 ? -78.441 2.088 65.956 1.00 62.53 339 LEU A CA 1
ATOM 2688 C C . LEU A 1 339 ? -78.303 1.065 64.829 1.00 62.53 339 LEU A C 1
ATOM 2690 O O . LEU A 1 339 ? -77.278 1.048 64.152 1.00 62.53 339 LEU A O 1
ATOM 2694 N N . THR A 1 340 ? -79.335 0.266 64.558 1.00 69.81 340 THR A N 1
ATOM 2695 C CA . THR A 1 340 ? -79.351 -0.689 63.442 1.00 69.81 340 THR A CA 1
ATOM 2696 C C . THR A 1 340 ? -79.415 0.045 62.101 1.00 69.81 340 THR A C 1
ATOM 2698 O O . THR A 1 340 ? -78.633 -0.257 61.195 1.00 69.81 340 THR A O 1
ATOM 2701 N N . ALA A 1 341 ? -80.252 1.082 61.992 1.00 70.94 341 ALA A N 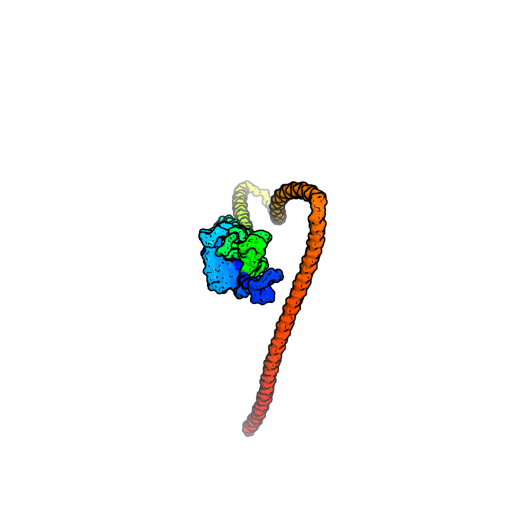1
ATOM 2702 C CA . ALA A 1 341 ? -80.293 1.971 60.831 1.00 70.94 341 ALA A CA 1
ATOM 2703 C C . ALA A 1 341 ? -78.982 2.764 60.664 1.00 70.94 341 ALA A C 1
ATOM 2705 O O . ALA A 1 341 ? -78.461 2.878 59.552 1.00 70.94 341 ALA A O 1
ATOM 2706 N N . LEU A 1 342 ? -78.395 3.259 61.760 1.00 73.06 342 LEU A N 1
ATOM 2707 C CA . LEU A 1 342 ? -77.107 3.951 61.745 1.00 73.06 342 LEU A CA 1
ATOM 2708 C C . LEU A 1 342 ? -75.979 3.017 61.299 1.00 73.06 342 LEU A C 1
ATOM 2710 O O . LEU A 1 342 ? -75.164 3.422 60.477 1.00 73.06 342 LEU A O 1
ATOM 2714 N N . ASN A 1 343 ? -75.959 1.767 61.765 1.00 74.19 343 ASN A N 1
ATOM 2715 C CA . ASN A 1 343 ? -74.970 0.759 61.384 1.00 74.19 343 ASN A CA 1
ATOM 2716 C C . ASN A 1 343 ? -75.084 0.373 59.897 1.00 74.19 343 ASN A C 1
ATOM 2718 O O . ASN A 1 343 ? -74.079 0.250 59.196 1.00 74.19 343 ASN A O 1
ATOM 2722 N N . GLN A 1 344 ? -76.307 0.255 59.368 1.00 75.69 344 GLN A N 1
ATOM 2723 C CA . GLN A 1 344 ? -76.522 0.092 57.926 1.00 75.69 344 GLN A CA 1
ATOM 2724 C C . GLN A 1 344 ? -76.013 1.310 57.138 1.00 75.69 344 GLN A C 1
ATOM 2726 O O . GLN A 1 344 ? -75.311 1.143 56.139 1.00 75.69 344 GLN A O 1
ATOM 2731 N N . SER A 1 345 ? -76.273 2.529 57.623 1.00 78.81 345 SER A N 1
ATOM 2732 C CA . SER A 1 345 ? -75.758 3.768 57.025 1.00 78.81 345 SER A CA 1
ATOM 2733 C C . SER A 1 345 ? -74.223 3.825 57.056 1.00 78.81 345 SER A C 1
ATOM 2735 O O . SER A 1 345 ? -73.598 4.103 56.033 1.00 78.81 345 SER A O 1
ATOM 2737 N N . VAL A 1 346 ? -73.599 3.460 58.179 1.00 79.88 346 VAL A N 1
ATOM 2738 C CA . VAL A 1 346 ? -72.139 3.407 58.344 1.00 79.88 346 VAL A CA 1
ATOM 2739 C C . VAL A 1 346 ? -71.521 2.388 57.391 1.00 79.88 346 VAL A C 1
ATOM 2741 O O . VAL A 1 346 ? -70.529 2.708 56.744 1.00 79.88 346 VAL A O 1
ATOM 2744 N N . ASN A 1 347 ? -72.129 1.214 57.205 1.00 75.38 347 ASN A N 1
ATOM 2745 C CA . ASN A 1 347 ? -71.645 0.229 56.234 1.00 75.38 347 ASN A CA 1
ATOM 2746 C C . ASN A 1 347 ? -71.758 0.728 54.786 1.00 75.38 347 ASN A C 1
ATOM 2748 O O . ASN A 1 347 ? -70.821 0.567 54.003 1.00 75.38 347 ASN A O 1
ATOM 2752 N N . THR A 1 348 ? -72.860 1.394 54.416 1.00 80.12 348 THR A N 1
ATOM 2753 C CA . THR A 1 348 ? -72.974 2.006 53.078 1.00 80.12 348 THR A CA 1
ATOM 2754 C C . THR A 1 348 ? -71.974 3.144 52.868 1.00 80.12 348 THR A C 1
ATOM 2756 O O . THR A 1 348 ? -71.386 3.257 51.790 1.00 80.12 348 THR A O 1
ATOM 2759 N N . LEU A 1 349 ? -71.722 3.948 53.904 1.00 80.44 349 LEU A N 1
ATOM 2760 C CA . LEU A 1 349 ? -70.741 5.025 53.873 1.00 80.44 349 LEU A CA 1
ATOM 2761 C C . LEU A 1 349 ? -69.321 4.467 53.765 1.00 80.44 349 LEU A C 1
ATOM 2763 O O . LEU A 1 349 ? -68.535 4.983 52.976 1.00 80.44 349 LEU A O 1
ATOM 2767 N N . ASN A 1 350 ? -69.013 3.393 54.492 1.00 83.88 350 ASN A N 1
ATOM 2768 C CA . ASN A 1 350 ? -67.722 2.721 54.448 1.00 83.88 350 ASN A CA 1
ATOM 2769 C C . ASN A 1 350 ? -67.444 2.148 53.053 1.00 83.88 350 ASN A C 1
ATOM 2771 O O . ASN A 1 350 ? -66.411 2.447 52.463 1.00 83.88 350 ASN A O 1
ATOM 2775 N N . ASN A 1 351 ? -68.416 1.449 52.460 1.00 81.69 351 ASN A N 1
ATOM 2776 C CA . ASN A 1 351 ? -68.298 0.930 51.093 1.00 81.69 351 ASN A CA 1
ATOM 2777 C C . ASN A 1 351 ? -68.134 2.062 50.059 1.00 81.69 351 ASN A C 1
ATOM 2779 O O . ASN A 1 351 ? -67.336 1.962 49.125 1.00 81.69 351 ASN A O 1
ATOM 2783 N N . SER A 1 352 ? -68.854 3.177 50.233 1.00 85.75 352 SER A N 1
ATOM 2784 C CA . SER A 1 352 ? -68.701 4.367 49.387 1.00 85.75 352 SER A CA 1
ATOM 2785 C C . SER A 1 352 ? -67.330 5.032 49.564 1.00 85.75 352 SER A C 1
ATOM 2787 O O . SER A 1 352 ? -66.751 5.522 48.591 1.00 85.75 352 SER A O 1
ATOM 2789 N N . LEU A 1 353 ? -66.812 5.091 50.790 1.00 83.19 353 LEU A N 1
ATOM 2790 C CA . LEU A 1 353 ? -65.509 5.673 51.098 1.00 83.19 353 LEU A CA 1
ATOM 2791 C C . LEU A 1 353 ? -64.390 4.810 50.518 1.00 83.19 353 LEU A C 1
ATOM 2793 O O . LEU A 1 353 ? -63.517 5.338 49.836 1.00 83.19 353 LEU A O 1
ATOM 2797 N N . GLU A 1 354 ? -64.456 3.493 50.709 1.00 83.38 354 GLU A N 1
ATOM 2798 C CA . GLU A 1 354 ? -63.502 2.533 50.160 1.00 83.38 354 GLU A CA 1
ATOM 2799 C C . GLU A 1 354 ? -63.474 2.596 48.628 1.00 83.38 354 GLU A C 1
ATOM 2801 O O . GLU A 1 354 ? -62.401 2.688 48.028 1.00 83.38 354 GLU A O 1
ATOM 2806 N N . SER A 1 355 ? -64.645 2.665 47.982 1.00 83.69 355 SER A N 1
ATOM 2807 C CA . SER A 1 355 ? -64.734 2.847 46.531 1.00 83.69 355 SER A CA 1
ATOM 2808 C C . SER A 1 355 ? -64.098 4.163 46.076 1.00 83.69 355 SER A C 1
ATOM 2810 O O . SER A 1 355 ? -63.310 4.160 45.130 1.00 83.69 355 SER A O 1
ATOM 2812 N N . LYS A 1 356 ? -64.399 5.294 46.733 1.00 82.56 356 LYS A N 1
ATOM 2813 C CA . LYS A 1 356 ? -63.807 6.599 46.381 1.00 82.56 356 LYS A CA 1
ATOM 2814 C C . LYS A 1 356 ? -62.302 6.629 46.618 1.00 82.56 356 LYS A C 1
ATOM 2816 O O . LYS A 1 356 ? -61.570 7.203 45.817 1.00 82.56 356 LYS A O 1
ATOM 2821 N N . LEU A 1 357 ? -61.836 5.990 47.682 1.00 81.94 357 LEU A N 1
ATOM 2822 C CA . LEU A 1 357 ? -60.427 5.900 48.037 1.00 81.94 357 LEU A CA 1
ATOM 2823 C C . LEU A 1 357 ? -59.665 5.016 47.042 1.00 81.94 357 LEU A C 1
ATOM 2825 O O . LEU A 1 357 ? -58.559 5.367 46.634 1.00 81.94 357 LEU A O 1
ATOM 2829 N N . LYS A 1 358 ? -60.281 3.932 46.558 1.00 84.75 358 LYS A N 1
ATOM 2830 C CA . LYS A 1 358 ? -59.742 3.112 45.465 1.00 84.75 358 LYS A CA 1
ATOM 2831 C C . LYS A 1 358 ? -59.641 3.904 44.160 1.00 84.75 358 LYS A C 1
ATOM 2833 O O . LYS A 1 358 ? -58.595 3.864 43.517 1.00 84.75 358 LYS A O 1
ATOM 2838 N N . THR A 1 359 ? -60.673 4.667 43.794 1.00 82.75 359 THR A N 1
ATOM 2839 C CA . THR A 1 359 ? -60.640 5.542 42.609 1.00 82.75 359 THR A CA 1
ATOM 2840 C C . THR A 1 359 ? -59.584 6.642 42.740 1.00 82.75 359 THR A C 1
ATOM 2842 O O . THR A 1 359 ? -58.839 6.881 41.793 1.00 82.75 359 THR A O 1
ATOM 2845 N N . ALA A 1 360 ? -59.463 7.268 43.913 1.00 75.94 360 ALA A N 1
ATOM 2846 C CA . ALA A 1 360 ? -58.457 8.293 44.174 1.00 75.94 360 ALA A CA 1
ATOM 2847 C C . ALA A 1 360 ? -57.030 7.730 44.093 1.00 75.94 360 ALA A C 1
ATOM 2849 O O . ALA A 1 360 ? -56.195 8.320 43.416 1.00 75.94 360 ALA A O 1
ATOM 2850 N N . ARG A 1 361 ? -56.768 6.556 44.689 1.00 78.50 361 ARG A N 1
ATOM 2851 C CA . ARG A 1 361 ? -55.468 5.863 44.597 1.00 78.50 361 ARG A CA 1
ATOM 2852 C C . ARG A 1 361 ? -55.103 5.489 43.160 1.00 78.50 361 ARG A C 1
ATOM 2854 O O . ARG A 1 361 ? -53.940 5.581 42.765 1.00 78.50 361 ARG A O 1
ATOM 2861 N N . LEU A 1 362 ? -56.091 5.077 42.365 1.00 84.25 362 LEU A N 1
ATOM 2862 C CA . LEU A 1 362 ? -55.871 4.751 40.959 1.00 84.25 362 LEU A CA 1
ATOM 2863 C C . LEU A 1 362 ? -55.506 6.014 40.165 1.00 84.25 362 LEU A C 1
ATOM 2865 O O . LEU A 1 362 ? -54.504 6.016 39.456 1.00 84.25 362 LEU A O 1
ATOM 2869 N N . ALA A 1 363 ? -56.238 7.111 40.375 1.00 80.38 363 ALA A N 1
ATOM 2870 C CA . ALA A 1 363 ? -55.947 8.397 39.749 1.00 80.38 363 ALA A CA 1
ATOM 2871 C C . ALA A 1 363 ? -54.568 8.949 40.155 1.00 80.38 363 ALA A C 1
ATOM 2873 O O . ALA A 1 363 ? -53.822 9.406 39.292 1.00 80.38 363 ALA A O 1
ATOM 2874 N N . THR A 1 364 ? -54.181 8.860 41.433 1.00 82.19 364 THR A N 1
ATOM 2875 C CA . THR A 1 364 ? -52.851 9.304 41.883 1.00 82.19 364 THR A CA 1
ATOM 2876 C C . THR A 1 364 ? -51.733 8.449 41.301 1.00 82.19 364 THR A C 1
ATOM 2878 O O . THR A 1 364 ? -50.729 9.002 40.867 1.00 82.19 364 THR A O 1
ATOM 2881 N N . SER A 1 365 ? -51.907 7.124 41.218 1.00 84.06 365 SER A N 1
ATOM 2882 C CA . SER A 1 365 ? -50.882 6.256 40.617 1.00 84.06 365 SER A CA 1
ATOM 2883 C C . SER A 1 365 ? -50.735 6.475 39.107 1.00 84.06 365 SER A C 1
ATOM 2885 O O . SER A 1 365 ? -49.626 6.407 38.578 1.00 84.06 365 SER A O 1
ATOM 2887 N N . GLU A 1 366 ? -51.820 6.807 38.400 1.00 81.62 366 GLU A N 1
ATOM 2888 C CA . GLU A 1 366 ? -51.749 7.156 36.981 1.00 81.62 366 GLU A CA 1
ATOM 2889 C C . GLU A 1 366 ? -51.083 8.520 36.747 1.00 81.62 366 GLU A C 1
ATOM 2891 O O . GLU A 1 366 ? -50.260 8.651 35.839 1.00 81.62 366 GLU A O 1
ATOM 2896 N N . VAL A 1 367 ? -51.370 9.518 37.588 1.00 87.56 367 VAL A N 1
ATOM 2897 C CA . VAL A 1 367 ? -50.688 10.822 37.546 1.00 87.56 367 VAL A CA 1
ATOM 2898 C C . VAL A 1 367 ? -49.199 10.668 37.847 1.00 87.56 367 VAL A C 1
ATOM 2900 O O . VAL A 1 367 ? -48.374 11.217 37.122 1.00 87.56 367 VAL A O 1
ATOM 2903 N N . GLU A 1 368 ? -48.837 9.873 38.852 1.00 84.38 368 GLU A N 1
ATOM 2904 C CA . GLU A 1 368 ? -47.440 9.613 39.195 1.00 84.38 368 GLU A CA 1
ATOM 2905 C C . GLU A 1 368 ? -46.703 8.892 38.057 1.00 84.38 368 GLU A C 1
ATOM 2907 O O . GLU A 1 368 ? -45.577 9.248 37.711 1.00 84.38 368 GLU A O 1
ATOM 2912 N N . LYS A 1 369 ? -47.358 7.929 37.395 1.00 89.25 369 LYS A N 1
ATOM 2913 C CA . LYS A 1 369 ? -46.805 7.261 36.209 1.00 89.25 369 LYS A CA 1
ATOM 2914 C C . LYS A 1 369 ? -46.564 8.240 35.057 1.00 89.25 369 LYS A C 1
ATOM 2916 O O . LYS A 1 369 ? -45.517 8.164 34.416 1.00 89.25 369 LYS A O 1
ATOM 2921 N N . ARG A 1 370 ? -47.505 9.156 34.794 1.00 84.06 370 ARG A N 1
ATOM 2922 C CA . ARG A 1 370 ? -47.345 10.203 33.768 1.00 84.06 370 ARG A CA 1
ATOM 2923 C C . ARG A 1 370 ? -46.223 11.175 34.133 1.00 84.06 370 ARG A C 1
ATOM 2925 O O . ARG A 1 370 ? -45.424 11.504 33.267 1.00 84.06 370 ARG A O 1
ATOM 2932 N N . ALA A 1 371 ? -46.106 11.561 35.404 1.00 85.00 371 ALA A N 1
ATOM 2933 C CA . ALA A 1 371 ? -45.028 12.426 35.879 1.00 85.00 371 ALA A CA 1
ATOM 2934 C C . ALA A 1 371 ? -43.644 11.790 35.665 1.00 85.00 371 ALA A C 1
ATOM 2936 O O . ALA A 1 371 ? -42.764 12.438 35.109 1.00 85.00 371 ALA A O 1
ATOM 2937 N N . ARG A 1 372 ? -43.473 10.501 35.997 1.00 85.12 372 ARG A N 1
ATOM 2938 C CA . ARG A 1 372 ? -42.206 9.782 35.756 1.00 85.12 372 ARG A CA 1
ATOM 2939 C C . ARG A 1 372 ? -41.874 9.625 34.271 1.00 85.12 372 ARG A C 1
ATOM 2941 O O . ARG A 1 372 ? -40.706 9.632 33.903 1.00 85.12 372 ARG A O 1
ATOM 2948 N N . MET A 1 373 ? -42.885 9.440 33.420 1.00 85.62 373 MET A N 1
ATOM 2949 C CA . MET A 1 373 ? -42.686 9.356 31.969 1.00 85.62 373 MET A CA 1
ATOM 2950 C C . MET A 1 373 ? -42.158 10.686 31.419 1.00 85.62 373 MET A C 1
ATOM 2952 O O . MET A 1 373 ? -41.140 10.687 30.738 1.00 85.62 373 MET A O 1
ATOM 2956 N N . VAL A 1 374 ? -42.779 11.802 31.811 1.00 88.81 374 VAL A N 1
ATOM 2957 C CA . VAL A 1 374 ? -42.348 13.155 31.425 1.00 88.81 374 VAL A CA 1
ATOM 2958 C C . VAL A 1 374 ? -40.965 13.496 31.990 1.00 88.81 374 VAL A C 1
ATOM 2960 O O . VAL A 1 374 ? -40.159 14.109 31.303 1.00 88.81 374 VAL A O 1
ATOM 2963 N N . GLU A 1 375 ? -40.653 13.086 33.222 1.00 87.88 375 GLU A N 1
ATOM 2964 C CA . GLU A 1 375 ? -39.330 13.305 33.822 1.00 87.88 375 GLU A CA 1
ATOM 2965 C C . GLU A 1 375 ? -38.220 12.560 33.064 1.00 87.88 375 GLU A C 1
ATOM 2967 O O . GLU A 1 375 ? -37.150 13.120 32.824 1.00 87.88 375 GLU A O 1
ATOM 2972 N N . ASN A 1 376 ? -38.482 11.317 32.648 1.00 88.75 376 ASN A N 1
ATOM 2973 C CA . ASN A 1 376 ? -37.536 10.546 31.845 1.00 88.75 376 ASN A CA 1
ATOM 2974 C C . ASN A 1 376 ? -37.351 11.153 30.448 1.00 88.75 376 ASN A C 1
ATOM 2976 O O . ASN A 1 376 ? -36.211 11.316 30.026 1.00 88.75 376 ASN A O 1
ATOM 2980 N N . GLU A 1 377 ? -38.438 11.540 29.772 1.00 88.56 377 GLU A N 1
ATOM 2981 C CA . GLU A 1 377 ? -38.365 12.231 28.475 1.00 88.56 377 GLU A CA 1
ATOM 2982 C C . GLU A 1 377 ? -37.563 13.536 28.586 1.00 88.56 377 GLU A C 1
ATOM 2984 O O . GLU A 1 377 ? -36.651 13.771 27.800 1.00 88.56 377 GLU A O 1
ATOM 2989 N N . LEU A 1 378 ? -37.805 14.339 29.629 1.00 91.31 378 LEU A N 1
ATOM 2990 C CA . LEU A 1 378 ? -37.063 15.579 29.867 1.00 91.31 378 LEU A CA 1
ATOM 2991 C C . LEU A 1 378 ? -35.568 15.327 30.119 1.00 91.31 378 LEU A C 1
ATOM 2993 O O . LEU A 1 378 ? -34.717 16.115 29.702 1.00 91.31 378 LEU A O 1
ATOM 2997 N N . LYS A 1 379 ? -35.228 14.243 30.820 1.00 91.56 379 LYS A N 1
ATOM 2998 C CA . LYS A 1 379 ? -33.837 13.860 31.083 1.00 91.56 379 LYS A CA 1
ATOM 2999 C C . LYS A 1 379 ? -33.129 13.405 29.808 1.00 91.56 379 LYS A C 1
ATOM 3001 O O . LYS A 1 379 ? -31.975 13.787 29.591 1.00 91.56 379 LYS A O 1
ATOM 3006 N N . ASP A 1 380 ? -33.815 12.631 28.974 1.00 91.50 380 ASP A N 1
ATOM 3007 C CA . ASP A 1 380 ? -33.307 12.199 27.676 1.00 91.50 380 ASP A CA 1
ATOM 3008 C C . ASP A 1 380 ? -33.088 13.417 26.762 1.00 91.50 380 ASP A C 1
ATOM 3010 O O . ASP A 1 380 ? -31.990 13.579 26.221 1.00 91.50 380 ASP A O 1
ATOM 3014 N N . ASP A 1 381 ? -34.043 14.350 26.712 1.00 91.94 381 ASP A N 1
ATOM 3015 C CA . ASP A 1 381 ? -33.933 15.609 25.966 1.00 91.94 381 ASP A CA 1
ATOM 3016 C C . ASP A 1 381 ? -32.772 16.488 26.455 1.00 91.94 381 ASP A C 1
ATOM 3018 O O . ASP A 1 381 ? -32.020 17.042 25.650 1.00 91.94 381 ASP A O 1
ATOM 3022 N N . LEU A 1 382 ? -32.564 16.596 27.772 1.00 91.81 382 LEU A N 1
ATOM 3023 C CA . LEU A 1 382 ? -31.424 17.325 28.341 1.00 91.81 382 LEU A CA 1
ATOM 3024 C C . LEU A 1 382 ? -30.084 16.688 27.957 1.00 91.81 382 LEU A C 1
ATOM 3026 O O . LEU A 1 382 ? -29.122 17.404 27.665 1.00 91.81 382 LEU A O 1
ATOM 3030 N N . SER A 1 383 ? -30.014 15.356 27.925 1.00 91.38 383 SER A N 1
ATOM 3031 C CA . SER A 1 383 ? -28.805 14.641 27.507 1.00 91.38 383 SER A CA 1
ATOM 3032 C C . SER A 1 383 ? -28.515 14.829 26.013 1.00 91.38 383 SER A C 1
ATOM 3034 O O . SER A 1 383 ? -27.369 15.076 25.629 1.00 91.38 383 SER A O 1
ATOM 3036 N N . ALA A 1 384 ? -29.556 14.802 25.175 1.00 90.88 384 ALA A N 1
ATOM 3037 C CA . ALA A 1 384 ? -29.455 15.070 23.747 1.00 90.88 384 ALA A CA 1
ATOM 3038 C C . ALA A 1 384 ? -29.010 16.515 23.493 1.00 90.88 384 ALA A C 1
ATOM 3040 O O . ALA A 1 384 ? -28.072 16.748 22.731 1.00 90.88 384 ALA A O 1
ATOM 3041 N N . LYS A 1 385 ? -29.607 17.479 24.202 1.00 94.94 385 LYS A N 1
ATOM 3042 C CA . LYS A 1 385 ? -29.222 18.891 24.135 1.00 94.94 385 LYS A CA 1
ATOM 3043 C C . LYS A 1 385 ? -27.756 19.104 24.519 1.00 94.94 385 LYS A C 1
ATOM 3045 O O . LYS A 1 385 ? -27.042 19.780 23.789 1.00 94.94 385 LYS A O 1
ATOM 3050 N N . SER A 1 386 ? -27.289 18.507 25.616 1.00 93.31 386 SER A N 1
ATOM 3051 C CA . SER A 1 386 ? -25.889 18.636 26.051 1.00 93.31 386 SER A CA 1
ATOM 3052 C C . SER A 1 386 ? -24.903 18.055 25.029 1.00 93.31 386 SER A C 1
ATOM 3054 O O . SER A 1 386 ? -23.847 18.641 24.784 1.00 93.31 386 SER A O 1
ATOM 3056 N N . ASN A 1 387 ? -25.256 16.935 24.391 1.00 92.25 387 ASN A N 1
ATOM 3057 C CA . ASN A 1 387 ? -24.448 16.363 23.317 1.00 92.25 387 ASN A CA 1
ATOM 3058 C C . ASN A 1 387 ? -24.384 17.281 22.092 1.00 92.25 387 ASN A C 1
ATOM 3060 O O . ASN A 1 387 ? -23.292 17.500 21.571 1.00 92.25 387 ASN A O 1
ATOM 3064 N N . LEU A 1 388 ? -25.520 17.851 21.683 1.00 91.50 388 LEU A N 1
ATOM 3065 C CA . LEU A 1 388 ? -25.583 18.796 20.567 1.00 91.50 388 LEU A CA 1
ATOM 3066 C C . LEU A 1 388 ? -24.807 20.087 20.861 1.00 91.50 388 LEU A C 1
ATOM 3068 O O . LEU A 1 388 ? -24.098 20.578 19.992 1.00 91.50 388 LEU A O 1
ATOM 3072 N N . GLU A 1 389 ? -24.878 20.625 22.081 1.00 92.88 389 GLU A N 1
ATOM 3073 C CA . GLU A 1 389 ? -24.088 21.801 22.476 1.00 92.88 389 GLU A CA 1
ATOM 3074 C C . GLU A 1 389 ? -22.580 21.526 22.401 1.00 92.88 389 GLU A C 1
ATOM 3076 O O . GLU A 1 389 ? -21.828 22.360 21.896 1.00 92.88 389 GLU A O 1
ATOM 3081 N N . ARG A 1 390 ? -22.136 20.336 22.829 1.00 93.31 390 ARG A N 1
ATOM 3082 C CA . ARG A 1 390 ? -20.730 19.921 22.715 1.00 93.31 390 ARG A CA 1
ATOM 3083 C C . ARG A 1 390 ? -20.284 19.777 21.259 1.00 93.31 390 ARG A C 1
ATOM 3085 O O . ARG A 1 390 ? -19.167 20.161 20.934 1.00 93.31 390 ARG A O 1
ATOM 3092 N N . GLU A 1 391 ? -21.134 19.223 20.398 1.00 92.94 391 GLU A N 1
ATOM 3093 C CA . GLU A 1 391 ? -20.845 19.073 18.968 1.00 92.94 391 GLU A CA 1
ATOM 3094 C C . GLU A 1 391 ? -20.791 20.430 18.252 1.00 92.94 391 GLU A C 1
ATOM 3096 O O . GLU A 1 391 ? -19.888 20.672 17.457 1.00 92.94 391 GLU A O 1
ATOM 3101 N N . ILE A 1 392 ? -21.695 21.356 18.587 1.00 91.56 392 ILE A N 1
ATOM 3102 C CA . ILE A 1 392 ? -21.664 22.729 18.065 1.00 91.56 392 ILE A CA 1
ATOM 3103 C C . ILE A 1 392 ? -20.369 23.441 18.473 1.00 91.56 392 ILE A C 1
ATOM 3105 O O . ILE A 1 392 ? -19.784 24.152 17.654 1.00 91.56 392 ILE A O 1
ATOM 3109 N N . GLU A 1 393 ? -19.911 23.261 19.712 1.00 94.12 393 GLU A N 1
ATOM 3110 C CA . GLU A 1 393 ? -18.671 23.881 20.186 1.00 94.12 393 GLU A CA 1
ATOM 3111 C C . GLU A 1 393 ? -17.428 23.294 19.499 1.00 94.12 393 GLU A C 1
ATOM 3113 O O . GLU A 1 393 ? -16.545 24.041 19.079 1.00 94.12 393 GLU A O 1
ATOM 3118 N N . ASP A 1 394 ? -17.393 21.975 19.287 1.00 92.75 394 ASP A N 1
ATOM 3119 C CA . ASP A 1 394 ? -16.328 21.312 18.521 1.00 92.75 394 ASP A CA 1
ATOM 3120 C C . ASP A 1 394 ? -16.292 21.805 17.063 1.00 92.75 394 ASP A C 1
ATOM 3122 O O . ASP A 1 394 ? -15.240 22.180 16.537 1.00 92.75 394 ASP A O 1
ATOM 3126 N N . MET A 1 395 ? -17.464 21.916 16.430 1.00 89.50 395 MET A N 1
ATOM 3127 C CA . MET A 1 395 ? -17.598 22.444 15.071 1.00 89.50 395 MET A CA 1
ATOM 3128 C C . MET A 1 395 ? -17.165 23.911 14.966 1.00 89.50 395 MET A C 1
ATOM 3130 O O . MET A 1 395 ? -16.515 24.282 13.987 1.00 89.50 395 MET A O 1
ATOM 3134 N N . ARG A 1 396 ? -17.458 24.745 15.973 1.00 91.38 396 ARG A N 1
ATOM 3135 C CA . ARG A 1 396 ? -16.954 26.128 16.038 1.00 91.38 396 ARG A CA 1
ATOM 3136 C C . ARG A 1 396 ? -15.437 26.182 16.163 1.00 91.38 396 ARG A C 1
ATOM 3138 O O . ARG A 1 396 ? -14.808 26.945 15.432 1.00 91.38 396 ARG A O 1
ATOM 3145 N N . GLY A 1 397 ? -14.848 25.355 17.028 1.00 90.81 397 GLY A N 1
ATOM 3146 C CA . GLY A 1 397 ? -13.393 25.267 17.172 1.00 90.81 397 GLY A CA 1
ATOM 3147 C C . GLY A 1 397 ? -12.708 24.837 15.872 1.00 90.81 397 GLY A C 1
ATOM 3148 O O . GLY A 1 397 ? -11.693 25.412 15.472 1.00 90.81 397 GLY A O 1
ATOM 3149 N N . LYS A 1 398 ? -13.298 23.873 15.154 1.00 90.50 398 LYS A N 1
ATOM 3150 C CA . LYS A 1 398 ? -12.819 23.461 13.830 1.00 90.50 398 LYS A CA 1
ATOM 3151 C C . LYS A 1 398 ? -12.915 24.596 12.806 1.00 90.50 398 LYS A C 1
ATOM 3153 O O . LYS A 1 398 ? -11.933 24.880 12.126 1.00 90.50 398 LYS A O 1
ATOM 3158 N N . GLN A 1 399 ? -14.050 25.292 12.750 1.00 90.69 399 GLN A N 1
ATOM 3159 C CA . GLN A 1 399 ? -14.253 26.425 11.845 1.00 90.69 399 GLN A CA 1
ATOM 3160 C C . GLN A 1 399 ? -13.259 27.572 12.104 1.00 90.69 399 GLN A C 1
ATOM 3162 O O . GLN A 1 399 ? -12.779 28.192 11.156 1.00 90.69 399 GLN A O 1
ATOM 3167 N N . GLU A 1 400 ? -12.914 27.853 13.364 1.00 91.56 400 GLU A N 1
ATOM 3168 C CA . GLU A 1 400 ? -11.904 28.864 13.704 1.00 91.56 400 GLU A CA 1
ATOM 3169 C C . GLU A 1 400 ? -10.506 28.466 13.200 1.00 91.56 400 GLU A C 1
ATOM 3171 O O . GLU A 1 400 ? -9.772 29.297 12.656 1.00 91.56 400 GLU A O 1
ATOM 3176 N N . ASN A 1 401 ? -10.141 27.188 13.321 1.00 90.75 401 ASN A N 1
ATOM 3177 C CA . ASN A 1 401 ? -8.871 26.680 12.803 1.00 90.75 401 ASN A CA 1
ATOM 3178 C C . ASN A 1 401 ? -8.803 26.745 11.271 1.00 90.75 401 ASN A C 1
ATOM 3180 O O . ASN A 1 401 ? -7.785 27.178 10.723 1.00 90.75 401 ASN A O 1
ATOM 3184 N N . ASP A 1 402 ? -9.892 26.387 10.590 1.00 87.31 402 ASP A N 1
ATOM 3185 C CA . ASP A 1 402 ? -9.992 26.460 9.130 1.00 87.31 402 ASP A CA 1
ATOM 3186 C C . ASP A 1 402 ? -9.931 27.916 8.636 1.00 87.31 402 ASP A C 1
ATOM 3188 O O . ASP A 1 402 ? -9.265 28.216 7.641 1.00 87.31 402 ASP A O 1
ATOM 3192 N N . MET A 1 403 ? -10.534 28.857 9.371 1.00 86.19 403 MET A N 1
ATOM 3193 C CA . MET A 1 403 ? -10.425 30.293 9.091 1.00 86.19 403 MET A CA 1
ATOM 3194 C C . MET A 1 403 ? -8.974 30.780 9.214 1.00 86.19 403 MET A C 1
ATOM 3196 O O . MET A 1 403 ? -8.463 31.445 8.315 1.00 86.19 403 MET A O 1
ATOM 3200 N N . ARG A 1 404 ? -8.258 30.378 10.274 1.00 89.19 404 ARG A N 1
ATOM 3201 C CA . ARG A 1 404 ? -6.833 30.716 10.457 1.00 89.19 404 ARG A CA 1
ATOM 3202 C C . ARG A 1 404 ? -5.935 30.117 9.375 1.00 89.19 404 ARG A C 1
ATOM 3204 O O . ARG A 1 404 ? -4.925 30.722 9.010 1.00 89.19 404 ARG A O 1
ATOM 3211 N N . LEU A 1 405 ? -6.253 28.917 8.889 1.00 88.25 405 LEU A N 1
ATOM 3212 C CA . LEU A 1 405 ? -5.547 28.304 7.764 1.00 88.25 405 LEU A CA 1
ATOM 3213 C C . LEU A 1 405 ? -5.810 29.073 6.464 1.00 88.25 405 LEU A C 1
ATOM 3215 O O . LEU A 1 405 ? -4.861 29.410 5.761 1.00 88.25 405 LEU A O 1
ATOM 3219 N N . THR A 1 406 ? -7.070 29.415 6.200 1.00 85.75 406 THR A N 1
ATOM 3220 C CA . THR A 1 406 ? -7.482 30.192 5.023 1.00 85.75 406 THR A CA 1
ATOM 3221 C C . THR A 1 406 ? -6.808 31.565 4.991 1.00 85.75 406 THR A C 1
ATOM 3223 O O . THR A 1 406 ? -6.312 31.983 3.945 1.00 85.75 406 THR A O 1
ATOM 3226 N N . ASP A 1 407 ? -6.691 32.242 6.136 1.00 90.81 407 ASP A N 1
ATOM 3227 C CA . ASP A 1 407 ? -5.961 33.511 6.251 1.00 90.81 407 ASP A CA 1
ATOM 3228 C C . ASP A 1 407 ? -4.469 33.363 5.923 1.00 90.81 407 ASP A C 1
ATOM 3230 O O . ASP A 1 407 ? -3.892 34.226 5.258 1.00 90.81 407 ASP A O 1
ATOM 3234 N N . ARG A 1 408 ? -3.829 32.272 6.373 1.00 90.75 408 ARG A N 1
ATOM 3235 C CA . ARG A 1 408 ? -2.424 31.983 6.038 1.00 90.75 408 ARG A CA 1
ATOM 3236 C C . ARG A 1 408 ? -2.252 31.731 4.546 1.00 90.75 408 ARG A C 1
ATOM 3238 O O . ARG A 1 408 ? -1.441 32.409 3.923 1.00 90.75 408 ARG A O 1
ATOM 3245 N N . MET A 1 409 ? -3.074 30.856 3.968 1.00 83.62 409 MET A N 1
ATOM 3246 C CA . MET A 1 409 ? -3.065 30.590 2.529 1.00 83.62 409 MET A CA 1
ATOM 3247 C C . MET A 1 409 ? -3.310 31.858 1.709 1.00 83.62 409 MET A C 1
ATOM 3249 O O . MET A 1 409 ? -2.629 32.092 0.720 1.00 83.62 409 MET A O 1
ATOM 3253 N N . THR A 1 410 ? -4.238 32.719 2.129 1.00 84.69 410 THR A N 1
ATOM 3254 C CA . THR A 1 410 ? -4.532 33.972 1.416 1.00 84.69 410 THR A CA 1
ATOM 3255 C C . THR A 1 410 ? -3.325 34.915 1.415 1.00 84.69 410 THR A C 1
ATOM 3257 O O . THR A 1 410 ? -3.046 35.563 0.402 1.00 84.69 410 THR A O 1
ATOM 3260 N N . ARG A 1 411 ? -2.565 34.976 2.520 1.00 89.31 411 ARG A N 1
ATOM 3261 C CA . ARG A 1 411 ? -1.318 35.760 2.592 1.00 89.31 411 ARG A CA 1
ATOM 3262 C C . ARG A 1 411 ? -0.208 35.164 1.734 1.00 89.31 411 ARG A C 1
ATOM 3264 O O . ARG A 1 411 ? 0.463 35.918 1.039 1.00 89.31 411 ARG A O 1
ATOM 3271 N N . GLU A 1 412 ? -0.037 33.846 1.751 1.00 87.56 412 GLU A N 1
ATOM 3272 C CA . GLU A 1 412 ? 0.946 33.157 0.905 1.00 87.56 412 GLU A CA 1
ATOM 3273 C C . GLU A 1 412 ? 0.622 33.335 -0.580 1.00 87.56 412 GLU A C 1
ATOM 3275 O O . GLU A 1 412 ? 1.494 33.734 -1.343 1.00 87.56 412 GLU A O 1
ATOM 3280 N N . ILE A 1 413 ? -0.642 33.174 -0.982 1.00 82.12 413 ILE A N 1
ATOM 3281 C CA . ILE A 1 413 ? -1.095 33.428 -2.358 1.00 82.12 413 ILE A CA 1
ATOM 3282 C C . ILE A 1 413 ? -0.843 34.885 -2.757 1.00 82.12 413 ILE A C 1
ATOM 3284 O O . ILE A 1 413 ? -0.382 35.147 -3.866 1.00 82.12 413 ILE A O 1
ATOM 3288 N N . SER A 1 414 ? -1.111 35.843 -1.865 1.00 85.06 414 SER A N 1
ATOM 3289 C CA . SER A 1 414 ? -0.833 37.261 -2.135 1.00 85.06 414 SER A CA 1
ATOM 3290 C C . SER A 1 414 ? 0.669 37.531 -2.289 1.00 85.06 414 SER A C 1
ATOM 3292 O O . SER A 1 414 ? 1.066 38.277 -3.179 1.00 85.06 414 SER A O 1
ATOM 3294 N N . SER A 1 415 ? 1.512 36.884 -1.477 1.00 89.62 415 SER A N 1
ATOM 3295 C CA . SER A 1 415 ? 2.973 36.965 -1.599 1.00 89.62 415 SER A CA 1
ATOM 3296 C C . SER A 1 415 ? 3.479 36.331 -2.896 1.00 89.62 415 SER A C 1
ATOM 3298 O O . SER A 1 415 ? 4.354 36.893 -3.548 1.00 89.62 415 SER A O 1
ATOM 3300 N N . LEU A 1 416 ? 2.930 35.177 -3.283 1.00 80.94 416 LEU A N 1
ATOM 3301 C CA . LEU A 1 416 ? 3.268 34.487 -4.528 1.00 80.94 416 LEU A CA 1
ATOM 3302 C C . LEU A 1 416 ? 2.870 35.319 -5.748 1.00 80.94 416 LEU A C 1
ATOM 3304 O O . LEU A 1 416 ? 3.656 35.424 -6.682 1.00 80.94 416 LEU A O 1
ATOM 3308 N N . ARG A 1 417 ? 1.698 35.966 -5.722 1.00 84.06 417 ARG A N 1
ATOM 3309 C CA . ARG A 1 417 ? 1.287 36.903 -6.779 1.00 84.06 417 ARG A CA 1
ATOM 3310 C C . ARG A 1 417 ? 2.246 38.082 -6.903 1.00 84.06 417 ARG A C 1
ATOM 3312 O O . ARG A 1 417 ? 2.648 38.386 -8.016 1.00 84.06 417 ARG A O 1
ATOM 3319 N N . GLY A 1 418 ? 2.667 38.679 -5.786 1.00 88.50 418 GLY A N 1
ATOM 3320 C CA . GLY A 1 418 ? 3.657 39.761 -5.806 1.00 88.50 418 GLY A CA 1
ATOM 3321 C C . GLY A 1 418 ? 5.004 39.323 -6.391 1.00 88.50 418 GLY A C 1
ATOM 3322 O O . GLY A 1 418 ? 5.561 40.011 -7.239 1.00 88.50 418 GLY A O 1
ATOM 3323 N N . MET A 1 419 ? 5.503 38.141 -6.008 1.00 82.19 419 MET A N 1
ATOM 3324 C CA . MET A 1 419 ? 6.736 37.595 -6.592 1.00 82.19 419 MET A CA 1
ATOM 3325 C C . MET A 1 419 ? 6.584 37.254 -8.078 1.00 82.19 419 MET A C 1
ATOM 3327 O O . MET A 1 419 ? 7.535 37.438 -8.834 1.00 82.19 419 MET A O 1
ATOM 3331 N N . ASN A 1 420 ? 5.408 36.781 -8.503 1.00 86.94 420 ASN A N 1
ATOM 3332 C CA . ASN A 1 420 ? 5.130 36.503 -9.909 1.00 86.94 420 ASN A CA 1
ATOM 3333 C C . ASN A 1 420 ? 5.085 37.791 -10.742 1.00 86.94 420 ASN A C 1
ATOM 3335 O O . ASN A 1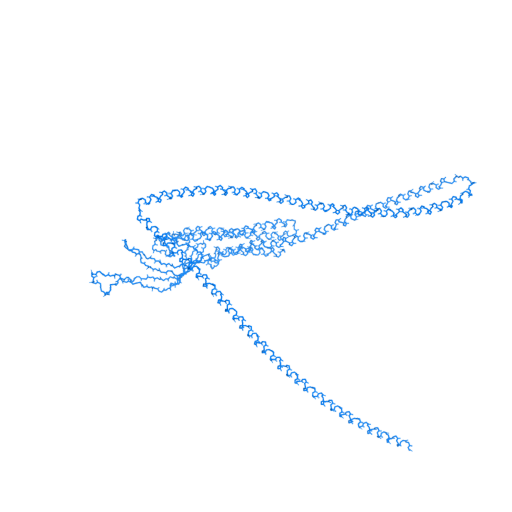 420 ? 5.726 37.854 -11.782 1.00 86.94 420 ASN A O 1
ATOM 3339 N N . GLU A 1 421 ? 4.408 38.836 -10.261 1.00 90.06 421 GLU A N 1
ATOM 3340 C CA . GLU A 1 421 ? 4.389 40.147 -10.924 1.00 90.06 421 GLU A CA 1
ATOM 3341 C C . GLU A 1 421 ? 5.806 40.741 -11.035 1.00 90.06 421 GLU A C 1
ATOM 3343 O O . GLU A 1 421 ? 6.190 41.231 -12.097 1.00 90.06 421 GLU A O 1
ATOM 3348 N N . GLU A 1 422 ? 6.635 40.630 -9.988 1.00 88.25 422 GLU A N 1
ATOM 3349 C CA . GLU A 1 422 ? 8.043 41.049 -10.053 1.00 88.25 422 GLU A CA 1
ATOM 3350 C C . GLU A 1 422 ? 8.872 40.219 -11.047 1.00 88.25 422 GLU A C 1
ATOM 3352 O O . GLU A 1 422 ? 9.759 40.755 -11.722 1.00 88.25 422 GLU A O 1
ATOM 3357 N N . ALA A 1 423 ? 8.626 38.909 -11.128 1.00 80.94 423 ALA A N 1
ATOM 3358 C CA . ALA A 1 423 ? 9.313 38.020 -12.058 1.00 80.94 423 ALA A CA 1
ATOM 3359 C C . ALA A 1 423 ? 8.912 38.311 -13.512 1.00 80.94 423 ALA A C 1
ATOM 3361 O O . ALA A 1 423 ? 9.794 38.424 -14.363 1.00 80.94 423 ALA A O 1
ATOM 3362 N N . GLU A 1 424 ? 7.622 38.515 -13.785 1.00 83.69 424 GLU A N 1
ATOM 3363 C CA . GLU A 1 424 ? 7.105 38.915 -15.097 1.00 83.69 424 GLU A CA 1
ATOM 3364 C C . GLU A 1 424 ? 7.655 40.279 -15.525 1.00 83.69 424 GLU A C 1
ATOM 3366 O O . GLU A 1 424 ? 8.086 40.445 -16.666 1.00 83.69 424 GLU A O 1
ATOM 3371 N N . GLU A 1 425 ? 7.745 41.252 -14.612 1.00 87.81 425 GLU A N 1
ATOM 3372 C CA . GLU A 1 425 ? 8.333 42.556 -14.928 1.00 87.81 425 GLU A CA 1
ATOM 3373 C C . GLU A 1 425 ? 9.832 42.440 -15.270 1.00 87.81 425 GLU A C 1
ATOM 3375 O O . GLU A 1 425 ? 10.324 43.104 -16.190 1.00 87.81 425 GLU A O 1
ATOM 3380 N N . ARG A 1 426 ? 10.577 41.577 -14.563 1.00 83.19 426 ARG A N 1
ATOM 3381 C CA . ARG A 1 426 ? 11.988 41.288 -14.879 1.00 83.19 426 ARG A CA 1
ATOM 3382 C C . ARG A 1 426 ? 12.129 40.543 -16.205 1.00 83.19 426 ARG A C 1
ATOM 3384 O O . ARG A 1 426 ? 13.018 40.895 -16.980 1.00 83.19 426 ARG A O 1
ATOM 3391 N N . ALA A 1 427 ? 11.254 39.580 -16.483 1.00 77.19 427 ALA A N 1
ATOM 3392 C CA . ALA A 1 427 ? 11.231 38.833 -17.734 1.00 77.19 427 ALA A CA 1
ATOM 3393 C C . ALA A 1 427 ? 10.936 39.757 -18.920 1.00 77.19 427 ALA A C 1
ATOM 3395 O O . ALA A 1 427 ? 11.723 39.791 -19.859 1.00 77.19 427 ALA A O 1
ATOM 3396 N N . MET A 1 428 ? 9.911 40.612 -18.837 1.00 79.38 428 MET A N 1
ATOM 3397 C CA . MET A 1 428 ? 9.607 41.585 -19.892 1.00 79.38 428 MET A CA 1
ATOM 3398 C C . MET A 1 428 ? 10.739 42.595 -20.110 1.00 79.38 428 MET A C 1
ATOM 3400 O O . MET A 1 428 ? 11.023 42.984 -21.244 1.00 79.38 428 MET A O 1
ATOM 3404 N N . LYS A 1 429 ? 11.424 43.040 -19.048 1.00 82.62 429 LYS A N 1
ATOM 3405 C CA . LYS A 1 429 ? 12.606 43.911 -19.190 1.00 82.62 429 LYS A CA 1
ATOM 3406 C C . LYS A 1 429 ? 13.772 43.184 -19.865 1.00 82.62 429 LYS A C 1
ATOM 3408 O O . LYS A 1 429 ? 14.446 43.790 -20.697 1.00 82.62 429 LYS A O 1
ATOM 3413 N N . ALA A 1 430 ? 14.003 41.914 -19.533 1.00 76.31 430 ALA A N 1
ATOM 3414 C CA . ALA A 1 430 ? 15.032 41.090 -20.162 1.00 76.31 430 ALA A CA 1
ATOM 3415 C C . ALA A 1 430 ? 14.701 40.788 -21.633 1.00 76.31 430 ALA A C 1
ATOM 3417 O O . ALA A 1 430 ? 15.566 40.943 -22.489 1.00 76.31 430 ALA A O 1
ATOM 3418 N N . GLU A 1 431 ? 13.447 40.458 -21.938 1.00 72.00 431 GLU A N 1
ATOM 3419 C CA . GLU A 1 431 ? 12.950 40.198 -23.290 1.00 72.00 431 GLU A CA 1
ATOM 3420 C C . GLU A 1 431 ? 13.060 41.445 -24.176 1.00 72.00 431 GLU A C 1
ATOM 3422 O O . GLU A 1 431 ? 13.599 41.379 -25.278 1.00 72.00 431 GLU A O 1
ATOM 3427 N N . ASN A 1 432 ? 12.642 42.614 -23.679 1.00 77.12 432 ASN A N 1
ATOM 3428 C CA . ASN A 1 432 ? 12.787 43.874 -24.413 1.00 77.12 432 ASN A CA 1
ATOM 3429 C C . ASN A 1 432 ? 14.258 44.245 -24.645 1.00 77.12 432 ASN A C 1
ATOM 3431 O O . ASN A 1 432 ? 14.600 44.787 -25.694 1.00 77.12 432 ASN A O 1
ATOM 3435 N N . LYS A 1 433 ? 15.144 43.931 -23.694 1.00 77.62 433 LYS A N 1
ATOM 3436 C CA . LYS A 1 433 ? 16.586 44.137 -23.857 1.00 77.62 433 LYS A CA 1
ATOM 3437 C C . LYS A 1 433 ? 17.182 43.180 -24.898 1.00 77.62 433 LYS A C 1
ATOM 3439 O O . LYS A 1 433 ? 17.946 43.621 -25.751 1.00 77.62 433 LYS A O 1
ATOM 3444 N N . LEU A 1 434 ? 16.766 41.913 -24.896 1.00 60.16 434 LEU A N 1
ATOM 3445 C CA . LEU A 1 434 ? 17.138 40.910 -25.901 1.00 60.16 434 LEU A CA 1
ATOM 3446 C C . LEU A 1 434 ? 16.617 41.262 -27.304 1.00 60.16 434 LEU A C 1
ATOM 3448 O O . LEU A 1 434 ? 17.366 41.120 -28.267 1.00 60.16 434 LEU A O 1
ATOM 3452 N N . LYS A 1 435 ? 15.395 41.807 -27.424 1.00 63.56 435 LYS A N 1
ATOM 3453 C CA . LYS A 1 435 ? 14.819 42.323 -28.687 1.00 63.56 435 LYS A CA 1
ATOM 3454 C C . LYS A 1 435 ? 15.657 43.431 -29.315 1.00 63.56 435 LYS A C 1
ATOM 3456 O O . LYS A 1 435 ? 15.702 43.540 -30.536 1.00 63.56 435 LYS A O 1
ATOM 3461 N N . ILE A 1 436 ? 16.335 44.229 -28.493 1.00 69.12 436 ILE A N 1
ATOM 3462 C CA . ILE A 1 436 ? 17.212 45.310 -28.952 1.00 69.12 436 ILE A CA 1
ATOM 3463 C C . ILE A 1 436 ? 18.630 44.792 -29.241 1.00 69.12 436 ILE A C 1
ATOM 3465 O O . ILE A 1 436 ? 19.246 45.230 -30.209 1.00 69.12 436 ILE A O 1
ATOM 3469 N N . GLU A 1 437 ? 19.156 43.870 -28.427 1.00 65.25 437 GLU A N 1
ATOM 3470 C CA . GLU A 1 437 ? 20.546 43.399 -28.531 1.00 65.25 437 GLU A CA 1
ATOM 3471 C C . GLU A 1 437 ? 20.755 42.272 -29.561 1.00 65.25 437 GLU A C 1
ATOM 3473 O O . GLU A 1 437 ? 21.835 42.202 -30.149 1.00 65.25 437 GLU A O 1
ATOM 3478 N N . LYS A 1 438 ? 19.763 41.397 -29.806 1.00 60.31 438 LYS A N 1
ATOM 3479 C CA . LYS A 1 438 ? 19.865 40.262 -30.749 1.00 60.31 438 LYS A CA 1
ATOM 3480 C C . LYS A 1 438 ? 18.518 39.934 -31.438 1.00 60.31 438 LYS A C 1
ATOM 3482 O O . LYS A 1 438 ? 17.839 38.979 -31.055 1.00 60.31 438 LYS A O 1
ATOM 3487 N N . PRO A 1 439 ? 18.123 40.680 -32.487 1.00 62.38 439 PRO A N 1
ATOM 3488 C CA . PRO A 1 439 ? 16.832 40.488 -33.160 1.00 62.38 439 PRO A CA 1
ATOM 3489 C C . PRO A 1 439 ? 16.721 39.156 -33.928 1.00 62.38 439 PRO A C 1
ATOM 3491 O O . PRO A 1 439 ? 15.642 38.573 -34.001 1.00 62.38 439 PRO A O 1
ATOM 3494 N N . GLU A 1 440 ? 17.831 38.629 -34.450 1.00 56.53 440 GLU A N 1
ATOM 3495 C CA . GLU A 1 440 ? 17.847 37.384 -35.236 1.00 56.53 440 GLU A CA 1
ATOM 3496 C C . GLU A 1 440 ? 17.555 36.138 -34.381 1.00 56.53 440 GLU A C 1
ATOM 3498 O O . GLU A 1 440 ? 16.854 35.232 -34.826 1.00 56.53 440 GLU A O 1
ATOM 3503 N N . THR A 1 441 ? 17.992 36.115 -33.114 1.00 59.31 441 THR A N 1
ATOM 3504 C CA . THR A 1 441 ? 17.709 34.999 -32.190 1.00 59.31 441 THR A CA 1
ATOM 3505 C C . THR A 1 441 ? 16.252 34.952 -31.734 1.00 59.31 441 THR A C 1
ATOM 3507 O O . THR A 1 441 ? 15.756 33.886 -31.389 1.00 59.31 441 THR A O 1
ATOM 3510 N N . ILE A 1 442 ? 15.544 36.084 -31.757 1.00 60.53 442 ILE A N 1
ATOM 3511 C CA . ILE A 1 442 ? 14.125 36.147 -31.377 1.00 60.53 442 ILE A CA 1
ATOM 3512 C C . ILE A 1 442 ? 13.221 35.707 -32.519 1.00 60.53 442 ILE A C 1
ATOM 3514 O O . ILE A 1 442 ? 12.262 34.990 -32.270 1.00 60.53 442 ILE A O 1
ATOM 3518 N N . SER A 1 443 ? 13.561 36.031 -33.768 1.00 58.00 443 SER A N 1
ATOM 3519 C CA . SER A 1 443 ? 12.844 35.476 -34.922 1.00 58.00 443 SER A CA 1
ATOM 3520 C C . SER A 1 443 ? 12.961 33.945 -34.981 1.00 58.00 443 SER A C 1
ATOM 3522 O O . SER A 1 443 ? 11.991 33.269 -35.320 1.00 58.00 443 SER A O 1
ATOM 3524 N N . ALA A 1 444 ? 14.112 33.389 -34.583 1.00 60.72 444 ALA A N 1
ATOM 3525 C CA . ALA A 1 444 ? 14.278 31.947 -34.417 1.00 60.72 444 ALA A CA 1
ATOM 3526 C C . ALA A 1 444 ? 13.435 31.390 -33.250 1.00 60.72 444 ALA A C 1
ATOM 3528 O O . ALA A 1 444 ? 12.831 30.328 -33.393 1.00 60.72 444 ALA A O 1
ATOM 3529 N N . LEU A 1 445 ? 13.315 32.116 -32.133 1.00 60.41 445 LEU A N 1
ATOM 3530 C CA . LEU A 1 445 ? 12.473 31.713 -30.998 1.00 60.41 445 LEU A CA 1
ATOM 3531 C C . LEU A 1 445 ? 10.969 31.745 -31.332 1.00 60.41 445 LEU A C 1
ATOM 3533 O O . LEU A 1 445 ? 10.251 30.804 -31.018 1.00 60.41 445 LEU A O 1
ATOM 3537 N N . GLU A 1 446 ? 10.496 32.774 -32.040 1.00 62.97 446 GLU A N 1
ATOM 3538 C CA . GLU A 1 446 ? 9.108 32.859 -32.525 1.00 62.97 446 GLU A CA 1
ATOM 3539 C C . GLU A 1 446 ? 8.792 31.729 -33.519 1.00 62.97 446 GLU A C 1
ATOM 3541 O O . GLU A 1 446 ? 7.688 31.178 -33.528 1.00 62.97 446 GLU A O 1
ATOM 3546 N N . SER A 1 447 ? 9.780 31.323 -34.326 1.00 68.12 447 SER A N 1
ATOM 3547 C CA . SER A 1 447 ? 9.645 30.142 -35.181 1.00 68.12 447 SER A CA 1
ATOM 3548 C C . SER A 1 447 ? 9.573 28.845 -34.365 1.00 68.12 447 SER A C 1
ATOM 3550 O O . SER A 1 447 ? 8.770 27.972 -34.693 1.00 68.12 447 SER A O 1
ATOM 3552 N N . TYR A 1 448 ? 10.311 28.744 -33.256 1.00 67.44 448 TYR A N 1
ATOM 3553 C CA . TYR A 1 448 ? 10.266 27.600 -32.345 1.00 67.44 448 TYR A CA 1
ATOM 3554 C C . TYR A 1 448 ? 8.910 27.477 -31.633 1.00 67.44 448 TYR A C 1
ATOM 3556 O O . TYR A 1 448 ? 8.348 26.386 -31.597 1.00 67.44 448 TYR A O 1
ATOM 3564 N N . ASP A 1 449 ? 8.320 28.583 -31.170 1.00 71.81 449 ASP A N 1
ATOM 3565 C CA . ASP A 1 449 ? 6.974 28.576 -30.576 1.00 71.81 449 ASP A CA 1
ATOM 3566 C C . ASP A 1 449 ? 5.901 28.142 -31.587 1.00 71.81 449 ASP A C 1
ATOM 3568 O O . ASP A 1 449 ? 4.970 27.409 -31.243 1.00 71.81 449 ASP A O 1
ATOM 3572 N N . SER A 1 450 ? 6.056 28.518 -32.862 1.00 73.88 450 SER A N 1
ATOM 3573 C CA . SER A 1 450 ? 5.161 28.054 -33.929 1.00 73.88 450 SER A CA 1
ATOM 3574 C C . SER A 1 450 ? 5.289 26.547 -34.197 1.00 73.88 450 SER A C 1
ATOM 3576 O O . SER A 1 450 ? 4.285 25.868 -34.423 1.00 73.88 450 SER A O 1
ATOM 3578 N N . VAL A 1 451 ? 6.510 26.006 -34.111 1.00 69.81 451 VAL A N 1
ATOM 3579 C CA . VAL A 1 451 ? 6.787 24.570 -34.259 1.00 69.81 451 VAL A CA 1
ATOM 3580 C C . VAL A 1 451 ? 6.262 23.797 -33.053 1.00 69.81 451 VAL A C 1
ATOM 3582 O O . VAL A 1 451 ? 5.652 22.745 -33.226 1.00 69.81 451 VAL A O 1
ATOM 3585 N N . LYS A 1 452 ? 6.408 24.340 -31.842 1.00 80.06 452 LYS A N 1
ATOM 3586 C CA . LYS A 1 452 ? 5.860 23.749 -30.620 1.00 80.06 452 LYS A CA 1
ATOM 3587 C C . LYS A 1 452 ? 4.333 23.696 -30.650 1.00 80.06 452 LYS A C 1
ATOM 3589 O O . LYS A 1 452 ? 3.763 22.654 -30.360 1.00 80.06 452 LYS A O 1
ATOM 3594 N N . ALA A 1 453 ? 3.666 24.758 -31.100 1.00 77.38 453 ALA A N 1
ATOM 3595 C CA . ALA A 1 453 ? 2.212 24.751 -31.267 1.00 77.38 453 ALA A CA 1
ATOM 3596 C C . ALA A 1 453 ? 1.739 23.719 -32.311 1.00 77.38 453 ALA A C 1
ATOM 3598 O O . ALA A 1 453 ? 0.695 23.087 -32.138 1.00 77.38 453 ALA A O 1
ATOM 3599 N N . ALA A 1 454 ? 2.505 23.521 -33.391 1.00 71.94 454 ALA A N 1
ATOM 3600 C CA . ALA A 1 454 ? 2.231 22.463 -34.362 1.00 71.94 454 ALA A CA 1
ATOM 3601 C C . ALA A 1 454 ? 2.443 21.064 -33.756 1.00 71.94 454 ALA A C 1
ATOM 3603 O O . ALA A 1 454 ? 1.623 20.175 -33.980 1.00 71.94 454 ALA A O 1
ATOM 3604 N N . TYR A 1 455 ? 3.491 20.890 -32.948 1.00 72.94 455 TYR A N 1
ATOM 3605 C CA . TYR A 1 455 ? 3.785 19.649 -32.235 1.00 72.94 455 TYR A CA 1
ATOM 3606 C C . TYR A 1 455 ? 2.701 19.295 -31.205 1.00 72.94 455 TYR A C 1
ATOM 3608 O O . TYR A 1 455 ? 2.183 18.177 -31.213 1.00 72.94 455 TYR A O 1
ATOM 3616 N N . ASP A 1 456 ? 2.277 20.255 -30.383 1.00 81.81 456 ASP A N 1
ATOM 3617 C CA . ASP A 1 456 ? 1.224 20.062 -29.381 1.00 81.81 456 ASP A CA 1
ATOM 3618 C C . ASP A 1 456 ? -0.098 19.644 -30.043 1.00 81.81 456 ASP A C 1
ATOM 3620 O O . ASP A 1 456 ? -0.770 18.722 -29.579 1.00 81.81 456 ASP A O 1
ATOM 3624 N N . LYS A 1 457 ? -0.424 20.236 -31.200 1.00 85.69 457 LYS A N 1
ATOM 3625 C CA . LYS A 1 457 ? -1.584 19.827 -32.000 1.00 85.69 457 LYS A CA 1
ATOM 3626 C C . LYS A 1 457 ? -1.455 18.390 -32.518 1.00 85.69 457 LYS A C 1
ATOM 3628 O O . LYS A 1 457 ? -2.425 17.638 -32.463 1.00 85.69 457 LYS A O 1
ATOM 3633 N N . THR A 1 458 ? -0.275 17.981 -32.992 1.00 81.44 458 THR A N 1
ATOM 3634 C CA . THR A 1 458 ? -0.058 16.588 -33.427 1.00 81.44 458 THR A CA 1
ATOM 3635 C C . THR A 1 458 ? -0.128 15.592 -32.271 1.00 81.44 458 THR A C 1
ATOM 3637 O O . THR A 1 458 ? -0.632 14.486 -32.454 1.00 81.44 458 THR A O 1
ATOM 3640 N N . MET A 1 459 ? 0.303 15.983 -31.070 1.00 80.12 459 MET A N 1
ATOM 3641 C CA . MET A 1 459 ? 0.157 15.168 -29.861 1.00 80.12 459 MET A CA 1
ATOM 3642 C C . MET A 1 459 ? -1.309 15.032 -29.438 1.00 80.12 459 MET A C 1
ATOM 3644 O O . MET A 1 459 ? -1.737 13.945 -29.057 1.00 80.12 459 MET A O 1
ATOM 3648 N N . GLU A 1 460 ? -2.107 16.094 -29.549 1.00 84.62 460 GLU A N 1
ATOM 3649 C CA . GLU A 1 460 ? -3.548 16.033 -29.280 1.00 84.62 460 GLU A CA 1
ATOM 3650 C C . GLU A 1 460 ? -4.281 15.126 -30.285 1.00 84.62 460 GLU A C 1
ATOM 3652 O O . GLU A 1 460 ? -5.100 14.292 -29.892 1.00 84.62 460 GLU A O 1
ATOM 3657 N N . GLU A 1 461 ? -3.948 15.226 -31.576 1.00 85.06 461 GLU A N 1
ATOM 3658 C CA . GLU A 1 461 ? -4.475 14.333 -32.617 1.00 85.06 461 GLU A CA 1
ATOM 3659 C C . GLU A 1 461 ? -4.068 12.871 -32.366 1.00 85.06 461 GLU A C 1
ATOM 3661 O O . GLU A 1 461 ? -4.913 11.978 -32.453 1.00 85.06 461 GLU A O 1
ATOM 3666 N N . LYS A 1 462 ? -2.813 12.624 -31.969 1.00 86.88 462 LYS A N 1
ATOM 3667 C CA . LYS A 1 462 ? -2.327 11.291 -31.586 1.00 86.88 462 LYS A CA 1
ATOM 3668 C C . LYS A 1 462 ? -3.110 10.718 -30.401 1.00 86.88 462 LYS A C 1
ATOM 3670 O O . LYS A 1 462 ? -3.587 9.591 -30.486 1.00 86.88 462 LYS A O 1
ATOM 3675 N N . ASN A 1 463 ? -3.299 11.491 -29.333 1.00 85.06 463 ASN A N 1
ATOM 3676 C CA . ASN A 1 463 ? -4.032 11.043 -28.144 1.00 85.06 463 ASN A CA 1
ATOM 3677 C C . ASN A 1 463 ? -5.503 10.718 -28.460 1.00 85.06 463 ASN A C 1
ATOM 3679 O O . ASN A 1 463 ? -6.065 9.760 -27.925 1.00 85.06 463 ASN A O 1
ATOM 3683 N N . ASN A 1 464 ? -6.134 11.493 -29.347 1.00 89.00 464 ASN A N 1
ATOM 3684 C CA . ASN A 1 464 ? -7.493 11.205 -29.808 1.00 89.00 464 ASN A CA 1
ATOM 3685 C C . ASN A 1 464 ? -7.560 9.895 -30.606 1.00 89.00 464 ASN A C 1
ATOM 3687 O O . ASN A 1 464 ? -8.479 9.105 -30.388 1.00 89.00 464 ASN A O 1
ATOM 3691 N N . LEU A 1 465 ? -6.578 9.634 -31.473 1.00 88.06 465 LEU A N 1
ATOM 3692 C CA . LEU A 1 465 ? -6.486 8.376 -32.220 1.00 88.06 465 LEU A CA 1
ATOM 3693 C C . LEU A 1 465 ? -6.227 7.175 -31.303 1.00 88.06 465 LEU A C 1
ATOM 3695 O O . LEU A 1 465 ? -6.868 6.141 -31.463 1.00 88.06 465 LEU A O 1
ATOM 3699 N N . GLU A 1 466 ? -5.345 7.304 -30.310 1.00 83.88 466 GLU A N 1
ATOM 3700 C CA . GLU A 1 466 ? -5.097 6.243 -29.321 1.00 83.88 466 GLU A CA 1
ATOM 3701 C C . GLU A 1 466 ? -6.364 5.895 -28.532 1.00 83.88 466 GLU A C 1
ATOM 3703 O O . GLU A 1 466 ? -6.662 4.720 -28.307 1.00 83.88 466 GLU A O 1
ATOM 3708 N N . LYS A 1 467 ? -7.160 6.904 -28.165 1.00 88.62 467 LYS A N 1
ATOM 3709 C CA . LYS A 1 467 ? -8.448 6.686 -27.504 1.00 88.62 467 LYS A CA 1
ATOM 3710 C C . LYS A 1 467 ? -9.448 5.959 -28.408 1.00 88.62 467 LYS A C 1
ATOM 3712 O O . LYS A 1 467 ? -10.131 5.050 -27.940 1.00 88.62 467 LYS A O 1
ATOM 3717 N N . GLU A 1 468 ? -9.528 6.325 -29.687 1.00 89.19 468 GLU A N 1
ATOM 3718 C CA . GLU A 1 468 ? -10.406 5.655 -30.656 1.00 89.19 468 GLU A CA 1
ATOM 3719 C C . GLU A 1 468 ? -9.987 4.193 -30.888 1.00 89.19 468 GLU A C 1
ATOM 3721 O O . GLU A 1 468 ? -10.837 3.300 -30.909 1.00 89.19 468 GLU A O 1
ATOM 3726 N N . ILE A 1 469 ? -8.679 3.920 -30.972 1.00 85.44 469 ILE A N 1
ATOM 3727 C CA . ILE A 1 469 ? -8.135 2.556 -31.068 1.00 85.44 469 ILE A CA 1
ATOM 3728 C C . ILE A 1 469 ? -8.520 1.738 -29.831 1.00 85.44 469 ILE A C 1
ATOM 3730 O O . ILE A 1 469 ? -9.038 0.630 -29.970 1.00 85.44 469 ILE A O 1
ATOM 3734 N N . MET A 1 470 ? -8.355 2.296 -28.630 1.00 84.44 470 MET A N 1
ATOM 3735 C CA . MET A 1 470 ? -8.724 1.623 -27.382 1.00 84.44 470 MET A CA 1
ATOM 3736 C C . MET A 1 470 ? -10.228 1.305 -27.313 1.00 84.44 470 MET A C 1
ATOM 3738 O O . MET A 1 470 ? -10.619 0.210 -26.898 1.00 84.44 470 MET A O 1
ATOM 3742 N N . GLU A 1 471 ? -11.092 2.227 -27.753 1.00 84.69 471 GLU A N 1
ATOM 3743 C CA . GLU A 1 471 ? -12.541 1.994 -27.824 1.00 84.69 471 GLU A CA 1
ATOM 3744 C C . GLU A 1 471 ? -12.894 0.871 -28.819 1.00 84.69 471 GLU A C 1
ATOM 3746 O O . GLU A 1 471 ? -13.742 0.020 -28.521 1.00 84.69 471 GLU A O 1
ATOM 3751 N N . LEU A 1 472 ? -12.224 0.814 -29.975 1.00 87.56 472 LEU A N 1
ATOM 3752 C CA . LEU A 1 472 ? -12.403 -0.250 -30.969 1.00 87.56 472 LEU A CA 1
ATOM 3753 C C . LEU A 1 472 ? -11.909 -1.614 -30.463 1.00 87.56 472 LEU A C 1
ATOM 3755 O O . LEU A 1 472 ? -12.580 -2.634 -30.670 1.00 87.56 472 LEU A O 1
ATOM 3759 N N . GLU A 1 473 ? -10.781 -1.657 -29.758 1.00 82.50 473 GLU A N 1
ATOM 3760 C CA . GLU A 1 473 ? -10.272 -2.875 -29.122 1.00 82.50 473 GLU A CA 1
ATOM 3761 C C . GLU A 1 473 ? -11.246 -3.393 -28.060 1.00 82.50 473 GLU A C 1
ATOM 3763 O O . GLU A 1 473 ? -11.600 -4.576 -28.060 1.00 82.50 473 GLU A O 1
ATOM 3768 N N . GLN A 1 474 ? -11.780 -2.507 -27.214 1.00 82.75 474 GLN A N 1
ATOM 3769 C CA . GLN A 1 474 ? -12.76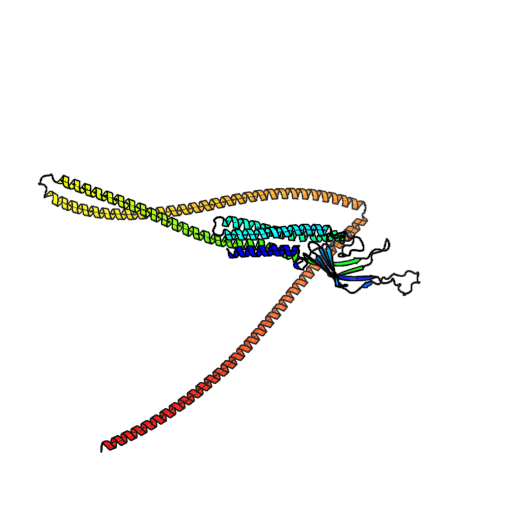2 -2.879 -26.198 1.00 82.75 474 GLN A CA 1
ATOM 3770 C C . GLN A 1 474 ? -14.070 -3.400 -26.818 1.00 82.75 474 GLN A C 1
ATOM 3772 O O . GLN A 1 474 ? -14.639 -4.386 -26.335 1.00 82.75 474 GLN A O 1
ATOM 3777 N N . GLN A 1 475 ? -14.540 -2.793 -27.914 1.00 81.88 475 GLN A N 1
ATOM 3778 C CA . GLN A 1 475 ? -15.688 -3.309 -28.666 1.00 81.88 475 GLN A CA 1
ATOM 3779 C C . GLN A 1 475 ? -15.413 -4.700 -29.249 1.00 81.88 475 GLN A C 1
ATOM 3781 O O . GLN A 1 475 ? -16.289 -5.569 -29.195 1.00 81.88 475 GLN A O 1
ATOM 3786 N N . THR A 1 476 ? -14.201 -4.931 -29.755 1.00 81.38 476 THR A N 1
ATOM 3787 C CA . THR A 1 476 ? -13.784 -6.215 -30.334 1.00 81.38 476 THR A CA 1
ATOM 3788 C C . THR A 1 476 ? -13.702 -7.310 -29.268 1.00 81.38 476 THR A C 1
ATOM 3790 O O . THR A 1 476 ? -14.229 -8.409 -29.469 1.00 81.38 476 THR A O 1
ATOM 3793 N N . ILE A 1 477 ? -13.141 -7.009 -28.093 1.00 80.38 477 ILE A N 1
ATOM 3794 C CA . ILE A 1 477 ? -13.116 -7.927 -26.943 1.00 80.38 477 ILE A CA 1
ATOM 3795 C C . ILE A 1 477 ? -14.548 -8.259 -26.507 1.00 80.38 477 ILE A C 1
ATOM 3797 O O . ILE A 1 477 ? -14.908 -9.434 -26.413 1.00 80.38 477 ILE A O 1
ATOM 3801 N N . GLY A 1 478 ? -15.405 -7.246 -26.347 1.00 78.88 478 GLY A N 1
ATOM 3802 C CA . GLY A 1 478 ? -16.805 -7.444 -25.970 1.00 78.88 478 GLY A CA 1
ATOM 3803 C C . GLY A 1 478 ? -17.613 -8.244 -27.001 1.00 78.88 478 GLY A C 1
ATOM 3804 O O . GLY A 1 478 ? -18.483 -9.034 -26.634 1.00 78.88 478 GLY A O 1
ATOM 3805 N N . ALA A 1 479 ? -17.342 -8.087 -28.299 1.00 77.56 479 ALA A N 1
ATOM 3806 C CA . ALA A 1 479 ? -17.947 -8.913 -29.346 1.00 77.56 479 ALA A CA 1
ATOM 3807 C C . ALA A 1 479 ? -17.472 -10.374 -29.268 1.00 77.56 479 ALA A C 1
ATOM 3809 O O . ALA A 1 479 ? -18.295 -11.290 -29.326 1.00 77.56 479 ALA A O 1
ATOM 3810 N N . THR A 1 480 ? -16.174 -10.585 -29.044 1.00 83.56 480 THR A N 1
ATOM 3811 C CA . THR A 1 480 ? -15.565 -11.917 -28.911 1.00 83.56 480 THR A CA 1
ATOM 3812 C C . THR A 1 480 ? -16.108 -12.669 -27.691 1.00 83.56 480 THR A C 1
ATOM 3814 O O . THR A 1 480 ? -16.380 -13.869 -27.754 1.00 83.56 480 THR A O 1
ATOM 3817 N N . GLU A 1 481 ? -16.323 -11.980 -26.569 1.00 78.94 481 GLU A N 1
ATOM 3818 C CA . GLU A 1 481 ? -16.939 -12.569 -25.374 1.00 78.94 481 GLU A CA 1
ATOM 3819 C C . GLU A 1 481 ? -18.407 -12.948 -25.596 1.00 78.94 481 GLU A C 1
ATOM 3821 O O . GLU A 1 481 ? -18.825 -14.038 -25.196 1.00 78.94 481 GLU A O 1
ATOM 3826 N N . ARG A 1 482 ? -19.184 -12.102 -26.290 1.00 76.56 482 ARG A N 1
ATOM 3827 C CA . ARG A 1 482 ? -20.569 -12.434 -26.671 1.00 76.56 482 ARG A CA 1
ATOM 3828 C C . ARG A 1 482 ? -20.627 -13.652 -27.589 1.00 76.56 482 ARG A C 1
ATOM 3830 O O . ARG A 1 482 ? -21.518 -14.482 -27.431 1.00 76.56 482 ARG A O 1
ATOM 3837 N N . GLU A 1 483 ? -19.681 -13.791 -28.513 1.00 81.31 483 GLU A N 1
ATOM 3838 C CA . GLU A 1 483 ? -19.599 -14.961 -29.389 1.00 81.31 483 GLU A CA 1
ATOM 3839 C C . GLU A 1 483 ? -19.268 -16.238 -28.603 1.00 81.31 483 GLU A C 1
ATOM 3841 O O . GLU A 1 483 ? -19.925 -17.265 -28.789 1.00 81.31 483 GLU A O 1
ATOM 3846 N N . LYS A 1 484 ? -18.325 -16.170 -27.651 1.00 82.94 484 LYS A N 1
ATOM 3847 C CA . LYS A 1 484 ? -18.031 -17.289 -26.739 1.00 82.94 484 LYS A CA 1
ATOM 3848 C C . LYS A 1 484 ? -19.256 -17.681 -25.907 1.00 82.94 484 LYS A C 1
ATOM 3850 O O . LYS A 1 484 ? -19.542 -18.871 -25.801 1.00 82.94 484 LYS A O 1
ATOM 3855 N N . ALA A 1 485 ? -19.997 -16.709 -25.371 1.00 80.06 485 ALA A N 1
ATOM 3856 C CA . ALA A 1 485 ? -21.224 -16.957 -24.609 1.00 80.06 485 ALA A CA 1
ATOM 3857 C C . ALA A 1 485 ? -22.342 -17.577 -25.471 1.00 80.06 485 ALA A C 1
ATOM 3859 O O . ALA A 1 485 ? -23.023 -18.507 -25.045 1.00 80.06 485 ALA A O 1
ATOM 3860 N N . ALA A 1 486 ? -22.499 -17.126 -26.718 1.00 80.81 486 ALA A N 1
ATOM 3861 C CA . ALA A 1 486 ? -23.444 -17.731 -27.654 1.00 80.81 486 ALA A CA 1
ATOM 3862 C C . ALA A 1 486 ? -23.046 -19.175 -28.018 1.00 80.81 486 ALA A C 1
ATOM 3864 O O . ALA A 1 486 ? -23.906 -20.047 -28.180 1.00 80.81 486 ALA A O 1
ATOM 3865 N N . LEU A 1 487 ? -21.742 -19.457 -28.128 1.00 85.12 487 LEU A N 1
ATOM 3866 C CA . LEU A 1 487 ? -21.233 -20.800 -28.399 1.00 85.12 487 LEU A CA 1
ATOM 3867 C C . LEU A 1 487 ? -21.482 -21.754 -27.220 1.00 85.12 487 LEU A C 1
ATOM 3869 O O . LEU A 1 487 ? -21.891 -22.898 -27.439 1.00 85.12 487 LEU A O 1
ATOM 3873 N N . THR A 1 488 ? -21.270 -21.301 -25.979 1.00 82.44 488 THR A N 1
ATOM 3874 C CA . THR A 1 488 ? -21.553 -22.105 -24.780 1.00 82.44 488 THR A CA 1
ATOM 3875 C C . THR A 1 488 ? -23.047 -22.373 -24.634 1.00 82.44 488 THR A C 1
ATOM 3877 O O . THR A 1 488 ? -23.432 -23.527 -24.464 1.00 82.44 488 THR A O 1
ATOM 3880 N N . GLU A 1 489 ? -23.903 -21.366 -24.826 1.00 80.94 489 GLU A N 1
ATOM 3881 C CA . GLU A 1 489 ? -25.359 -21.537 -24.776 1.00 80.94 489 GLU A CA 1
ATOM 3882 C C . GLU A 1 489 ? -25.862 -22.517 -25.852 1.00 80.94 489 GLU A C 1
ATOM 3884 O O . GLU A 1 489 ? -26.705 -23.381 -25.590 1.00 80.94 489 GLU A O 1
ATOM 3889 N N . LYS A 1 490 ? -25.292 -22.459 -27.063 1.00 85.19 490 LYS A N 1
ATOM 3890 C CA . LYS A 1 490 ? -25.597 -23.410 -28.141 1.00 85.19 490 LYS A CA 1
ATOM 3891 C C . LYS A 1 490 ? -25.166 -24.839 -27.794 1.00 85.19 490 LYS A C 1
ATOM 3893 O O . LYS A 1 490 ? -25.893 -25.790 -28.107 1.00 85.19 490 LYS A O 1
ATOM 3898 N N . ASN A 1 491 ? -24.009 -25.009 -27.158 1.00 86.25 491 ASN A N 1
ATOM 3899 C CA . ASN A 1 491 ? -23.528 -26.317 -26.713 1.00 86.25 491 ASN A CA 1
ATOM 3900 C C . ASN A 1 491 ? -24.416 -26.891 -25.600 1.00 86.25 491 ASN A C 1
ATOM 3902 O O . ASN A 1 491 ? -24.843 -28.044 -25.710 1.00 86.25 491 ASN A O 1
ATOM 3906 N N . ASP A 1 492 ? -24.799 -26.075 -24.618 1.00 82.38 492 ASP A N 1
ATOM 3907 C CA . ASP A 1 492 ? -25.723 -26.453 -23.544 1.00 82.38 492 ASP A CA 1
ATOM 3908 C C . ASP A 1 492 ? -27.101 -26.839 -24.092 1.00 82.38 492 ASP A C 1
ATOM 3910 O O . ASP A 1 492 ? -27.657 -27.880 -23.733 1.00 82.38 492 ASP A O 1
ATOM 3914 N N . ALA A 1 493 ? -27.650 -26.056 -25.026 1.00 81.44 493 ALA A N 1
ATOM 3915 C CA . ALA A 1 493 ? -28.911 -26.381 -25.689 1.00 81.44 493 ALA A CA 1
ATOM 3916 C C . ALA A 1 493 ? -28.829 -27.709 -26.463 1.00 81.44 493 ALA A C 1
ATOM 3918 O O . ALA A 1 493 ? -29.778 -28.498 -26.470 1.00 81.44 493 ALA A O 1
ATOM 3919 N N . THR A 1 494 ? -27.683 -27.991 -27.088 1.00 85.19 494 THR A N 1
ATOM 3920 C CA . THR A 1 494 ? -27.442 -29.255 -27.797 1.00 85.19 494 THR A CA 1
ATOM 3921 C C . THR A 1 494 ? -27.335 -30.431 -26.826 1.00 85.19 494 THR A C 1
ATOM 3923 O O . THR A 1 494 ? -27.861 -31.510 -27.109 1.00 85.19 494 THR A O 1
ATOM 3926 N N . GLN A 1 495 ? -26.704 -30.241 -25.666 1.00 84.38 495 GLN A N 1
ATOM 3927 C CA . GLN A 1 495 ? -26.633 -31.260 -24.622 1.00 84.38 495 GLN A CA 1
ATOM 3928 C C . GLN A 1 495 ? -28.016 -31.556 -24.030 1.00 84.38 495 GLN A C 1
ATOM 3930 O O . GLN A 1 495 ? -28.402 -32.724 -23.970 1.00 84.38 495 GLN A O 1
ATOM 3935 N N . ARG A 1 496 ? -28.805 -30.522 -23.708 1.00 82.06 496 ARG A N 1
ATOM 3936 C CA . ARG A 1 496 ? -30.189 -30.682 -23.225 1.00 82.06 496 ARG A CA 1
ATOM 3937 C C . ARG A 1 496 ? -31.065 -31.445 -24.219 1.00 82.06 496 ARG A C 1
ATOM 3939 O O . ARG A 1 496 ? -31.865 -32.281 -23.812 1.00 82.06 496 ARG A O 1
ATOM 3946 N N . ARG A 1 497 ? -30.893 -31.218 -25.528 1.00 82.62 497 ARG A N 1
ATOM 3947 C CA . ARG A 1 497 ? -31.584 -32.009 -26.565 1.00 82.62 497 ARG A CA 1
ATOM 3948 C C . ARG A 1 497 ? -31.183 -33.484 -26.529 1.00 82.62 497 ARG A C 1
ATOM 3950 O O . ARG A 1 497 ? -32.057 -34.340 -26.546 1.00 82.62 497 ARG A O 1
ATOM 3957 N N . LYS A 1 498 ? -29.885 -33.788 -26.415 1.00 87.50 498 LYS A N 1
ATOM 3958 C CA . LYS A 1 498 ? -29.400 -35.178 -26.312 1.00 87.50 498 LYS A CA 1
ATOM 3959 C C . LYS A 1 498 ? -29.901 -35.882 -25.048 1.00 87.50 498 LYS A C 1
ATOM 3961 O O . LYS A 1 498 ? -30.158 -37.083 -25.092 1.00 87.50 498 LYS A O 1
ATOM 3966 N N . GLU A 1 499 ? -30.010 -35.169 -23.930 1.00 82.56 499 GLU A N 1
ATOM 3967 C CA . GLU A 1 499 ? -30.575 -35.703 -22.685 1.00 82.56 499 GLU A CA 1
ATOM 3968 C C . GLU A 1 499 ? -32.077 -35.969 -22.822 1.00 82.56 499 GLU A C 1
ATOM 3970 O O . GLU A 1 499 ? -32.506 -37.088 -22.540 1.00 82.56 499 GLU A O 1
ATOM 3975 N N . MET A 1 500 ? -32.850 -35.025 -23.373 1.00 82.25 500 MET A N 1
ATOM 3976 C CA . MET A 1 500 ? -34.271 -35.250 -23.670 1.00 82.25 500 MET A CA 1
ATOM 3977 C C . MET A 1 500 ? -34.490 -36.435 -24.616 1.00 82.25 500 MET A C 1
ATOM 3979 O O . MET A 1 500 ? -35.345 -37.273 -24.346 1.00 82.25 500 MET A O 1
ATOM 3983 N N . ASP A 1 501 ? -33.704 -36.569 -25.687 1.00 86.62 501 ASP A N 1
ATOM 3984 C CA . ASP A 1 501 ? -33.823 -37.708 -26.608 1.00 86.62 501 ASP A CA 1
ATOM 3985 C C . ASP A 1 501 ? -33.561 -39.044 -25.890 1.00 86.62 501 ASP A C 1
ATOM 3987 O O . ASP A 1 501 ? -34.261 -40.035 -26.119 1.00 86.62 501 ASP A O 1
ATOM 3991 N N . ARG A 1 502 ? -32.589 -39.086 -24.967 1.00 84.25 502 ARG A N 1
ATOM 3992 C CA . ARG A 1 502 ? -32.331 -40.274 -24.134 1.00 84.25 502 ARG A CA 1
ATOM 3993 C C . ARG A 1 502 ? -33.504 -40.585 -23.209 1.00 84.25 502 ARG A C 1
ATOM 3995 O O . ARG A 1 502 ? -33.868 -41.757 -23.076 1.00 84.25 502 ARG A O 1
ATOM 4002 N N . GLU A 1 503 ? -34.096 -39.571 -22.586 1.00 82.69 503 GLU A N 1
ATOM 4003 C CA . GLU A 1 503 ? -35.267 -39.736 -21.724 1.00 82.69 503 GLU A CA 1
ATOM 4004 C C . GLU A 1 503 ? -36.490 -40.223 -22.504 1.00 82.69 503 GLU A C 1
ATOM 4006 O O . GLU A 1 503 ? -37.162 -41.155 -22.060 1.00 82.69 503 GLU A O 1
ATOM 4011 N N . VAL A 1 504 ? -36.740 -39.679 -23.698 1.00 84.88 504 VAL A N 1
ATOM 4012 C CA . VAL A 1 504 ? -37.824 -40.123 -24.586 1.00 84.88 504 VAL A CA 1
ATOM 4013 C C . VAL A 1 504 ? -37.645 -41.594 -24.967 1.00 84.88 504 VAL A C 1
ATOM 4015 O O . VAL A 1 504 ? -38.586 -42.377 -24.826 1.00 84.88 504 VAL A O 1
ATOM 4018 N N . ILE A 1 505 ? -36.432 -42.016 -25.341 1.00 85.69 505 ILE A N 1
ATOM 4019 C CA . ILE A 1 505 ? -36.134 -43.425 -25.651 1.00 85.69 505 ILE A CA 1
ATOM 4020 C C . ILE A 1 505 ? -36.379 -44.334 -24.433 1.00 85.69 505 ILE A C 1
ATOM 4022 O O . ILE A 1 505 ? -36.901 -45.446 -24.571 1.00 85.69 505 ILE A O 1
ATOM 4026 N N . LEU A 1 506 ? -36.005 -43.895 -23.226 1.00 83.12 506 LEU A N 1
ATOM 4027 C CA . LEU A 1 506 ? -36.255 -44.649 -21.992 1.00 83.12 506 LEU A CA 1
ATOM 4028 C C . LEU A 1 506 ? -37.751 -44.744 -21.674 1.00 83.12 506 LEU A C 1
ATOM 4030 O O . LEU A 1 506 ? -38.236 -45.826 -21.327 1.00 83.12 506 LEU A O 1
ATOM 4034 N N . MET A 1 507 ? -38.491 -43.648 -21.836 1.00 78.00 507 MET A N 1
ATOM 4035 C CA . MET A 1 507 ? -39.942 -43.619 -21.669 1.00 78.00 507 MET A CA 1
ATOM 4036 C C . MET A 1 507 ? -40.641 -44.546 -22.662 1.00 78.00 507 MET A C 1
ATOM 4038 O O . MET A 1 507 ? -41.537 -45.293 -22.271 1.00 78.00 507 MET A O 1
ATOM 4042 N N . GLU A 1 508 ? -40.202 -44.580 -23.918 1.00 86.44 508 GLU A N 1
ATOM 4043 C CA . GLU A 1 508 ? -40.777 -45.451 -24.941 1.00 86.44 508 GLU A CA 1
ATOM 4044 C C . GLU A 1 508 ? -40.509 -46.937 -24.651 1.00 86.44 508 GLU A C 1
ATOM 4046 O O . GLU A 1 508 ? -41.422 -47.768 -24.727 1.00 86.44 508 GLU A O 1
ATOM 4051 N N . LYS A 1 509 ? -39.297 -47.278 -24.185 1.00 86.88 509 LYS A N 1
ATOM 4052 C CA . LYS A 1 509 ? -38.981 -48.628 -23.682 1.00 86.88 509 LYS A CA 1
ATOM 4053 C C . LYS A 1 509 ? -39.852 -49.016 -22.485 1.00 86.88 509 LYS A C 1
ATOM 4055 O O . LYS A 1 509 ? -40.339 -50.147 -22.428 1.00 86.88 509 LYS A O 1
ATOM 4060 N N . ASN A 1 510 ? -40.064 -48.104 -21.538 1.00 84.38 510 ASN A N 1
ATOM 4061 C CA . ASN A 1 510 ? -40.910 -48.351 -20.368 1.00 84.38 510 ASN A CA 1
ATOM 4062 C C . ASN A 1 510 ? -42.387 -48.506 -20.745 1.00 84.38 510 ASN A C 1
ATOM 4064 O O . ASN A 1 510 ? -43.049 -49.417 -20.247 1.00 84.38 510 ASN A O 1
ATOM 4068 N N . LYS A 1 511 ? -42.888 -47.684 -21.671 1.00 87.50 511 LYS A N 1
ATOM 4069 C CA . LYS A 1 511 ? -44.238 -47.804 -22.231 1.00 87.50 511 LYS A CA 1
ATOM 4070 C C . LYS A 1 511 ? -44.438 -49.169 -22.884 1.00 87.50 511 LYS A C 1
ATOM 4072 O O . LYS A 1 511 ? -45.438 -49.825 -22.606 1.00 87.50 511 LYS A O 1
ATOM 4077 N N . LYS A 1 512 ? -43.470 -49.632 -23.684 1.00 86.12 512 LYS A N 1
ATOM 4078 C CA . LYS A 1 512 ? -43.513 -50.966 -24.298 1.00 86.12 512 LYS A CA 1
ATOM 4079 C C . LYS A 1 512 ? -43.566 -52.074 -23.242 1.00 86.12 512 LYS A C 1
ATOM 4081 O O . LYS A 1 512 ? -44.468 -52.899 -23.291 1.00 86.12 512 LYS A O 1
ATOM 4086 N N . ARG A 1 513 ? -42.698 -52.025 -22.221 1.00 82.44 513 ARG A N 1
ATOM 4087 C CA . ARG A 1 513 ? -42.724 -52.989 -21.101 1.00 82.44 513 ARG A CA 1
ATOM 4088 C C . ARG A 1 513 ? -44.057 -53.006 -20.355 1.00 82.44 513 ARG A C 1
ATOM 4090 O O . ARG A 1 513 ? -44.511 -54.077 -19.965 1.00 82.44 513 ARG A O 1
ATOM 4097 N N . MET A 1 514 ? -44.669 -51.845 -20.114 1.00 81.19 514 MET A N 1
ATOM 4098 C CA . MET A 1 514 ? -45.998 -51.791 -19.500 1.00 81.19 514 MET A CA 1
ATOM 4099 C C . MET A 1 514 ? -47.050 -52.426 -20.400 1.00 81.19 514 MET A C 1
ATOM 4101 O O . MET A 1 514 ? -47.842 -53.225 -19.916 1.00 81.19 514 MET A O 1
ATOM 4105 N N . ASN A 1 515 ? -47.043 -52.110 -21.693 1.00 85.94 515 ASN A N 1
ATOM 4106 C CA . ASN A 1 515 ? -48.014 -52.661 -22.631 1.00 85.94 515 ASN A CA 1
ATOM 4107 C C . ASN A 1 515 ? -47.892 -54.190 -22.749 1.00 85.94 515 ASN A C 1
ATOM 4109 O O . ASN A 1 515 ? -48.900 -54.891 -22.723 1.00 85.94 515 ASN A O 1
ATOM 4113 N N . ASP A 1 516 ? -46.664 -54.711 -22.775 1.00 84.25 516 ASP A N 1
ATOM 4114 C CA . ASP A 1 516 ? -46.398 -56.152 -22.773 1.00 84.25 516 ASP A CA 1
ATOM 4115 C C . ASP A 1 516 ? -46.925 -56.810 -21.484 1.00 84.25 516 ASP A C 1
ATOM 4117 O O . ASP A 1 516 ? -47.564 -57.861 -21.539 1.00 84.25 516 ASP A O 1
ATOM 4121 N N . LYS A 1 517 ? -46.740 -56.163 -20.321 1.00 84.94 517 LYS A N 1
ATOM 4122 C CA . LYS A 1 517 ? -47.319 -56.622 -19.047 1.00 84.94 517 LYS A CA 1
ATOM 4123 C C . LYS A 1 517 ? -48.846 -56.603 -19.060 1.00 84.94 517 LYS A C 1
ATOM 4125 O O . LYS A 1 517 ? -49.445 -57.558 -18.586 1.00 84.94 517 LYS A O 1
ATOM 4130 N N . PHE A 1 518 ? -49.476 -55.555 -19.592 1.00 81.19 518 PHE A N 1
ATOM 4131 C CA . PHE A 1 518 ? -50.937 -55.485 -19.715 1.00 81.19 518 PHE A CA 1
ATOM 4132 C C . PHE A 1 518 ? -51.483 -56.571 -20.644 1.00 81.19 518 PHE A C 1
ATOM 4134 O O . PHE A 1 518 ? -52.489 -57.198 -20.321 1.00 81.19 518 PHE A O 1
ATOM 4141 N N . SER A 1 519 ? -50.803 -56.839 -21.759 1.00 82.69 519 SER A N 1
ATOM 4142 C CA . SER A 1 519 ? -51.164 -57.919 -22.680 1.00 82.69 519 SER A CA 1
ATOM 4143 C C . SER A 1 519 ? -51.068 -59.295 -22.008 1.00 82.69 519 SER A C 1
ATOM 4145 O O . SER A 1 519 ? -52.014 -60.084 -22.064 1.00 82.69 519 SER A O 1
ATOM 4147 N N . ALA A 1 520 ? -49.975 -59.554 -21.280 1.00 81.06 520 ALA A N 1
ATOM 4148 C CA . ALA A 1 520 ? -49.814 -60.779 -20.499 1.00 81.06 520 ALA A CA 1
ATOM 4149 C C . ALA A 1 520 ? -50.914 -60.921 -19.435 1.00 81.06 520 ALA A C 1
ATOM 4151 O O . ALA A 1 520 ? -51.562 -61.959 -19.361 1.00 81.06 520 ALA A O 1
ATOM 4152 N N . LEU A 1 521 ? -51.206 -59.848 -18.693 1.00 81.38 521 LEU A N 1
ATOM 4153 C CA . LEU A 1 521 ? -52.249 -59.849 -17.666 1.00 81.38 521 LEU A CA 1
ATOM 4154 C C . LEU A 1 521 ? -53.646 -60.092 -18.255 1.00 81.38 521 LEU A C 1
ATOM 4156 O O . LEU A 1 521 ? -54.465 -60.773 -17.648 1.00 81.38 521 LEU A O 1
ATOM 4160 N N . THR A 1 522 ? -53.912 -59.558 -19.449 1.00 82.69 522 THR A N 1
ATOM 4161 C CA . THR A 1 522 ? -55.169 -59.791 -20.178 1.00 82.69 522 THR A CA 1
ATOM 4162 C C . THR A 1 522 ? -55.289 -61.257 -20.592 1.00 82.69 522 THR A C 1
ATOM 4164 O O . THR A 1 522 ? -56.343 -61.862 -20.416 1.00 82.69 522 THR A O 1
ATOM 4167 N N . THR A 1 523 ? -54.190 -61.847 -21.068 1.00 84.00 523 THR A N 1
ATOM 4168 C CA . THR A 1 523 ? -54.127 -63.263 -21.456 1.00 84.00 523 THR A CA 1
ATOM 4169 C C . THR A 1 523 ? -54.329 -64.183 -20.247 1.00 84.00 523 THR A C 1
ATOM 4171 O O . THR A 1 523 ? -55.111 -65.132 -20.309 1.00 84.00 523 THR A O 1
ATOM 4174 N N . ASP A 1 524 ? -53.679 -63.879 -19.121 1.00 83.50 524 ASP A N 1
ATOM 4175 C CA . ASP A 1 524 ? -53.841 -64.626 -17.870 1.00 83.50 524 ASP A CA 1
ATOM 4176 C C . ASP A 1 524 ? -55.275 -64.517 -17.331 1.00 83.50 524 ASP A C 1
ATOM 4178 O O . ASP A 1 524 ? -55.836 -65.498 -16.842 1.00 83.50 524 ASP A O 1
ATOM 4182 N N . LEU A 1 525 ? -55.907 -63.349 -17.474 1.00 81.38 525 LEU A N 1
ATOM 4183 C CA . LEU A 1 525 ? -57.296 -63.132 -17.075 1.00 81.38 525 LEU A CA 1
ATOM 4184 C C . LEU A 1 525 ? -58.284 -63.905 -17.961 1.00 81.38 525 LEU A C 1
ATOM 4186 O O . LEU A 1 525 ? -59.239 -64.489 -17.445 1.00 81.38 525 LEU A O 1
ATOM 4190 N N . GLU A 1 526 ? -58.052 -63.974 -19.275 1.00 84.31 526 GLU A N 1
ATOM 4191 C CA . GLU A 1 526 ? -58.830 -64.843 -20.169 1.00 84.31 526 GLU A CA 1
ATOM 4192 C C . GLU A 1 526 ? -58.667 -66.322 -19.808 1.00 84.31 526 GLU A C 1
ATOM 4194 O O . GLU A 1 526 ? -59.656 -67.060 -19.763 1.00 84.31 526 GLU A O 1
ATOM 4199 N N . LYS A 1 527 ? -57.442 -66.750 -19.488 1.00 85.12 527 LYS A N 1
ATOM 4200 C CA . LYS A 1 527 ? -57.169 -68.121 -19.053 1.00 85.12 527 LYS A CA 1
ATOM 4201 C C . LYS A 1 527 ? -57.890 -68.450 -17.744 1.00 85.12 527 LYS A C 1
ATOM 4203 O O . LYS A 1 527 ? -58.578 -69.466 -17.682 1.00 85.12 527 LYS A O 1
ATOM 4208 N N . ALA A 1 528 ? -57.825 -67.569 -16.746 1.00 79.25 528 ALA A N 1
ATOM 4209 C CA . ALA A 1 528 ? -58.536 -67.735 -15.479 1.00 79.25 528 ALA A CA 1
ATOM 4210 C C . ALA A 1 528 ? -60.061 -67.778 -15.672 1.00 79.25 528 ALA A C 1
ATOM 4212 O O . ALA A 1 528 ? -60.750 -68.582 -15.048 1.00 79.25 528 ALA A O 1
ATOM 4213 N N . LYS A 1 529 ? -60.606 -66.956 -16.579 1.00 83.12 529 LYS A N 1
ATOM 4214 C CA . LYS A 1 529 ? -62.034 -66.986 -16.925 1.00 83.12 529 LYS A CA 1
ATOM 4215 C C . LYS A 1 529 ? -62.438 -68.318 -17.559 1.00 83.12 529 LYS A C 1
ATOM 4217 O O . LYS A 1 529 ? -63.517 -68.828 -17.259 1.00 83.12 529 LYS A O 1
ATOM 4222 N N . LYS A 1 530 ? -61.584 -68.883 -18.416 1.00 85.44 530 LYS A N 1
ATOM 4223 C CA . LYS A 1 530 ? -61.805 -70.201 -19.016 1.00 85.44 530 LYS A CA 1
ATOM 4224 C C . LYS A 1 530 ? -61.749 -71.309 -17.963 1.00 85.44 530 LYS A C 1
ATOM 4226 O O . LYS A 1 530 ? -62.681 -72.095 -17.881 1.00 85.44 530 LYS A O 1
ATOM 4231 N N . GLU A 1 531 ? -60.737 -71.306 -17.099 1.00 85.19 531 GLU A N 1
ATOM 4232 C CA . GLU A 1 531 ? -60.622 -72.271 -15.996 1.00 85.19 531 GLU A CA 1
ATOM 4233 C C . GLU A 1 531 ? -61.820 -72.197 -15.033 1.00 85.19 531 GLU A C 1
ATOM 4235 O O . GLU A 1 531 ? -62.316 -73.236 -14.593 1.00 85.19 531 GLU A O 1
ATOM 4240 N N . LEU A 1 532 ? -62.337 -70.992 -14.759 1.00 79.00 532 LEU A N 1
ATOM 4241 C CA . LEU A 1 532 ? -63.556 -70.778 -13.969 1.00 79.00 532 LEU A CA 1
ATOM 4242 C C . LEU A 1 532 ? -64.806 -71.342 -14.666 1.00 79.00 532 LEU A C 1
ATOM 4244 O O . LEU A 1 532 ? -65.672 -71.928 -14.019 1.00 79.00 532 LEU A O 1
ATOM 4248 N N . SER A 1 533 ? -64.912 -71.166 -15.986 1.00 80.94 533 SER A N 1
ATOM 4249 C CA . SER A 1 533 ? -65.992 -71.760 -16.782 1.00 80.94 533 SER A CA 1
ATOM 4250 C C . SER A 1 533 ? -65.940 -73.286 -16.716 1.00 80.94 533 SER A C 1
ATOM 4252 O O . SER A 1 533 ? -66.952 -73.913 -16.410 1.00 80.94 533 SER A O 1
ATOM 4254 N N . ASP A 1 534 ? -64.757 -73.870 -16.906 1.00 80.44 534 ASP A N 1
ATOM 4255 C CA . ASP A 1 534 ? -64.548 -75.319 -16.867 1.00 80.44 534 ASP A CA 1
ATOM 4256 C C . ASP A 1 534 ? -64.837 -75.894 -15.465 1.00 80.44 534 ASP A C 1
ATOM 4258 O O . ASP A 1 534 ? -65.400 -76.981 -15.330 1.00 80.44 534 ASP A O 1
ATOM 4262 N N . THR A 1 535 ? -64.497 -75.170 -14.389 1.00 79.19 535 THR A N 1
ATOM 4263 C CA . THR A 1 535 ? -64.870 -75.580 -13.020 1.00 79.19 535 THR A CA 1
ATOM 4264 C C . THR A 1 535 ? -66.366 -75.463 -12.770 1.00 79.19 535 THR A C 1
ATOM 4266 O O . THR A 1 535 ? -66.932 -76.327 -12.103 1.00 79.19 535 THR A O 1
ATOM 4269 N N . ARG A 1 536 ? -67.026 -74.435 -13.312 1.00 76.25 536 ARG A N 1
ATOM 4270 C CA . ARG A 1 536 ? -68.481 -74.285 -13.211 1.00 76.25 536 ARG A CA 1
ATOM 4271 C C . ARG A 1 536 ? -69.216 -75.405 -13.943 1.00 76.25 536 ARG A C 1
ATOM 4273 O O . ARG A 1 536 ? -70.209 -75.904 -13.427 1.00 76.25 536 ARG A O 1
ATOM 4280 N N . GLU A 1 537 ? -68.716 -75.820 -15.101 1.00 76.31 537 GLU A N 1
ATOM 4281 C CA . GLU A 1 537 ? -69.254 -76.956 -15.850 1.00 76.31 537 GLU A CA 1
ATOM 4282 C C . GLU A 1 537 ? -69.079 -78.266 -15.069 1.00 76.31 537 GLU A C 1
ATOM 4284 O O . GLU A 1 537 ? -70.047 -78.995 -14.870 1.00 76.31 537 GLU A O 1
ATOM 4289 N N . LYS A 1 538 ? -67.894 -78.513 -14.498 1.00 76.12 538 LYS A N 1
ATOM 4290 C CA . LYS A 1 538 ? -67.663 -79.675 -13.618 1.00 76.12 538 LYS A CA 1
ATOM 4291 C C . LYS A 1 538 ? -68.542 -79.668 -12.366 1.00 76.12 538 LYS A C 1
ATOM 4293 O O . LYS A 1 538 ? -69.026 -80.719 -11.963 1.00 76.12 538 LYS A O 1
ATOM 4298 N N . ALA A 1 539 ? -68.776 -78.505 -11.759 1.00 70.56 539 ALA A N 1
ATOM 4299 C CA . ALA A 1 539 ? -69.677 -78.375 -10.616 1.00 70.56 539 ALA A CA 1
ATOM 4300 C C . ALA A 1 539 ? -71.146 -78.620 -11.003 1.00 70.56 539 ALA A C 1
ATOM 4302 O O . ALA A 1 539 ? -71.886 -79.208 -10.221 1.00 70.56 539 ALA A O 1
ATOM 4303 N N . ALA A 1 540 ? -71.564 -78.211 -12.205 1.00 69.50 540 ALA A N 1
ATOM 4304 C CA . ALA A 1 540 ? -72.895 -78.513 -12.728 1.00 69.50 540 ALA A CA 1
ATOM 4305 C C . ALA A 1 540 ? -73.076 -80.016 -12.998 1.00 69.50 540 ALA A C 1
ATOM 4307 O O . ALA A 1 540 ? -74.126 -80.564 -12.677 1.00 69.50 540 ALA A O 1
ATOM 4308 N N . VAL A 1 541 ? -72.043 -80.694 -13.512 1.00 71.81 541 VAL A N 1
ATOM 4309 C CA . VAL A 1 541 ? -72.038 -82.159 -13.674 1.00 71.81 541 VAL A CA 1
ATOM 4310 C C . VAL A 1 541 ? -72.117 -82.860 -12.315 1.00 71.81 541 VAL A C 1
ATOM 4312 O O . VAL A 1 541 ? -72.965 -83.725 -12.140 1.00 71.81 541 VAL A O 1
ATOM 4315 N N . ALA A 1 542 ? -71.323 -82.436 -11.328 1.00 67.00 542 ALA A N 1
ATOM 4316 C CA . ALA A 1 542 ? -71.365 -83.006 -9.979 1.00 67.00 542 ALA A CA 1
ATOM 4317 C C . ALA A 1 542 ? -72.712 -82.766 -9.264 1.00 67.00 542 ALA A C 1
ATOM 4319 O O . ALA A 1 542 ? -73.184 -83.625 -8.527 1.00 67.00 542 ALA A O 1
ATOM 4320 N N . LEU A 1 543 ? -73.358 -81.615 -9.490 1.00 62.81 543 LEU A N 1
ATOM 4321 C CA . LEU A 1 543 ? -74.720 -81.355 -9.006 1.00 62.81 543 LEU A CA 1
ATOM 4322 C C . LEU A 1 543 ? -75.752 -82.250 -9.699 1.00 62.81 543 LEU A C 1
ATOM 4324 O O . LEU A 1 543 ? -76.656 -82.744 -9.035 1.00 62.8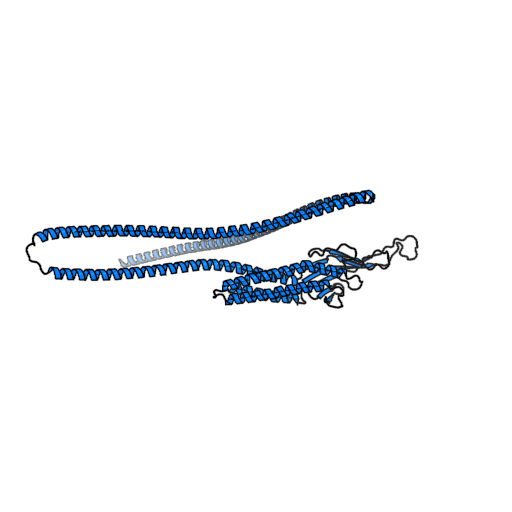1 543 LEU A O 1
ATOM 4328 N N . SER A 1 544 ? -75.598 -82.494 -11.002 1.00 64.81 544 SER A N 1
ATOM 4329 C CA . SER A 1 544 ? -76.452 -83.432 -11.733 1.00 64.81 544 SER A CA 1
ATOM 4330 C C . SER A 1 544 ? -76.259 -84.877 -11.266 1.00 64.81 544 SER A C 1
ATOM 4332 O O . SER A 1 544 ? -77.233 -85.619 -11.239 1.00 64.81 544 SER A O 1
ATOM 4334 N N . GLU A 1 545 ? -75.040 -85.285 -10.897 1.00 63.47 545 GLU A N 1
ATOM 4335 C CA . GLU A 1 545 ? -74.773 -86.596 -10.285 1.00 63.47 545 GLU A CA 1
ATOM 4336 C C . GLU A 1 545 ? -75.380 -86.699 -8.880 1.00 63.47 545 GLU A C 1
ATOM 4338 O O . GLU A 1 545 ? -75.996 -87.711 -8.564 1.00 63.47 545 GLU A O 1
ATOM 4343 N N . LEU A 1 546 ? -75.299 -85.641 -8.066 1.00 61.31 546 LEU A N 1
ATOM 4344 C CA . LEU A 1 546 ? -75.949 -85.598 -6.751 1.00 61.31 546 LEU A CA 1
ATOM 4345 C C . LEU A 1 546 ? -77.482 -85.627 -6.837 1.00 61.31 546 LEU A C 1
ATOM 4347 O O . LEU A 1 546 ? -78.111 -86.247 -5.985 1.00 61.31 546 LEU A O 1
ATOM 4351 N N . ASP A 1 547 ? -78.096 -84.994 -7.841 1.00 57.97 547 ASP A N 1
ATOM 4352 C CA . ASP A 1 547 ? -79.545 -85.106 -8.073 1.00 57.97 547 ASP A CA 1
ATOM 4353 C C . ASP A 1 547 ? -79.942 -86.531 -8.503 1.00 57.97 547 ASP A C 1
ATOM 4355 O O . ASP A 1 547 ? -80.985 -87.031 -8.079 1.00 57.97 547 ASP A O 1
ATOM 4359 N N . LEU A 1 548 ? -79.079 -87.231 -9.245 1.00 58.12 548 LEU A N 1
ATOM 4360 C CA . LEU A 1 548 ? -79.278 -88.630 -9.647 1.00 58.12 548 LEU A CA 1
ATOM 4361 C C . LEU A 1 548 ? -79.099 -89.607 -8.463 1.00 58.12 548 LEU A C 1
ATOM 4363 O O . LEU A 1 548 ? -79.843 -90.581 -8.319 1.00 58.12 548 LEU A O 1
ATOM 4367 N N . GLU A 1 549 ? -78.171 -89.311 -7.548 1.00 57.53 549 GLU A N 1
ATOM 4368 C CA . GLU A 1 549 ? -78.059 -90.001 -6.253 1.00 57.53 549 GLU A CA 1
ATOM 4369 C C . GLU A 1 549 ? -79.243 -89.683 -5.321 1.00 57.53 549 GLU A C 1
ATOM 4371 O O . GLU A 1 549 ? -79.637 -90.502 -4.492 1.00 57.53 549 GLU A O 1
ATOM 4376 N N . ARG A 1 550 ? -79.870 -88.510 -5.465 1.00 54.69 550 ARG A N 1
ATOM 4377 C CA . ARG A 1 550 ? -81.048 -88.124 -4.679 1.00 54.69 550 ARG A CA 1
ATOM 4378 C C . ARG A 1 550 ? -82.330 -88.793 -5.173 1.00 54.69 550 ARG A C 1
ATOM 4380 O O . ARG A 1 550 ? -83.175 -89.123 -4.344 1.00 54.69 550 ARG A O 1
ATOM 4387 N N . GLU A 1 551 ? -82.465 -89.032 -6.477 1.00 55.25 551 GLU A N 1
ATOM 4388 C CA . GLU A 1 551 ? -83.562 -89.835 -7.040 1.00 55.25 551 GLU A CA 1
ATOM 4389 C C . GLU A 1 551 ? -83.464 -91.313 -6.637 1.00 55.25 551 GLU A C 1
ATOM 4391 O O . GLU A 1 551 ? -84.483 -91.929 -6.340 1.00 55.25 551 GLU A O 1
ATOM 4396 N N . THR A 1 552 ? -82.255 -91.864 -6.499 1.00 54.31 552 THR A N 1
ATOM 4397 C CA . THR A 1 552 ? -82.061 -93.268 -6.081 1.00 54.31 552 THR A CA 1
ATOM 4398 C C . THR A 1 552 ? -82.257 -93.527 -4.580 1.00 54.31 552 THR A C 1
ATOM 4400 O O . THR A 1 552 ? -82.338 -94.683 -4.179 1.00 54.31 552 THR A O 1
ATOM 4403 N N . ILE A 1 553 ? -82.371 -92.489 -3.741 1.00 52.44 553 ILE A N 1
ATOM 4404 C CA . ILE A 1 553 ? -82.681 -92.615 -2.299 1.00 52.44 553 ILE A CA 1
ATOM 4405 C C . ILE A 1 553 ? -84.196 -92.460 -2.014 1.00 52.44 553 ILE A C 1
ATOM 4407 O O . ILE A 1 553 ? -84.639 -92.703 -0.891 1.00 52.44 553 ILE A O 1
ATOM 4411 N N . ILE A 1 554 ? -85.003 -92.046 -3.002 1.00 49.34 554 ILE A N 1
ATOM 4412 C CA . ILE A 1 554 ? -86.459 -91.833 -2.849 1.00 49.34 554 ILE A CA 1
ATOM 4413 C C . ILE A 1 554 ? -87.305 -92.993 -3.432 1.00 49.34 554 ILE A C 1
ATOM 4415 O O . ILE A 1 554 ? -88.497 -93.071 -3.125 1.00 49.34 554 ILE A O 1
ATOM 4419 N N . GLU A 1 555 ? -86.710 -93.933 -4.175 1.00 39.28 555 GLU A N 1
ATOM 4420 C CA . GLU A 1 555 ? -87.274 -95.282 -4.416 1.00 39.28 555 GLU A CA 1
ATOM 4421 C C . GLU A 1 555 ? -86.846 -96.273 -3.325 1.00 39.28 555 GLU A C 1
ATOM 4423 O O . GLU A 1 555 ? -87.685 -97.136 -2.963 1.00 39.28 555 GLU A O 1
#

Solvent-accessible surface area (backbone atoms only — not comparable to full-atom values): 29362 Å² total; per-residue (Å²): 104,68,66,58,34,50,48,45,21,53,48,10,48,49,30,25,54,48,34,52,40,21,67,68,39,95,51,71,53,8,22,39,33,37,37,38,30,37,40,30,43,35,43,78,44,77,76,41,48,98,77,77,61,101,83,74,92,72,92,67,71,77,45,72,44,80,42,80,45,80,74,27,47,36,37,40,41,31,40,62,66,32,36,34,41,34,40,51,82,80,69,46,76,47,75,50,40,34,87,37,83,90,33,84,48,27,66,42,43,41,53,40,26,49,54,40,50,54,32,46,50,48,26,25,55,38,24,45,49,35,19,51,37,27,51,51,32,56,76,27,68,90,44,94,58,32,66,59,37,52,52,54,35,48,54,41,19,50,49,16,32,50,34,18,51,49,30,52,49,48,45,66,62,42,43,50,53,19,48,56,54,24,52,62,63,62,81,60,101,80,70,94,61,82,65,70,69,62,93,91,59,81,79,77,79,78,50,76,80,51,72,44,73,39,66,26,60,40,82,63,90,52,101,86,60,81,56,50,67,37,30,37,38,38,66,32,38,47,41,81,22,51,18,48,48,42,38,46,52,31,16,43,52,35,11,50,45,38,48,53,53,50,52,58,50,51,56,55,47,54,56,49,49,59,53,48,53,57,51,51,56,52,51,52,51,54,51,54,53,54,50,54,51,50,56,54,55,49,54,53,51,54,52,53,51,53,49,55,54,51,53,52,53,52,54,56,52,58,63,65,63,73,76,80,84,93,86,58,75,77,62,48,56,62,48,47,52,50,48,50,53,47,51,53,49,49,52,54,49,48,54,50,48,53,51,52,51,51,53,50,53,51,51,50,52,52,51,51,52,51,50,55,51,52,51,51,53,53,50,52,50,52,54,53,49,52,53,50,54,53,51,52,52,53,52,49,56,51,51,52,53,53,48,56,49,49,54,49,53,53,51,51,51,52,51,51,51,52,52,47,54,54,48,51,53,51,48,53,54,50,50,56,48,41,57,71,76,42,54,70,64,48,58,52,47,57,50,47,54,55,51,47,55,54,49,54,51,51,50,51,53,48,52,52,50,54,52,52,51,51,53,50,50,51,51,50,52,53,50,53,52,52,52,52,50,53,51,50,53,52,50,52,54,52,49,52,49,55,50,49,52,52,50,51,54,50,50,52,54,50,51,50,55,50,51,52,50,51,52,50,51,52,52,52,50,53,50,52,52,49,54,50,49,55,50,50,52,52,51,51,50,52,49,52,50,51,52,54,56,50,57,67,71,76,113

pLDDT: mean 76.41, std 14.0, range [37.53, 94.94]

Radius of gyration: 53.78 Å; Cα contacts (8 Å, |Δi|>4): 463; chains: 1; bounding box: 134×141×141 Å

Mean predicted aligned error: 22.56 Å